Protein AF-A0A2D9JA19-F1 (afdb_monomer)

Structure (mmCIF, N/CA/C/O backbone):
data_AF-A0A2D9JA19-F1
#
_entry.id   AF-A0A2D9JA19-F1
#
loop_
_atom_site.group_PDB
_atom_site.id
_atom_site.type_symbol
_atom_site.label_atom_id
_atom_site.label_alt_id
_atom_site.label_comp_id
_atom_site.label_asym_id
_atom_site.label_entity_id
_atom_site.label_seq_id
_atom_site.pdbx_PDB_ins_code
_atom_site.Cartn_x
_atom_site.Cartn_y
_atom_site.Cartn_z
_atom_site.occupancy
_atom_site.B_iso_or_equiv
_atom_site.auth_seq_id
_atom_site.auth_comp_id
_atom_site.auth_asym_id
_atom_site.auth_atom_id
_atom_site.pdbx_PDB_model_num
ATOM 1 N N . MET A 1 1 ? -7.210 1.899 -2.375 1.00 97.69 1 MET A N 1
ATOM 2 C CA . MET A 1 1 ? -6.555 1.663 -1.065 1.00 97.69 1 MET A CA 1
ATOM 3 C C . MET A 1 1 ? -6.360 2.986 -0.347 1.00 97.69 1 MET A C 1
ATOM 5 O O . MET A 1 1 ? -6.152 3.988 -1.014 1.00 97.69 1 MET A O 1
ATOM 9 N N . LEU A 1 2 ? -6.381 2.996 0.980 1.00 98.69 2 LEU A N 1
ATOM 10 C CA . LEU A 1 2 ? -6.144 4.168 1.824 1.00 98.69 2 LEU A CA 1
ATOM 11 C C . LEU A 1 2 ? -5.089 3.816 2.878 1.00 98.69 2 LEU A C 1
ATOM 13 O O . LEU A 1 2 ? -5.111 2.708 3.410 1.00 98.69 2 LEU A O 1
ATOM 17 N N . VAL A 1 3 ? -4.161 4.727 3.174 1.00 98.75 3 VAL A N 1
ATOM 18 C CA . VAL A 1 3 ? -3.104 4.503 4.178 1.00 98.75 3 VAL A CA 1
ATOM 19 C C . VAL A 1 3 ? -3.310 5.374 5.414 1.00 98.75 3 VAL A C 1
ATOM 21 O O . VAL A 1 3 ? -3.637 6.554 5.290 1.00 98.75 3 VAL A O 1
ATOM 24 N N . LEU A 1 4 ? -3.116 4.790 6.597 1.00 98.81 4 LEU A N 1
ATOM 25 C CA . LEU A 1 4 ? -3.069 5.464 7.893 1.00 98.81 4 LEU A CA 1
ATOM 26 C C . LEU A 1 4 ? -1.625 5.421 8.395 1.00 98.81 4 LEU A C 1
ATOM 28 O O . LEU A 1 4 ? -1.148 4.359 8.785 1.00 98.81 4 LEU A O 1
ATOM 32 N N . THR A 1 5 ? -0.935 6.553 8.374 1.00 98.62 5 THR A N 1
ATOM 33 C CA . THR A 1 5 ? 0.507 6.640 8.650 1.00 98.62 5 THR A CA 1
ATOM 34 C C . THR A 1 5 ? 0.788 7.615 9.779 1.00 98.62 5 THR A C 1
ATOM 36 O O . THR A 1 5 ? 0.185 8.688 9.836 1.00 98.62 5 THR A O 1
ATOM 39 N N . ASP A 1 6 ? 1.710 7.270 10.672 1.00 97.62 6 ASP A N 1
ATOM 40 C CA . ASP A 1 6 ? 2.256 8.179 11.679 1.00 97.62 6 ASP A CA 1
ATOM 41 C C . ASP A 1 6 ? 3.633 8.723 11.283 1.00 97.62 6 ASP A C 1
ATOM 43 O O . ASP A 1 6 ? 4.479 8.998 12.141 1.00 97.62 6 ASP A O 1
ATOM 47 N N . VAL A 1 7 ? 3.807 8.959 9.972 1.00 97.88 7 VAL A N 1
ATOM 48 C CA . VAL A 1 7 ? 5.005 9.550 9.370 1.00 97.88 7 VAL A CA 1
ATOM 49 C C . VAL A 1 7 ? 5.557 10.687 10.214 1.00 97.88 7 VAL A C 1
ATOM 51 O O . VAL A 1 7 ? 4.847 11.592 10.662 1.00 97.88 7 VAL A O 1
ATOM 54 N N . SER A 1 8 ? 6.868 10.651 10.423 1.00 96.38 8 SER A N 1
ATOM 55 C CA . SER A 1 8 ? 7.544 11.578 11.313 1.00 96.38 8 SER A CA 1
ATOM 56 C C . SER A 1 8 ? 8.925 11.966 10.793 1.00 96.38 8 SER A C 1
ATOM 58 O O . SER A 1 8 ? 9.385 11.542 9.736 1.00 96.38 8 SER A O 1
ATOM 60 N N . THR A 1 9 ? 9.608 12.827 11.547 1.00 93.88 9 THR A N 1
ATOM 61 C CA . THR A 1 9 ? 11.007 13.202 11.270 1.00 93.88 9 THR A CA 1
ATOM 62 C C . THR A 1 9 ? 12.014 12.405 12.100 1.00 93.88 9 THR A C 1
ATOM 64 O O . THR A 1 9 ? 13.224 12.532 11.900 1.00 93.88 9 THR A O 1
ATOM 67 N N . TRP A 1 10 ? 11.551 11.600 13.061 1.00 94.06 10 TRP A N 1
ATOM 68 C CA . TRP A 1 10 ? 12.415 10.817 13.949 1.00 94.06 10 TRP A CA 1
ATOM 69 C C . TRP A 1 10 ? 12.411 9.320 13.655 1.00 94.06 10 TRP A C 1
ATOM 71 O O . TRP A 1 10 ? 13.319 8.642 14.140 1.00 94.06 10 TRP A O 1
ATOM 81 N N . GLU A 1 11 ? 11.467 8.847 12.857 1.00 93.44 11 GLU A N 1
ATOM 82 C CA . GLU A 1 11 ? 11.359 7.506 12.292 1.00 93.44 11 GLU A CA 1
ATOM 83 C C . GLU A 1 11 ? 11.037 7.679 10.805 1.00 93.44 11 GLU A C 1
ATOM 85 O O . GLU A 1 11 ? 10.276 8.574 10.443 1.00 93.44 11 GLU A O 1
ATOM 90 N N . THR A 1 12 ? 11.774 6.979 9.944 1.00 95.81 12 THR A N 1
ATOM 91 C CA . THR A 1 12 ? 11.899 7.340 8.522 1.00 95.81 12 THR A CA 1
ATOM 92 C C . THR A 1 12 ? 11.192 6.376 7.582 1.00 95.81 12 THR A C 1
ATOM 94 O O . THR A 1 12 ? 11.039 6.704 6.410 1.00 95.81 12 THR A O 1
ATOM 97 N N . ASP A 1 13 ? 10.779 5.211 8.063 1.00 96.25 13 ASP A N 1
ATOM 98 C CA . ASP A 1 13 ? 10.228 4.121 7.264 1.00 96.25 13 ASP A CA 1
ATOM 99 C C . ASP A 1 13 ? 8.863 4.433 6.647 1.00 96.25 13 ASP A C 1
ATOM 101 O O . ASP A 1 13 ? 8.658 4.054 5.493 1.00 96.25 13 ASP A O 1
ATOM 105 N N . ASP A 1 14 ? 7.988 5.207 7.297 1.00 98.50 14 ASP A N 1
ATOM 106 C CA . ASP A 1 14 ? 6.772 5.703 6.636 1.00 98.50 14 ASP A CA 1
ATOM 107 C C . ASP A 1 14 ? 7.108 6.594 5.431 1.00 98.50 14 ASP A C 1
ATOM 109 O O . ASP A 1 14 ? 6.479 6.504 4.377 1.00 98.50 14 ASP A O 1
ATOM 113 N N . HIS A 1 15 ? 8.116 7.467 5.558 1.00 98.50 15 HIS A N 1
ATOM 114 C CA . HIS A 1 15 ? 8.532 8.360 4.472 1.00 98.50 15 HIS A CA 1
ATOM 115 C C . HIS A 1 15 ? 9.143 7.553 3.316 1.00 98.50 15 HIS A C 1
ATOM 117 O O . HIS A 1 15 ? 8.821 7.787 2.151 1.00 98.50 15 HIS A O 1
ATOM 123 N N . GLU A 1 16 ? 9.971 6.557 3.633 1.00 98.81 16 GLU A N 1
ATOM 124 C CA . GLU A 1 16 ? 10.495 5.593 2.661 1.00 98.81 16 GLU A CA 1
ATOM 125 C C . GLU A 1 16 ? 9.351 4.849 1.941 1.00 98.81 16 GLU A C 1
ATOM 127 O O . GLU A 1 16 ? 9.311 4.804 0.707 1.00 98.81 16 GLU A O 1
ATOM 132 N N . SER A 1 17 ? 8.363 4.362 2.699 1.00 98.88 17 SER A N 1
ATOM 133 C CA . SER A 1 17 ? 7.200 3.627 2.187 1.00 98.88 17 SER A CA 1
ATOM 134 C C . SER A 1 17 ? 6.282 4.500 1.324 1.00 98.88 17 SER A C 1
ATOM 136 O O . SER A 1 17 ? 5.811 4.042 0.282 1.00 98.88 17 SER A O 1
ATOM 138 N N . LEU A 1 18 ? 6.074 5.777 1.677 1.00 98.88 18 LEU A N 1
ATOM 139 C CA . LEU A 1 18 ? 5.333 6.741 0.851 1.00 98.88 18 LEU A CA 1
ATOM 140 C C . LEU A 1 18 ? 6.014 6.959 -0.504 1.00 98.88 18 LEU A C 1
ATOM 142 O O . LEU A 1 18 ? 5.341 6.981 -1.536 1.00 98.88 18 LEU A O 1
ATOM 146 N N . ILE A 1 19 ? 7.342 7.094 -0.524 1.00 98.88 19 ILE A N 1
ATOM 147 C CA . ILE A 1 19 ? 8.101 7.268 -1.770 1.00 98.88 19 ILE A CA 1
ATOM 148 C C . ILE A 1 19 ? 7.949 6.040 -2.662 1.00 98.88 19 ILE A C 1
ATOM 150 O O . ILE A 1 19 ? 7.691 6.172 -3.863 1.00 98.88 19 ILE A O 1
ATOM 154 N N . ARG A 1 20 ? 8.057 4.841 -2.082 1.00 98.88 20 ARG A N 1
ATOM 155 C CA . ARG A 1 20 ? 7.850 3.605 -2.831 1.00 98.88 20 ARG A CA 1
ATOM 156 C C . ARG A 1 20 ? 6.419 3.477 -3.339 1.00 98.88 20 ARG A C 1
ATOM 158 O O . ARG A 1 20 ? 6.247 3.114 -4.502 1.00 98.88 20 ARG A O 1
ATOM 165 N N . LEU A 1 21 ? 5.415 3.819 -2.533 1.00 98.88 21 LEU A N 1
ATOM 166 C CA . LEU A 1 21 ? 4.017 3.835 -2.962 1.00 98.88 21 LEU A CA 1
ATOM 167 C C . LEU A 1 21 ? 3.821 4.766 -4.168 1.00 98.88 21 LEU A C 1
ATOM 169 O O . LEU A 1 21 ? 3.214 4.354 -5.151 1.00 98.88 21 LEU A O 1
ATOM 173 N N . MET A 1 22 ? 4.406 5.971 -4.157 1.00 98.88 22 MET A N 1
ATOM 174 C CA . MET A 1 22 ? 4.334 6.893 -5.301 1.00 98.88 22 MET A CA 1
ATOM 175 C C . MET A 1 22 ? 5.036 6.350 -6.549 1.00 98.88 22 MET A C 1
ATOM 177 O O . MET A 1 22 ? 4.533 6.501 -7.661 1.00 98.88 22 MET A O 1
ATOM 181 N N . ALA A 1 23 ? 6.171 5.667 -6.387 1.00 98.69 23 ALA A N 1
ATOM 182 C CA . ALA A 1 23 ? 6.845 4.994 -7.497 1.00 98.69 23 ALA A CA 1
ATOM 183 C C . ALA A 1 23 ? 6.014 3.838 -8.095 1.00 98.69 23 ALA A C 1
ATOM 185 O O . ALA A 1 23 ? 6.323 3.382 -9.196 1.00 98.69 23 ALA A O 1
ATOM 186 N N . HIS A 1 24 ? 4.973 3.373 -7.392 1.00 98.62 24 HIS A N 1
ATOM 187 C CA . HIS A 1 24 ? 4.024 2.333 -7.810 1.00 98.62 24 HIS A CA 1
ATOM 188 C C . HIS A 1 24 ? 2.582 2.858 -7.916 1.00 98.62 24 HIS A C 1
ATOM 190 O O . HIS A 1 24 ? 1.646 2.062 -7.893 1.00 98.62 24 HIS A O 1
ATOM 196 N N . ALA A 1 25 ? 2.384 4.177 -8.025 1.00 98.56 25 ALA A N 1
ATOM 197 C CA . ALA A 1 25 ? 1.050 4.778 -8.024 1.00 98.56 25 ALA A CA 1
ATOM 198 C C . ALA A 1 25 ? 0.171 4.306 -9.194 1.00 98.56 25 ALA A C 1
ATOM 200 O O . ALA A 1 25 ? -1.044 4.358 -9.093 1.00 98.56 25 ALA A O 1
ATOM 201 N N . ASP A 1 26 ? 0.758 3.791 -10.275 1.00 98.12 26 ASP A N 1
ATOM 202 C CA . ASP A 1 26 ? 0.022 3.160 -11.372 1.00 98.12 26 ASP A CA 1
ATOM 203 C C . ASP A 1 26 ? -0.621 1.817 -11.025 1.00 98.12 26 ASP A C 1
ATOM 205 O O . ASP A 1 26 ? -1.506 1.353 -11.738 1.00 98.12 26 ASP A O 1
ATOM 209 N N . LEU A 1 27 ? -0.169 1.152 -9.966 1.00 97.50 27 LEU A N 1
ATOM 210 C CA . LEU A 1 27 ? -0.693 -0.152 -9.559 1.00 97.50 27 LEU A CA 1
ATOM 211 C C . LEU A 1 27 ? -1.846 -0.037 -8.561 1.00 97.50 27 LEU A C 1
ATOM 213 O O . LEU A 1 27 ? -2.431 -1.054 -8.192 1.00 97.50 27 LEU A O 1
ATOM 217 N N . PHE A 1 28 ? -2.177 1.184 -8.139 1.00 97.56 28 PHE A N 1
ATOM 218 C CA . PHE A 1 28 ? -3.146 1.439 -7.091 1.00 97.56 28 PHE A CA 1
ATOM 219 C C . PHE A 1 28 ? -4.031 2.624 -7.412 1.00 97.56 28 PHE A C 1
ATOM 221 O O . PHE A 1 28 ? -3.560 3.710 -7.719 1.00 97.56 28 PHE A O 1
ATOM 228 N N . GLU A 1 29 ? -5.317 2.453 -7.152 1.00 98.00 29 GLU A N 1
ATOM 229 C CA . GLU A 1 29 ? -6.173 3.598 -6.892 1.00 98.00 29 GLU A CA 1
ATOM 230 C C . GLU A 1 29 ? -5.976 4.018 -5.436 1.00 98.00 29 GLU A C 1
ATOM 232 O O . GLU A 1 29 ? -6.396 3.322 -4.505 1.00 98.00 29 GLU A O 1
ATOM 237 N N . ILE A 1 30 ? -5.222 5.096 -5.228 1.00 98.62 30 ILE A N 1
ATOM 238 C CA . ILE A 1 30 ? -4.908 5.619 -3.896 1.00 98.62 30 ILE A CA 1
ATOM 239 C C . ILE A 1 30 ? -6.038 6.564 -3.491 1.00 98.62 30 ILE A C 1
ATOM 241 O O . ILE A 1 30 ? -6.144 7.661 -4.026 1.00 98.62 30 ILE A O 1
ATOM 245 N N . GLU A 1 31 ? -6.869 6.132 -2.549 1.00 98.38 31 GLU A N 1
ATOM 246 C CA . GLU A 1 31 ? -8.067 6.839 -2.076 1.00 98.38 31 GLU A CA 1
ATOM 247 C C . GLU A 1 31 ? -7.817 7.720 -0.857 1.00 98.38 31 GLU A C 1
ATOM 249 O O . GLU A 1 31 ? -8.641 8.559 -0.505 1.00 98.38 31 GLU A O 1
ATOM 254 N N . GLY A 1 32 ? -6.666 7.569 -0.207 1.00 98.62 32 GLY A N 1
ATOM 255 C CA . GLY A 1 32 ? -6.305 8.421 0.912 1.00 98.62 32 GLY A CA 1
ATOM 256 C C . GLY A 1 32 ? -4.884 8.201 1.393 1.00 98.62 32 GLY A C 1
ATOM 257 O O . GLY A 1 32 ? -4.408 7.068 1.467 1.00 98.62 32 GLY A O 1
ATOM 258 N N . ILE A 1 33 ? -4.232 9.301 1.757 1.00 98.88 33 ILE A N 1
ATOM 259 C CA . ILE A 1 33 ? -2.984 9.317 2.518 1.00 98.88 33 ILE A CA 1
ATOM 260 C C . ILE A 1 33 ? -3.277 10.081 3.804 1.00 98.88 33 ILE A C 1
ATOM 262 O O . ILE A 1 33 ? -3.291 11.313 3.829 1.00 98.88 33 ILE A O 1
ATOM 266 N N . VAL A 1 34 ? -3.597 9.347 4.863 1.00 98.81 34 VAL A N 1
ATOM 267 C CA . VAL A 1 34 ? -4.089 9.926 6.108 1.00 98.81 34 VAL A CA 1
ATOM 268 C C . VAL A 1 34 ? -2.991 9.920 7.155 1.00 98.81 34 VAL A C 1
ATOM 270 O O . VAL A 1 34 ? -2.545 8.868 7.610 1.00 98.81 34 VAL A O 1
ATOM 273 N N . ILE A 1 35 ? -2.596 11.116 7.575 1.00 98.50 35 ILE A N 1
ATOM 274 C CA . ILE A 1 35 ? -1.618 11.307 8.642 1.00 98.50 35 ILE A CA 1
ATOM 275 C C . ILE A 1 35 ? -2.341 11.177 9.970 1.00 98.50 35 ILE A C 1
ATOM 277 O O . ILE A 1 35 ? -3.276 11.931 10.245 1.00 98.50 35 ILE A O 1
ATOM 281 N N . SER A 1 36 ? -1.941 10.215 10.784 1.00 96.56 36 SER A N 1
ATOM 282 C CA . SER A 1 36 ? -2.601 9.878 12.037 1.00 96.56 36 SER A CA 1
ATOM 283 C C . SER A 1 36 ? -1.581 9.673 13.157 1.00 96.56 36 SER A C 1
ATOM 285 O O . SER A 1 36 ? -0.438 10.122 13.090 1.00 96.56 36 SER A O 1
ATOM 287 N N . THR A 1 37 ? -2.036 9.073 14.246 1.00 97.25 37 THR A N 1
ATOM 288 C CA . THR A 1 37 ? -1.204 8.692 15.381 1.00 97.25 37 THR A CA 1
ATOM 289 C C . THR A 1 37 ? -0.711 7.262 15.240 1.00 97.25 37 THR A C 1
ATOM 291 O O . THR A 1 37 ? -1.281 6.499 14.472 1.00 97.25 37 THR A O 1
ATOM 294 N N . GLY A 1 38 ? 0.282 6.882 16.034 1.00 96.44 38 GLY A N 1
ATOM 295 C CA . GLY A 1 38 ? 0.856 5.542 16.088 1.00 96.44 38 GLY A CA 1
ATOM 296 C C . GLY A 1 38 ? 1.997 5.482 17.100 1.00 96.44 38 GLY A C 1
ATOM 297 O O . GLY A 1 38 ? 2.002 6.215 18.104 1.00 96.44 38 GLY A O 1
ATOM 298 N N . TYR A 1 39 ? 2.958 4.588 16.897 1.00 94.69 39 TYR A N 1
ATOM 299 C CA . TYR A 1 39 ? 4.047 4.394 17.845 1.00 94.69 39 TYR A CA 1
ATOM 300 C C . TYR A 1 39 ? 4.935 5.641 17.908 1.00 94.69 39 TYR A C 1
ATOM 302 O O . TYR A 1 39 ? 5.319 6.070 19.005 1.00 94.69 39 TYR A O 1
ATOM 310 N N . SER A 1 40 ? 5.174 6.261 16.754 1.00 93.88 40 SER A N 1
ATOM 311 C CA . SER A 1 40 ? 6.034 7.422 16.563 1.00 93.88 40 SER A CA 1
ATOM 312 C C . SER A 1 40 ? 5.314 8.720 16.930 1.00 93.88 40 SER A C 1
ATOM 314 O O . SER A 1 40 ? 5.950 9.625 17.473 1.00 93.88 40 SER A O 1
ATOM 316 N N . VAL A 1 41 ? 3.998 8.815 16.701 1.00 96.12 41 VAL A N 1
ATOM 317 C CA . VAL A 1 41 ? 3.191 10.028 16.949 1.00 96.12 41 VAL A CA 1
ATOM 318 C C . VAL A 1 41 ? 2.033 9.729 17.897 1.00 96.12 41 VAL A C 1
ATOM 320 O O . VAL A 1 41 ? 1.017 9.154 17.520 1.00 96.12 41 VAL A O 1
ATOM 323 N N . LYS A 1 42 ? 2.124 10.169 19.155 1.00 95.31 42 LYS A N 1
ATOM 324 C CA . LYS A 1 42 ? 1.040 9.954 20.134 1.00 95.31 42 LYS A CA 1
ATOM 325 C C . LYS A 1 42 ? -0.091 10.983 20.018 1.00 95.31 42 LYS A C 1
ATOM 327 O O . LYS A 1 42 ? -1.232 10.667 20.372 1.00 95.31 42 LYS A O 1
ATOM 332 N N . THR A 1 43 ? 0.222 12.221 19.623 1.00 95.94 43 THR A N 1
ATOM 333 C CA . THR A 1 43 ? -0.724 13.343 19.660 1.00 95.94 43 THR A CA 1
ATOM 334 C C . THR A 1 43 ? -0.475 14.310 18.501 1.00 95.94 43 THR A C 1
ATOM 336 O O . THR A 1 43 ? 0.252 15.294 18.638 1.00 95.94 43 THR A O 1
ATOM 339 N N . LEU A 1 44 ? -1.161 14.080 17.383 1.00 94.25 44 LEU A N 1
ATOM 340 C CA . LEU A 1 44 ? -0.894 14.742 16.107 1.00 94.25 44 LEU A CA 1
ATOM 341 C C . LEU A 1 44 ? -1.101 16.266 16.125 1.00 94.25 44 LEU A C 1
ATOM 343 O O . LEU A 1 44 ? -0.493 16.973 15.336 1.00 94.25 44 LEU A O 1
ATOM 347 N N . ASN A 1 45 ? -1.899 16.815 17.046 1.00 91.12 45 ASN A N 1
ATOM 348 C CA . ASN A 1 45 ? -2.144 18.262 17.106 1.00 91.12 45 ASN A CA 1
ATOM 349 C C . ASN A 1 45 ? -0.991 19.088 17.722 1.00 91.12 45 ASN A C 1
ATOM 351 O O . ASN A 1 45 ? -1.087 20.315 17.810 1.00 91.12 45 ASN A O 1
ATOM 355 N N . LYS A 1 46 ? 0.097 18.451 18.169 1.00 90.75 46 LYS A N 1
ATOM 356 C CA . LYS A 1 46 ? 1.277 19.150 18.694 1.00 90.75 46 LYS A CA 1
ATOM 357 C C . LYS A 1 46 ? 2.167 19.638 17.563 1.00 90.75 46 LYS A C 1
ATOM 359 O O . LYS A 1 46 ? 2.309 18.981 16.548 1.00 90.75 46 LYS A O 1
ATOM 364 N N . SER A 1 47 ? 2.842 20.766 17.749 1.00 84.69 47 SER A N 1
ATOM 365 C CA . SER A 1 47 ? 3.965 21.125 16.875 1.00 84.69 47 SER A CA 1
ATOM 366 C C . SER A 1 47 ? 5.222 20.356 17.320 1.00 84.69 47 SER A C 1
ATOM 368 O O . SER A 1 47 ? 5.478 20.322 18.528 1.00 84.69 47 SER A O 1
ATOM 370 N N . PRO A 1 48 ? 6.014 19.743 16.415 1.00 88.00 48 PRO A N 1
ATOM 371 C CA . PRO A 1 48 ? 5.898 19.772 14.953 1.00 88.00 48 PRO A CA 1
ATOM 372 C C . PRO A 1 48 ? 5.017 18.664 14.342 1.00 88.00 48 PRO A C 1
ATOM 374 O O . PRO A 1 48 ? 4.854 18.674 13.129 1.00 88.00 48 PRO A O 1
ATOM 377 N N . GLU A 1 49 ? 4.454 17.743 15.136 1.00 90.44 49 GLU A N 1
ATOM 378 C CA . GLU A 1 49 ? 3.635 16.595 14.677 1.00 90.44 49 GLU A CA 1
ATOM 379 C C . GLU A 1 49 ? 2.538 17.005 13.674 1.00 90.44 49 GLU A C 1
ATOM 381 O O . GLU A 1 49 ? 2.412 16.411 12.608 1.00 90.44 49 GLU A O 1
ATOM 386 N N . ASN A 1 50 ? 1.827 18.103 13.933 1.00 85.56 50 ASN A N 1
ATOM 387 C CA . ASN A 1 50 ? 0.781 18.631 13.052 1.00 85.56 50 ASN A CA 1
ATOM 388 C C . ASN A 1 50 ? 1.308 19.054 11.666 1.00 85.56 50 ASN A C 1
ATOM 390 O O . ASN A 1 50 ? 0.549 19.133 10.705 1.00 85.56 50 ASN A O 1
ATOM 394 N N . GLY A 1 51 ? 2.604 19.358 11.562 1.00 93.50 51 GLY A N 1
ATOM 395 C CA . GLY A 1 51 ? 3.285 19.685 10.310 1.00 93.50 51 GLY A CA 1
ATOM 396 C C . GLY A 1 51 ? 3.771 18.460 9.531 1.00 93.50 51 GLY A C 1
ATOM 397 O O . GLY A 1 51 ? 4.237 18.616 8.409 1.00 93.50 51 GLY A O 1
ATOM 398 N N . PHE A 1 52 ? 3.661 17.239 10.066 1.00 96.69 52 PHE A N 1
ATOM 399 C CA . PHE A 1 52 ? 4.113 16.033 9.357 1.00 96.69 52 PHE A CA 1
ATOM 400 C C . PHE A 1 52 ? 3.287 15.705 8.113 1.00 96.69 52 PHE A C 1
ATOM 402 O O . PHE A 1 52 ? 3.785 15.035 7.213 1.00 96.69 52 PHE A O 1
ATOM 409 N N . ILE A 1 53 ? 2.096 16.289 7.974 1.00 97.69 53 ILE A N 1
ATOM 410 C CA . ILE A 1 53 ? 1.356 16.282 6.707 1.00 97.69 53 ILE A CA 1
ATOM 411 C C . ILE A 1 53 ? 2.133 16.883 5.535 1.00 97.69 53 ILE A C 1
ATOM 413 O O . ILE A 1 53 ? 1.936 16.471 4.390 1.00 97.69 53 ILE A O 1
ATOM 417 N N . ASP A 1 54 ? 3.069 17.793 5.802 1.00 98.06 54 ASP A N 1
ATOM 418 C CA . ASP A 1 54 ? 3.905 18.371 4.757 1.00 98.06 54 ASP A CA 1
ATOM 419 C C . ASP A 1 54 ? 4.962 17.382 4.235 1.00 98.06 54 ASP A C 1
ATOM 421 O O . ASP A 1 54 ? 5.454 17.569 3.124 1.00 98.06 54 ASP A O 1
ATOM 425 N N . ILE A 1 55 ? 5.257 16.291 4.958 1.00 98.19 55 ILE A N 1
ATOM 426 C CA . ILE A 1 55 ? 6.099 15.198 4.443 1.00 98.19 55 ILE A CA 1
ATOM 427 C C . ILE A 1 55 ? 5.372 14.497 3.291 1.00 98.19 55 ILE A C 1
ATOM 429 O O . ILE A 1 55 ? 5.910 14.413 2.191 1.00 98.19 55 ILE A O 1
ATOM 433 N N . ALA A 1 56 ? 4.120 14.073 3.497 1.00 98.50 56 ALA A N 1
ATOM 434 C CA . ALA A 1 56 ? 3.330 13.431 2.444 1.00 98.50 56 ALA A CA 1
ATOM 435 C C . ALA A 1 56 ? 3.103 14.359 1.241 1.00 98.50 56 ALA A C 1
ATOM 437 O O . ALA A 1 56 ? 3.238 13.935 0.093 1.00 98.50 56 ALA A O 1
ATOM 438 N N . ARG A 1 57 ? 2.831 15.649 1.486 1.00 98.75 57 ARG A N 1
ATOM 439 C CA . ARG A 1 57 ? 2.735 16.652 0.412 1.00 98.75 57 ARG A CA 1
ATOM 440 C C . ARG A 1 57 ? 4.051 16.795 -0.349 1.00 98.75 57 ARG A C 1
ATOM 442 O O . ARG A 1 57 ? 4.034 16.793 -1.573 1.00 98.75 57 ARG A O 1
ATOM 449 N N . GLY A 1 58 ? 5.178 16.850 0.360 1.00 98.75 58 GLY A N 1
ATOM 450 C CA . GLY A 1 58 ? 6.511 16.921 -0.239 1.00 98.75 58 GLY A CA 1
ATOM 451 C C . GLY A 1 58 ? 6.839 15.712 -1.118 1.00 98.75 58 GLY A C 1
ATOM 452 O O . GLY A 1 58 ? 7.403 15.883 -2.202 1.00 98.75 58 GLY A O 1
ATOM 453 N N . VAL A 1 59 ? 6.425 14.511 -0.706 1.00 98.81 59 VAL A N 1
ATOM 454 C CA . VAL A 1 59 ? 6.557 13.287 -1.510 1.00 98.81 59 VAL A CA 1
ATOM 455 C C . VAL A 1 59 ? 5.702 13.369 -2.779 1.00 98.81 59 VAL A C 1
ATOM 457 O O . VAL A 1 59 ? 6.198 13.060 -3.864 1.00 98.81 59 VAL A O 1
ATOM 460 N N . VAL A 1 60 ? 4.458 13.853 -2.688 1.00 98.94 60 VAL A N 1
ATOM 461 C CA . VAL A 1 60 ? 3.603 14.064 -3.872 1.00 98.94 60 VAL A CA 1
ATOM 462 C C . VAL A 1 60 ? 4.159 15.160 -4.792 1.00 98.94 60 VAL A C 1
ATOM 464 O O . VAL A 1 60 ? 4.102 15.025 -6.013 1.00 98.94 60 VAL A O 1
ATOM 467 N N . ASP A 1 61 ? 4.778 16.206 -4.247 1.00 98.94 61 ASP A N 1
ATOM 468 C CA . ASP A 1 61 ? 5.463 17.237 -5.036 1.00 98.94 61 ASP A CA 1
ATOM 469 C C . ASP A 1 61 ? 6.707 16.689 -5.759 1.00 98.94 61 ASP A C 1
ATOM 471 O O . ASP A 1 61 ? 7.055 17.148 -6.850 1.00 98.94 61 ASP A O 1
ATOM 475 N N . ALA A 1 62 ? 7.404 15.710 -5.173 1.00 98.94 62 ALA A N 1
ATOM 476 C CA . ALA A 1 62 ? 8.467 14.980 -5.860 1.00 98.94 62 ALA A CA 1
ATOM 477 C C . ALA A 1 62 ? 7.909 14.071 -6.960 1.00 98.94 62 ALA A C 1
ATOM 479 O O . ALA A 1 62 ? 8.416 14.105 -8.082 1.00 98.94 62 ALA A O 1
ATOM 480 N N . TYR A 1 63 ? 6.847 13.319 -6.661 1.00 98.88 63 TYR A N 1
ATOM 481 C CA . TYR A 1 63 ? 6.135 12.501 -7.640 1.00 98.88 63 TYR A CA 1
ATOM 482 C C . TYR A 1 63 ? 5.700 13.328 -8.851 1.00 98.88 63 TYR A C 1
ATOM 484 O O . TYR A 1 63 ? 5.988 12.935 -9.974 1.00 98.88 63 TYR A O 1
ATOM 492 N N . GLU A 1 64 ? 5.100 14.506 -8.653 1.00 98.88 64 GLU A N 1
ATOM 493 C CA . GLU A 1 64 ? 4.656 15.387 -9.742 1.00 98.88 64 GLU A CA 1
ATOM 494 C C . GLU A 1 64 ? 5.775 15.719 -10.739 1.00 98.88 64 GLU A C 1
ATOM 496 O O . GLU A 1 64 ? 5.546 15.781 -11.947 1.00 98.88 64 GLU A O 1
ATOM 501 N N . LYS A 1 65 ? 7.000 15.915 -10.245 1.00 98.88 65 LYS A N 1
ATOM 502 C CA . LYS A 1 65 ? 8.161 16.233 -11.086 1.00 98.88 65 LYS A CA 1
ATOM 503 C C . LYS A 1 65 ? 8.670 15.022 -11.862 1.00 98.88 65 LYS A C 1
ATOM 505 O O . LYS A 1 65 ? 9.168 15.189 -12.975 1.00 98.88 65 LYS A O 1
ATOM 510 N N . ASP A 1 66 ? 8.543 13.827 -11.292 1.00 98.81 66 ASP A N 1
ATOM 511 C CA . ASP A 1 66 ? 8.949 12.567 -11.924 1.00 98.81 66 ASP A CA 1
ATOM 512 C C . ASP A 1 66 ? 7.837 11.964 -12.803 1.00 98.81 66 ASP A C 1
ATOM 514 O O . ASP A 1 66 ? 8.106 11.163 -13.699 1.00 98.81 66 ASP A O 1
ATOM 518 N N . LEU A 1 67 ? 6.588 12.390 -12.614 1.00 98.62 67 LEU A N 1
ATOM 519 C CA . LEU A 1 67 ? 5.400 11.885 -13.297 1.00 98.62 67 LEU A CA 1
ATOM 520 C C . LEU A 1 67 ? 5.503 11.909 -14.836 1.00 98.62 67 LEU A C 1
ATOM 522 O O . LEU A 1 67 ? 5.202 10.886 -15.458 1.00 98.62 67 LEU A O 1
ATOM 526 N N . PRO A 1 68 ? 6.025 12.971 -15.491 1.00 98.38 68 PRO A N 1
ATOM 527 C CA . PRO A 1 68 ? 6.239 12.957 -16.939 1.00 98.38 68 PRO A CA 1
ATOM 528 C C . PRO A 1 68 ? 7.201 11.863 -17.416 1.00 98.38 68 PRO A C 1
ATOM 530 O O . PRO A 1 68 ? 7.137 11.449 -18.574 1.00 98.38 68 PRO A O 1
ATOM 533 N N . ASN A 1 69 ? 8.124 11.409 -16.565 1.00 98.50 69 ASN A N 1
ATOM 534 C CA . ASN A 1 69 ? 9.008 10.292 -16.874 1.00 98.50 69 ASN A CA 1
ATOM 535 C C . ASN A 1 69 ? 8.323 8.943 -16.632 1.00 98.50 69 ASN A C 1
ATOM 537 O O . ASN A 1 69 ? 8.417 8.067 -17.492 1.00 98.50 69 ASN A O 1
ATOM 541 N N . LEU A 1 70 ? 7.597 8.801 -15.520 1.00 98.31 70 LEU A N 1
ATOM 542 C CA . LEU A 1 70 ? 6.844 7.591 -15.171 1.00 98.31 70 LEU A CA 1
ATOM 543 C C . LEU A 1 70 ? 5.793 7.245 -16.242 1.00 98.31 70 LEU A C 1
ATOM 545 O O . LEU A 1 70 ? 5.762 6.124 -16.754 1.00 98.31 70 LEU A O 1
ATOM 549 N N . MET A 1 71 ? 5.021 8.237 -16.697 1.00 97.69 71 MET A N 1
ATOM 550 C CA . MET A 1 71 ? 3.966 8.066 -17.709 1.00 97.69 71 MET A CA 1
ATOM 551 C C . MET A 1 71 ? 4.474 7.581 -19.072 1.00 97.69 71 MET A C 1
ATOM 553 O O . MET A 1 71 ? 3.714 6.976 -19.831 1.00 97.69 71 MET A O 1
ATOM 557 N N . LYS A 1 72 ? 5.763 7.773 -19.398 1.00 96.06 72 LYS A N 1
ATOM 558 C CA . LYS A 1 72 ? 6.345 7.258 -20.654 1.00 96.06 72 LYS A CA 1
ATOM 559 C C . LYS A 1 72 ? 6.244 5.738 -20.753 1.00 96.06 72 LYS A C 1
ATOM 561 O O . LYS A 1 72 ? 6.316 5.206 -21.857 1.00 96.06 72 LYS A O 1
ATOM 566 N N . ARG A 1 73 ? 6.100 5.035 -19.625 1.00 89.06 73 ARG A N 1
ATOM 567 C CA . ARG A 1 73 ? 6.108 3.567 -19.579 1.00 89.06 73 ARG A CA 1
ATOM 568 C C . ARG A 1 73 ? 4.799 2.925 -19.973 1.00 89.06 73 ARG A C 1
ATOM 570 O O . ARG A 1 73 ? 4.828 1.908 -20.658 1.00 89.06 73 ARG A O 1
ATOM 577 N N . SER A 1 74 ? 3.689 3.555 -19.619 1.00 89.44 74 SER A N 1
ATOM 578 C CA . SER A 1 74 ? 2.360 3.182 -20.101 1.00 89.44 74 SER A CA 1
ATOM 579 C C . SER A 1 74 ? 1.936 3.985 -21.336 1.00 89.44 74 SER A C 1
ATOM 581 O O . SER A 1 74 ? 0.852 3.766 -21.866 1.00 89.44 74 SER A O 1
ATOM 583 N N . GLY A 1 75 ? 2.777 4.912 -21.819 1.00 93.31 75 GLY A N 1
ATOM 584 C CA . GLY A 1 75 ? 2.431 5.816 -22.920 1.00 93.31 75 GLY A CA 1
ATOM 585 C C . GLY A 1 75 ? 1.262 6.743 -22.576 1.00 93.31 75 GLY A C 1
ATOM 586 O O . GLY A 1 75 ? 0.572 7.222 -23.474 1.00 93.31 75 GLY A O 1
ATOM 587 N N . GLN A 1 76 ? 1.017 6.965 -21.283 1.00 96.81 76 GLN A N 1
ATOM 588 C CA . GLN A 1 76 ? -0.128 7.723 -20.811 1.00 96.81 76 GLN A CA 1
ATOM 589 C C . GLN A 1 76 ? 0.001 9.201 -21.182 1.00 96.81 76 GLN A C 1
ATOM 591 O O . GLN A 1 76 ? 1.072 9.803 -21.089 1.00 96.81 76 GLN A O 1
ATOM 596 N N . THR A 1 77 ? -1.127 9.808 -21.543 1.00 94.31 77 THR A N 1
ATOM 597 C CA . THR A 1 77 ? -1.251 11.249 -21.766 1.00 94.31 77 THR A CA 1
ATOM 598 C C . THR A 1 77 ? -2.394 11.805 -20.928 1.00 94.31 77 THR A C 1
ATOM 600 O O . THR A 1 77 ? -3.533 11.362 -21.073 1.00 94.31 77 THR A O 1
ATOM 603 N N . GLY A 1 78 ? -2.104 12.802 -20.093 1.00 95.38 78 GLY A N 1
ATOM 604 C CA . GLY A 1 78 ? -3.094 13.407 -19.203 1.00 95.38 78 GLY A CA 1
ATOM 605 C C . GLY A 1 78 ? -3.574 12.472 -18.088 1.00 95.38 78 GLY A C 1
ATOM 606 O O . GLY A 1 78 ? -2.965 11.434 -17.820 1.00 95.38 78 GLY A O 1
ATOM 607 N N . HIS A 1 79 ? -4.671 12.880 -17.447 1.00 97.12 79 HIS A N 1
ATOM 608 C CA . HIS A 1 79 ? -5.190 12.274 -16.218 1.00 97.12 79 HIS A CA 1
ATOM 609 C C . HIS A 1 79 ? -6.722 12.140 -16.246 1.00 97.12 79 HIS A C 1
ATOM 611 O O . HIS A 1 79 ? -7.440 12.595 -15.360 1.00 97.12 79 HIS A O 1
ATOM 617 N N . ALA A 1 80 ? -7.249 11.562 -17.328 1.00 92.19 80 ALA A N 1
ATOM 618 C CA . ALA A 1 80 ? -8.693 11.488 -17.566 1.00 92.19 80 ALA A CA 1
ATOM 619 C C . ALA A 1 80 ? -9.461 10.631 -16.539 1.00 92.19 80 ALA A C 1
ATOM 621 O O . ALA A 1 80 ? -10.681 10.750 -16.458 1.00 92.19 80 ALA A O 1
ATOM 622 N N . HIS A 1 81 ? -8.765 9.789 -15.771 1.00 92.38 81 HIS A N 1
ATOM 623 C CA . HIS A 1 81 ? -9.366 8.884 -14.792 1.00 92.38 81 HIS A CA 1
ATOM 624 C C . HIS A 1 81 ? -9.227 9.381 -13.349 1.00 92.38 81 HIS A C 1
ATOM 626 O O . HIS A 1 81 ? -9.563 8.654 -12.433 1.00 92.38 81 HIS A O 1
ATOM 632 N N . ASP A 1 82 ? -8.796 10.623 -13.116 1.00 94.56 82 ASP A N 1
ATOM 633 C CA . ASP A 1 82 ? -8.781 11.179 -11.753 1.00 94.56 82 ASP A CA 1
ATOM 634 C C . ASP A 1 82 ? -1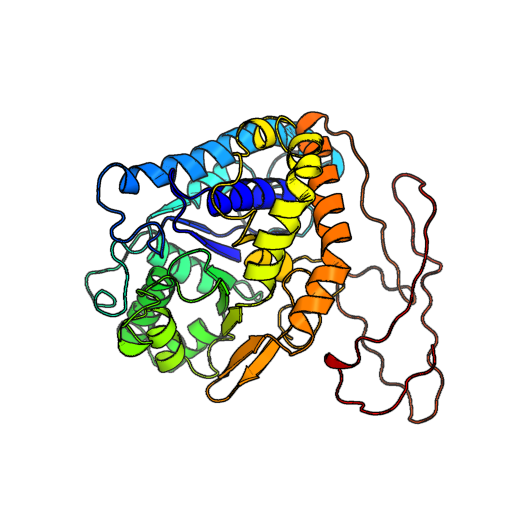0.196 11.377 -11.176 1.00 94.56 82 ASP A C 1
ATOM 636 O O . ASP A 1 82 ? -10.377 11.415 -9.963 1.00 94.56 82 ASP A O 1
ATOM 640 N N . GLY A 1 83 ? -11.207 11.523 -12.039 1.00 90.88 83 GLY A N 1
ATOM 641 C CA . GLY A 1 83 ? -12.606 11.724 -11.647 1.00 90.88 83 GLY A CA 1
ATOM 642 C C . GLY A 1 83 ? -13.442 10.446 -11.571 1.00 90.88 83 GLY A C 1
ATOM 643 O O . GLY A 1 83 ? -14.667 10.537 -11.561 1.00 90.88 83 GLY A O 1
ATOM 644 N N . GLY A 1 84 ? -12.823 9.267 -11.605 1.00 92.00 84 GLY A N 1
ATOM 645 C CA . GLY A 1 84 ? -13.538 8.001 -11.516 1.00 92.00 84 GLY A CA 1
ATOM 646 C C . GLY A 1 84 ? -12.595 6.824 -11.320 1.00 92.00 84 GLY A C 1
ATOM 647 O O . GLY A 1 84 ? -11.412 7.006 -11.069 1.00 92.00 84 GLY A O 1
ATOM 648 N N . LYS A 1 85 ? -13.133 5.619 -11.501 1.00 94.44 85 LYS A N 1
ATOM 649 C CA . LYS A 1 85 ? -12.415 4.359 -11.302 1.00 94.44 85 LYS A CA 1
ATOM 650 C C . LYS A 1 85 ? -11.101 4.284 -12.086 1.00 94.44 85 LYS A C 1
ATOM 652 O O . LYS A 1 85 ? -11.103 4.346 -13.322 1.00 94.44 85 LYS A O 1
ATOM 657 N N . GLN A 1 86 ? -10.002 4.056 -11.372 1.00 95.75 86 GLN A N 1
ATOM 658 C CA . GLN A 1 86 ? -8.662 3.887 -11.930 1.00 95.75 86 GLN A CA 1
ATOM 659 C C . GLN A 1 86 ? -8.347 2.411 -12.193 1.00 95.75 86 GLN A C 1
ATOM 661 O O . GLN A 1 86 ? -8.702 1.508 -11.431 1.00 95.75 86 GLN A O 1
ATOM 666 N N . ALA A 1 87 ? -7.671 2.154 -13.312 1.00 93.19 87 ALA A N 1
ATOM 667 C CA . ALA A 1 87 ? -7.226 0.822 -13.702 1.00 93.19 87 ALA A CA 1
ATOM 668 C C . ALA A 1 87 ? -5.726 0.649 -13.438 1.00 93.19 87 ALA A C 1
ATOM 670 O O . ALA A 1 87 ? -4.966 1.614 -13.472 1.00 93.19 87 ALA A O 1
ATOM 671 N N . ILE A 1 88 ? -5.288 -0.597 -13.252 1.00 94.19 88 ILE A N 1
ATOM 672 C CA . ILE A 1 88 ? -3.862 -0.932 -13.157 1.00 94.19 88 ILE A CA 1
ATOM 673 C C . ILE A 1 88 ? -3.130 -0.421 -14.412 1.00 94.19 88 ILE A C 1
ATOM 675 O O . ILE A 1 88 ? -3.565 -0.660 -15.539 1.00 94.19 88 ILE A O 1
ATOM 679 N N . GLY A 1 89 ? -2.012 0.272 -14.203 1.00 94.94 89 GLY A N 1
ATOM 680 C CA . GLY A 1 89 ? -1.199 0.935 -15.224 1.00 94.94 89 GLY A CA 1
ATOM 681 C C . GLY A 1 89 ? -1.496 2.431 -15.414 1.00 94.94 89 GLY A C 1
ATOM 682 O O . GLY A 1 89 ? -0.776 3.090 -16.172 1.00 94.94 89 GLY A O 1
ATOM 683 N N . TYR A 1 90 ? -2.522 2.974 -14.746 1.00 97.50 90 TYR A N 1
ATOM 684 C CA . TYR A 1 90 ? -2.877 4.394 -14.800 1.00 97.50 90 TYR A CA 1
ATOM 685 C C . TYR A 1 90 ? -2.162 5.209 -13.720 1.00 97.50 90 TYR A C 1
ATOM 687 O O . TYR A 1 90 ? -2.414 5.028 -12.539 1.00 97.50 90 TYR A O 1
ATOM 695 N N . TRP A 1 91 ? -1.337 6.173 -14.122 1.00 98.38 91 TRP A N 1
ATOM 696 C CA . TRP A 1 91 ? -0.686 7.118 -13.220 1.00 98.38 91 TRP A CA 1
ATOM 697 C C . TRP A 1 91 ? -1.636 8.270 -12.829 1.00 98.38 91 TRP A C 1
ATOM 699 O O . TRP A 1 91 ? -1.965 9.096 -13.695 1.00 98.38 91 TRP A O 1
ATOM 709 N N . PRO A 1 92 ? -2.048 8.393 -11.553 1.00 98.44 92 PRO A N 1
ATOM 710 C CA . PRO A 1 92 ? -2.902 9.493 -11.105 1.00 98.44 92 PRO A CA 1
ATOM 711 C C . PRO A 1 92 ? -2.171 10.837 -11.168 1.00 98.44 92 PRO A C 1
ATOM 713 O O . PRO A 1 92 ? -0.939 10.889 -11.063 1.00 98.44 92 PRO A O 1
ATOM 716 N N . SER A 1 93 ? -2.903 11.947 -11.316 1.00 98.69 93 SER A N 1
ATOM 717 C CA . SER A 1 93 ? -2.257 13.260 -11.196 1.00 98.69 93 SER A CA 1
ATOM 718 C C . SER A 1 93 ? -1.806 13.537 -9.762 1.00 98.69 93 SER A C 1
ATOM 720 O O . SER A 1 93 ? -2.355 13.033 -8.781 1.00 98.69 93 SER A O 1
ATOM 722 N N . ALA A 1 94 ? -0.825 14.425 -9.621 1.00 98.69 94 ALA A N 1
ATOM 723 C CA . ALA A 1 94 ? -0.439 14.923 -8.309 1.00 98.69 94 ALA A CA 1
ATOM 724 C C . ALA A 1 94 ? -1.569 15.722 -7.631 1.00 98.69 94 ALA A C 1
ATOM 726 O O . ALA A 1 94 ? -1.656 15.727 -6.407 1.00 98.69 94 ALA A O 1
ATOM 727 N N . GLN A 1 95 ? -2.454 16.378 -8.393 1.00 98.56 95 GLN A N 1
ATOM 728 C CA . GLN A 1 95 ? -3.616 17.070 -7.826 1.00 98.56 95 GLN A CA 1
ATOM 729 C C . GLN A 1 95 ? -4.581 16.077 -7.165 1.00 98.56 95 GLN A C 1
ATOM 731 O O . GLN A 1 95 ? -4.935 16.277 -6.005 1.00 98.56 95 GLN A O 1
ATOM 736 N N . TYR A 1 96 ? -4.924 14.990 -7.862 1.00 98.62 96 TYR A N 1
ATOM 737 C CA . TYR A 1 96 ? -5.759 13.907 -7.335 1.00 98.62 96 TYR A CA 1
ATOM 738 C C . TYR A 1 96 ? -5.221 13.368 -6.002 1.00 98.62 96 TYR A C 1
ATOM 740 O O . TYR A 1 96 ? -5.972 13.207 -5.040 1.00 98.62 96 TYR A O 1
ATOM 748 N N . LEU A 1 97 ? -3.905 13.139 -5.929 1.00 98.75 97 LEU A N 1
ATOM 749 C CA . LEU A 1 97 ? -3.254 12.645 -4.717 1.00 98.75 97 LEU A CA 1
ATOM 750 C C . LEU A 1 97 ? -3.274 13.687 -3.591 1.00 98.75 97 LEU A C 1
ATOM 752 O O . LEU A 1 97 ? -3.588 13.338 -2.458 1.00 98.75 97 LEU A O 1
ATOM 756 N N . ARG A 1 98 ? -2.989 14.966 -3.882 1.00 98.50 98 ARG A N 1
ATOM 757 C CA . ARG A 1 98 ? -3.005 16.052 -2.879 1.00 98.50 98 ARG A CA 1
ATOM 758 C C . ARG A 1 98 ? -4.377 16.241 -2.242 1.00 98.50 98 ARG A C 1
ATOM 760 O O . ARG A 1 98 ? -4.449 16.459 -1.036 1.00 98.50 98 ARG A O 1
ATOM 767 N N . GLU A 1 99 ? -5.444 16.147 -3.032 1.00 97.88 99 GLU A N 1
ATOM 768 C CA . GLU A 1 99 ? -6.831 16.258 -2.557 1.00 97.88 99 GLU A CA 1
ATOM 769 C C . GLU A 1 99 ? -7.226 15.114 -1.609 1.00 97.88 99 GLU A C 1
ATOM 771 O O . GLU A 1 99 ? -8.184 15.248 -0.853 1.00 97.88 99 GLU A O 1
ATOM 776 N N . ARG A 1 100 ? -6.451 14.024 -1.596 1.00 98.12 100 ARG A N 1
ATOM 777 C CA . ARG A 1 100 ? -6.639 12.843 -0.746 1.00 98.12 100 ARG A CA 1
ATOM 778 C C . ARG A 1 100 ? -5.671 12.770 0.441 1.00 98.12 100 ARG A C 1
ATOM 780 O O . ARG A 1 100 ? -5.672 11.776 1.168 1.00 98.12 100 ARG A O 1
ATOM 787 N N . ILE A 1 101 ? -4.859 13.807 0.677 1.00 98.75 101 ILE A N 1
ATOM 788 C CA . ILE A 1 101 ? -4.018 13.899 1.879 1.00 98.75 101 ILE A CA 1
ATOM 789 C C . ILE A 1 101 ? -4.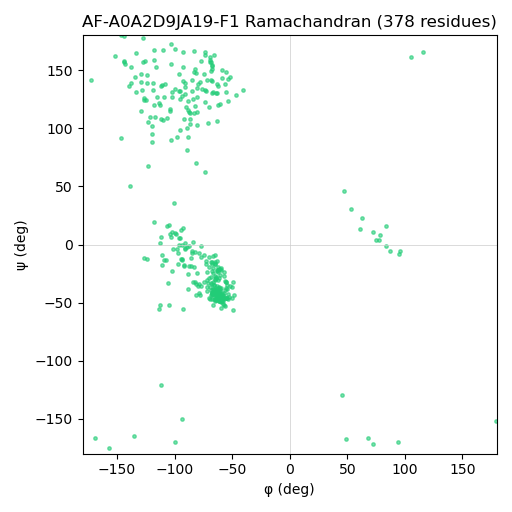818 14.553 3.008 1.00 98.75 101 ILE A C 1
ATOM 791 O O . ILE A 1 101 ? -5.118 15.747 2.952 1.00 98.75 101 ILE A O 1
ATOM 795 N N . MET A 1 102 ? -5.107 13.792 4.064 1.00 98.44 102 MET A N 1
ATOM 796 C CA . MET A 1 102 ? -5.932 14.246 5.190 1.00 98.44 102 MET A CA 1
ATOM 797 C C . MET A 1 102 ? -5.226 14.069 6.535 1.00 98.44 102 MET A C 1
ATOM 799 O O . MET A 1 102 ? -4.342 13.230 6.688 1.00 98.44 102 MET A O 1
ATOM 803 N N . LEU A 1 103 ? -5.657 14.835 7.540 1.00 98.31 103 LEU A N 1
ATOM 804 C CA . LEU A 1 103 ? -5.380 14.517 8.944 1.00 98.31 103 LEU A CA 1
ATOM 805 C C . LEU A 1 103 ? -6.440 13.533 9.452 1.00 98.31 103 LEU A C 1
ATOM 807 O O . LEU A 1 103 ? -7.635 13.754 9.252 1.00 98.31 103 LEU A O 1
ATOM 811 N N . GLY A 1 104 ? -5.997 12.470 10.113 1.00 98.12 104 GLY A N 1
ATOM 812 C CA . GLY A 1 104 ? -6.838 11.485 10.784 1.00 98.12 104 GLY A CA 1
ATOM 813 C C . GLY A 1 104 ? -7.051 11.808 12.262 1.00 98.12 104 GLY A C 1
ATOM 814 O O . GLY A 1 104 ? -7.028 12.969 12.680 1.00 98.12 104 GLY A O 1
ATOM 815 N N . SER A 1 105 ? -7.238 10.766 13.073 1.00 97.81 105 SER A N 1
ATOM 816 C CA . SER A 1 105 ? -7.388 10.896 14.524 1.00 97.81 105 SER A CA 1
ATOM 817 C C . SER A 1 105 ? -6.200 11.617 15.162 1.00 97.81 105 SER A C 1
ATOM 819 O O . SER A 1 105 ? -5.043 11.346 14.846 1.00 97.81 105 SER A O 1
ATOM 821 N N . MET A 1 106 ? -6.503 12.515 16.104 1.00 96.62 106 MET A N 1
ATOM 822 C CA . MET A 1 106 ? -5.509 13.392 16.737 1.00 96.62 106 MET A CA 1
ATOM 823 C C . MET A 1 106 ? -4.797 12.758 17.931 1.00 96.62 106 MET A C 1
ATOM 825 O O . MET A 1 106 ? -3.764 13.266 18.366 1.00 96.62 106 MET A O 1
ATOM 829 N N . ASN A 1 107 ? -5.359 11.695 18.506 1.00 96.50 107 ASN A N 1
ATOM 830 C CA . ASN A 1 107 ? -4.837 11.062 19.707 1.00 96.50 107 ASN A CA 1
ATOM 831 C C . ASN A 1 107 ? -4.891 9.542 19.606 1.00 96.50 107 ASN A C 1
ATOM 833 O O . ASN A 1 107 ? -5.891 8.965 19.185 1.00 96.50 107 ASN A O 1
ATOM 837 N N . ARG A 1 108 ? -3.819 8.920 20.091 1.00 95.56 108 ARG A N 1
ATOM 838 C CA . ARG A 1 108 ? -3.623 7.476 20.066 1.00 95.56 108 ARG A CA 1
ATOM 839 C C . ARG A 1 108 ? -4.369 6.732 21.173 1.00 95.56 108 ARG A C 1
ATOM 841 O O . ARG A 1 108 ? -4.287 7.118 22.345 1.00 95.56 108 ARG A O 1
ATOM 848 N N . GLY A 1 109 ? -4.975 5.601 20.824 1.00 95.75 109 GLY A N 1
ATOM 849 C CA . GLY A 1 109 ? -5.543 4.610 21.739 1.00 95.75 109 GLY A CA 1
ATOM 850 C C . GLY A 1 109 ? -7.073 4.612 21.820 1.00 95.75 109 GLY A C 1
ATOM 851 O O . GLY A 1 109 ? -7.741 5.594 21.494 1.00 95.75 109 GLY A O 1
ATOM 852 N N . LYS A 1 110 ? -7.626 3.498 22.315 1.00 97.06 110 LYS A N 1
ATOM 853 C CA . LYS A 1 110 ? -9.068 3.183 22.369 1.00 97.06 110 LYS A CA 1
ATOM 854 C C . LYS A 1 110 ? -9.919 4.236 23.078 1.00 97.06 110 LYS A C 1
ATOM 856 O O . LYS A 1 110 ? -11.062 4.461 22.709 1.00 97.06 110 LYS A O 1
ATOM 861 N N . LYS A 1 111 ? -9.364 4.908 24.088 1.00 96.38 111 LYS A N 1
ATOM 862 C CA . LYS A 1 111 ? -10.086 5.913 24.889 1.00 96.38 111 LYS A CA 1
ATOM 863 C C . LYS 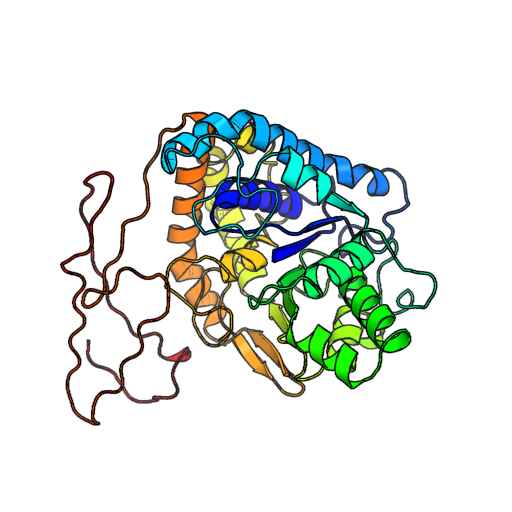A 1 111 ? -10.475 7.187 24.125 1.00 96.38 111 LYS A C 1
ATOM 865 O O . LYS A 1 111 ? -11.170 8.012 24.700 1.00 96.38 111 LYS A O 1
ATOM 870 N N . PHE A 1 112 ? -9.965 7.369 22.907 1.00 96.56 112 PHE A N 1
ATOM 871 C CA . PHE A 1 112 ? -10.278 8.500 22.029 1.00 96.56 112 PHE A CA 1
ATOM 872 C C . PHE A 1 112 ? -11.181 8.094 20.857 1.00 96.56 112 PHE A C 1
ATOM 874 O O . PHE A 1 112 ? -11.255 8.810 19.867 1.00 96.56 112 PHE A O 1
ATOM 881 N N . ILE A 1 113 ? -11.818 6.923 20.944 1.00 97.62 113 ILE A N 1
ATOM 882 C CA . ILE A 1 113 ? -12.857 6.496 20.010 1.00 97.62 113 ILE A CA 1
ATOM 883 C C . ILE A 1 113 ? -14.197 6.865 20.646 1.00 97.62 113 ILE A C 1
ATOM 885 O O . ILE A 1 113 ? -14.674 6.174 21.550 1.00 97.62 113 ILE A O 1
ATOM 889 N N . ASP A 1 114 ? -14.768 7.992 20.232 1.00 95.06 114 ASP A N 1
ATOM 890 C CA . ASP A 1 114 ? -16.016 8.522 20.785 1.00 95.06 114 ASP A CA 1
ATOM 891 C C . ASP A 1 114 ? -16.725 9.475 19.804 1.00 95.06 114 ASP A C 1
ATOM 893 O O . ASP A 1 114 ? -16.332 9.631 18.650 1.00 95.06 114 ASP A O 1
ATOM 897 N N . GLY A 1 115 ? -17.820 10.100 20.247 1.00 92.00 115 GLY A N 1
ATOM 898 C CA . GLY A 1 115 ? -18.645 10.973 19.410 1.00 92.00 115 GLY A CA 1
ATOM 899 C C . GLY A 1 115 ? -17.999 12.287 18.967 1.00 92.00 115 GLY A C 1
ATOM 900 O O . GLY A 1 115 ? -18.534 12.894 18.044 1.00 92.00 115 GLY A O 1
ATOM 901 N N . ASP A 1 116 ? -16.891 12.710 19.580 1.00 89.81 116 ASP A N 1
ATOM 902 C CA . ASP A 1 116 ? -16.294 14.037 19.374 1.00 89.81 116 ASP A CA 1
ATOM 903 C C . ASP A 1 116 ? -14.931 13.972 18.655 1.00 89.81 116 ASP A C 1
ATOM 905 O O . ASP A 1 116 ? -14.303 15.004 18.419 1.00 89.81 116 ASP A O 1
ATOM 909 N N . ASN A 1 117 ? -14.467 12.770 18.287 1.00 93.56 117 ASN A N 1
ATOM 910 C CA . ASN A 1 117 ? -13.142 12.531 17.697 1.00 93.56 117 ASN A CA 1
ATOM 911 C C . ASN A 1 117 ? -13.145 12.251 16.181 1.00 93.56 117 ASN A C 1
ATOM 913 O O . ASN A 1 117 ? -12.142 11.777 15.640 1.00 93.56 117 ASN A O 1
ATOM 917 N N . GLY A 1 118 ? -14.239 12.572 15.481 1.00 96.12 118 GLY A N 1
ATOM 918 C CA . GLY A 1 118 ? -14.271 12.579 14.013 1.00 96.12 118 GLY A CA 1
ATOM 919 C C . GLY A 1 118 ? -13.177 13.477 13.414 1.00 96.12 118 GLY A C 1
ATOM 920 O O . GLY A 1 118 ? -12.763 14.475 14.008 1.00 96.12 118 GLY A O 1
ATOM 921 N N . SER A 1 119 ? -12.677 13.114 12.234 1.00 97.94 119 SER A N 1
ATOM 922 C CA . SER A 1 119 ? -11.563 13.792 11.560 1.00 97.94 119 SER A CA 1
ATOM 923 C C . SER A 1 119 ? -11.763 13.803 10.042 1.00 97.94 119 SER A C 1
ATOM 925 O O . SER A 1 119 ? -12.447 12.922 9.528 1.00 97.94 119 SER A O 1
ATOM 927 N N . PRO A 1 120 ? -11.127 14.720 9.288 1.00 98.44 120 PRO A N 1
ATOM 928 C CA . PRO A 1 120 ? -11.177 14.682 7.825 1.00 98.44 120 PRO A CA 1
ATOM 929 C C . PRO A 1 120 ? -10.791 13.316 7.238 1.00 98.44 120 PRO A C 1
ATOM 931 O O . PRO A 1 120 ? -11.383 12.882 6.258 1.00 98.44 120 PRO A O 1
ATOM 934 N N . GLY A 1 121 ? -9.836 12.614 7.855 1.00 98.50 121 GLY A N 1
ATOM 935 C CA . GLY A 1 121 ? -9.438 11.266 7.459 1.00 98.50 121 GLY A CA 1
ATOM 936 C C . GLY A 1 121 ? -10.493 10.191 7.738 1.00 98.50 121 GLY A C 1
ATOM 937 O O . GLY A 1 121 ? -10.645 9.290 6.917 1.00 98.50 121 GLY A O 1
ATOM 938 N N . SER A 1 122 ? -11.238 10.278 8.849 1.00 98.56 122 SER A N 1
ATOM 939 C CA . SER A 1 122 ? -12.328 9.327 9.122 1.00 98.56 122 SER A CA 1
ATOM 940 C C . SER A 1 122 ? -13.526 9.574 8.206 1.00 98.56 122 SER A C 1
ATOM 942 O O . SER A 1 122 ? -14.067 8.627 7.646 1.00 98.56 122 SER A O 1
ATOM 944 N N . GLU A 1 123 ? -13.872 10.838 7.949 1.00 98.62 123 GLU A N 1
ATOM 945 C CA . GLU A 1 123 ? -14.918 11.192 6.979 1.00 98.62 123 GLU A CA 1
ATOM 946 C C . GLU A 1 123 ? -14.548 10.771 5.550 1.00 98.62 123 GLU A C 1
ATOM 948 O O . GLU A 1 123 ? -15.395 10.255 4.818 1.00 98.62 123 GLU A O 1
ATOM 953 N N . LEU A 1 124 ? -13.277 10.943 5.154 1.00 98.69 124 LEU A N 1
ATOM 954 C CA . LEU A 1 124 ? -12.780 10.463 3.865 1.00 98.69 124 LEU A CA 1
ATOM 955 C C . LEU A 1 124 ? -12.933 8.944 3.764 1.00 98.69 124 LEU A C 1
ATOM 957 O O . LEU A 1 124 ? -13.482 8.469 2.780 1.00 98.69 124 LEU A O 1
ATOM 961 N N . LEU A 1 125 ? -12.504 8.186 4.778 1.00 98.75 125 LEU A N 1
ATOM 962 C CA . LEU A 1 125 ? -12.630 6.726 4.779 1.00 98.75 125 LEU A CA 1
ATOM 963 C C . LEU A 1 125 ? -14.093 6.292 4.645 1.00 98.75 125 LEU A C 1
ATOM 965 O O . LEU A 1 125 ? -14.387 5.417 3.834 1.00 98.75 125 LEU A O 1
ATOM 969 N N . ILE A 1 126 ? -15.003 6.927 5.392 1.00 98.75 126 ILE A N 1
ATOM 970 C CA . ILE A 1 126 ? -16.438 6.636 5.306 1.00 98.75 126 ILE A CA 1
ATOM 971 C C . ILE A 1 126 ? -16.959 6.901 3.892 1.00 98.75 126 ILE A C 1
ATOM 973 O O . ILE A 1 126 ? -17.578 6.027 3.292 1.00 98.75 126 ILE A O 1
ATOM 977 N N . THR A 1 127 ? -16.648 8.079 3.347 1.00 98.19 127 THR A N 1
ATOM 978 C CA . THR A 1 127 ? -17.059 8.485 1.997 1.00 98.19 127 THR A CA 1
ATOM 979 C C . THR A 1 127 ? -16.554 7.503 0.942 1.00 98.19 127 THR A C 1
ATOM 981 O O . THR A 1 127 ? -17.322 7.075 0.091 1.00 98.19 127 THR A O 1
ATOM 984 N N . GLN A 1 128 ? -15.281 7.112 1.031 1.00 97.75 128 GLN A N 1
ATOM 985 C CA . GLN A 1 128 ? -14.625 6.206 0.088 1.00 97.75 128 GLN A CA 1
ATOM 986 C C . GLN A 1 128 ? -15.174 4.775 0.158 1.00 97.75 128 GLN A C 1
ATOM 988 O O . GLN A 1 128 ? -15.248 4.078 -0.850 1.00 97.75 128 GLN A O 1
ATOM 993 N N . ALA A 1 129 ? -15.590 4.317 1.339 1.00 98.06 129 ALA A N 1
ATOM 994 C CA . ALA A 1 129 ? -16.246 3.020 1.472 1.00 98.06 129 ALA A CA 1
ATOM 995 C C . ALA A 1 129 ? -17.675 3.024 0.900 1.00 98.06 129 ALA A C 1
ATOM 997 O O . ALA A 1 129 ? -18.133 1.994 0.413 1.00 98.06 129 ALA A O 1
ATOM 998 N N . ASP A 1 130 ? -18.368 4.163 0.945 1.00 97.62 130 ASP A N 1
ATOM 999 C CA . ASP A 1 130 ? -19.735 4.307 0.434 1.00 97.62 130 ASP A CA 1
ATOM 1000 C C . ASP A 1 130 ? -19.810 4.537 -1.085 1.00 97.62 130 ASP A C 1
ATOM 1002 O O . ASP A 1 130 ? -20.910 4.569 -1.641 1.00 97.62 130 ASP A O 1
ATOM 1006 N N . GLU A 1 131 ? -18.675 4.710 -1.768 1.00 95.50 131 GLU A N 1
ATOM 1007 C CA . GLU A 1 131 ? -18.658 4.859 -3.222 1.00 95.50 131 GLU A CA 1
ATOM 1008 C C . GLU A 1 131 ? -19.275 3.640 -3.929 1.00 95.50 131 GLU A C 1
ATOM 1010 O O . GLU A 1 131 ? -19.079 2.487 -3.528 1.00 95.50 131 GLU A O 1
ATOM 1015 N N . GLU A 1 132 ? -19.993 3.897 -5.030 1.00 94.62 132 GLU A N 1
ATOM 1016 C CA . GLU A 1 132 ? -20.566 2.871 -5.913 1.00 94.62 132 GLU A CA 1
ATOM 1017 C C . GLU A 1 132 ? -19.476 2.184 -6.763 1.00 94.62 132 GLU A C 1
ATOM 1019 O O . GLU A 1 132 ? -19.457 2.239 -7.993 1.00 94.62 132 GLU A O 1
ATOM 1024 N N . ASP A 1 133 ? -18.551 1.515 -6.085 1.00 95.50 133 ASP A N 1
ATOM 1025 C CA . ASP A 1 133 ? -17.614 0.552 -6.649 1.00 95.50 133 ASP A CA 1
ATOM 1026 C C . ASP A 1 133 ? -17.901 -0.819 -6.027 1.00 95.50 133 ASP A C 1
ATOM 1028 O O . ASP A 1 133 ? -18.361 -0.897 -4.896 1.00 95.50 133 ASP A O 1
ATOM 1032 N N . ASP A 1 134 ? -17.602 -1.921 -6.707 1.00 95.00 134 ASP A N 1
ATOM 1033 C CA . ASP A 1 134 ? -17.722 -3.267 -6.126 1.00 95.00 134 ASP A CA 1
ATOM 1034 C C . ASP A 1 134 ? -16.410 -3.739 -5.475 1.00 95.00 134 ASP A C 1
ATOM 1036 O O . ASP A 1 134 ? -16.408 -4.648 -4.647 1.00 95.00 134 ASP A O 1
ATOM 1040 N N . ARG A 1 135 ? -15.273 -3.113 -5.807 1.00 96.25 135 ARG A N 1
ATOM 1041 C CA . ARG A 1 135 ? -13.959 -3.456 -5.242 1.00 96.25 135 ARG A CA 1
ATOM 1042 C C . ARG A 1 135 ? -13.904 -3.101 -3.755 1.00 96.25 135 ARG A C 1
ATOM 1044 O O . ARG A 1 135 ? -14.402 -2.041 -3.379 1.00 96.25 135 ARG A O 1
ATOM 1051 N N . PRO A 1 136 ? -13.279 -3.925 -2.904 1.00 97.88 136 PRO A N 1
ATOM 1052 C CA . PRO A 1 136 ? -13.110 -3.589 -1.497 1.00 97.88 136 PRO A CA 1
ATOM 1053 C C . PRO A 1 136 ? -12.164 -2.396 -1.309 1.00 97.88 136 PRO A C 1
ATOM 1055 O O . PRO A 1 136 ? -11.217 -2.204 -2.079 1.00 97.88 136 PRO A O 1
ATOM 1058 N N . LEU A 1 137 ? -12.373 -1.633 -0.234 1.00 98.75 137 LEU A N 1
ATOM 1059 C CA . LEU A 1 137 ? -11.438 -0.594 0.190 1.00 98.75 137 LEU A CA 1
ATOM 1060 C C . LEU A 1 137 ? -10.438 -1.176 1.195 1.00 98.75 137 LEU A C 1
ATOM 1062 O O . LEU A 1 137 ? -10.769 -1.454 2.348 1.00 98.75 137 LEU A O 1
ATOM 1066 N N . TRP A 1 138 ? -9.195 -1.337 0.747 1.00 98.88 138 TRP A N 1
ATOM 1067 C CA . TRP A 1 138 ? -8.079 -1.753 1.594 1.00 98.88 138 TRP A CA 1
ATOM 1068 C C . TRP A 1 138 ? -7.507 -0.588 2.395 1.00 98.88 138 TRP A C 1
ATOM 1070 O O . TRP A 1 138 ? -7.119 0.424 1.809 1.00 98.88 138 TRP A O 1
ATOM 1080 N N . ILE A 1 139 ? -7.410 -0.771 3.710 1.00 98.88 139 ILE A N 1
ATOM 1081 C CA . ILE A 1 139 ? -6.834 0.165 4.673 1.00 98.88 139 ILE A CA 1
ATOM 1082 C C . ILE A 1 139 ? -5.479 -0.375 5.139 1.00 98.88 139 ILE A C 1
ATOM 1084 O O . ILE A 1 139 ? -5.414 -1.361 5.875 1.00 98.88 139 ILE A O 1
ATOM 1088 N N . GLY A 1 140 ? -4.394 0.264 4.705 1.00 98.75 140 GLY A N 1
ATOM 1089 C CA . GLY A 1 140 ? -3.051 -0.003 5.216 1.00 98.75 140 GLY A CA 1
ATOM 1090 C C . GLY A 1 140 ? -2.822 0.785 6.500 1.00 98.75 140 GLY A C 1
ATOM 1091 O O . GLY A 1 140 ? -2.787 2.011 6.460 1.00 98.75 140 GLY A O 1
ATOM 1092 N N . ILE A 1 141 ? -2.684 0.101 7.632 1.00 98.81 141 ILE A N 1
ATOM 1093 C CA . ILE A 1 141 ? -2.442 0.714 8.941 1.00 98.81 141 ILE A CA 1
ATOM 1094 C C . ILE A 1 141 ? -0.939 0.634 9.213 1.00 98.81 141 ILE A C 1
ATOM 1096 O O . ILE A 1 141 ? -0.437 -0.396 9.658 1.00 98.81 141 ILE A O 1
ATOM 1100 N N . TRP A 1 142 ? -0.233 1.701 8.839 1.00 98.56 142 TRP A N 1
ATOM 1101 C CA . TRP A 1 142 ? 1.221 1.847 8.972 1.00 98.56 142 TRP A CA 1
ATOM 1102 C C . TRP A 1 142 ? 1.591 2.341 10.366 1.00 98.56 142 TRP A C 1
ATOM 1104 O O . TRP A 1 142 ? 2.583 1.908 10.917 1.00 98.56 142 TRP A O 1
ATOM 1114 N N . GLY A 1 143 ? 0.726 3.158 10.970 1.00 97.06 143 GLY A N 1
ATOM 1115 C CA . GLY A 1 143 ? 0.813 3.547 12.372 1.00 97.06 143 GLY A CA 1
ATOM 1116 C C . GLY A 1 143 ? -0.321 2.957 13.204 1.00 97.06 143 GLY A C 1
ATOM 1117 O O . GLY A 1 143 ? -0.514 1.748 13.315 1.00 97.06 143 GLY A O 1
ATOM 1118 N N . GLY A 1 144 ? -1.096 3.838 13.825 1.00 96.94 144 GLY A N 1
ATOM 1119 C CA . GLY A 1 144 ? -2.267 3.514 14.629 1.00 96.94 144 GLY A CA 1
ATOM 1120 C C . GLY A 1 144 ? -3.546 3.299 13.816 1.00 96.94 144 GLY A C 1
ATOM 1121 O O . GLY A 1 144 ? -3.799 3.956 12.806 1.00 96.94 144 GLY A O 1
ATOM 1122 N N . GLY A 1 145 ? -4.422 2.430 14.316 1.00 97.69 145 GLY A N 1
ATOM 1123 C CA . GLY A 1 145 ? -5.725 2.107 13.729 1.00 97.69 145 GLY A CA 1
ATOM 1124 C C . GLY A 1 145 ? -6.834 3.089 14.114 1.00 97.69 145 GLY A C 1
ATOM 1125 O O . GLY A 1 145 ? -7.983 2.905 13.713 1.00 97.69 145 GLY A O 1
ATOM 1126 N N . ASN A 1 146 ? -6.519 4.138 14.884 1.00 98.25 146 ASN A N 1
ATOM 1127 C CA . ASN A 1 146 ? -7.508 5.029 15.492 1.00 98.25 146 ASN A CA 1
ATOM 1128 C C . ASN A 1 146 ? -8.465 5.658 14.473 1.00 98.25 146 ASN A C 1
ATOM 1130 O O . ASN A 1 146 ? -9.658 5.738 14.750 1.00 98.25 146 ASN A O 1
ATOM 1134 N N . THR A 1 147 ? -7.977 6.047 13.291 1.00 98.69 147 THR A N 1
ATOM 1135 C CA . THR A 1 147 ? -8.835 6.656 12.260 1.00 98.69 147 THR A CA 1
ATOM 1136 C C . THR A 1 147 ? -9.842 5.653 11.688 1.00 98.69 147 THR A C 1
ATOM 1138 O O . THR A 1 147 ? -11.015 5.993 11.516 1.00 98.69 147 THR A O 1
ATOM 1141 N N . LEU A 1 148 ? -9.431 4.401 11.449 1.00 98.81 148 LEU A N 1
ATOM 1142 C CA . LEU A 1 148 ? -10.349 3.331 11.044 1.00 98.81 148 LEU A CA 1
ATOM 1143 C C . LEU A 1 148 ? -11.349 3.025 12.164 1.00 98.81 148 LEU A C 1
ATOM 1145 O O . LEU A 1 148 ? -12.551 2.978 11.919 1.00 98.81 148 LEU A O 1
ATOM 1149 N N . ALA A 1 149 ? -10.864 2.877 13.396 1.00 98.69 149 ALA A N 1
ATOM 1150 C CA . ALA A 1 149 ? -11.704 2.605 14.555 1.00 98.69 149 ALA A CA 1
ATOM 1151 C C . ALA A 1 149 ? -12.769 3.698 14.758 1.00 98.69 149 ALA A C 1
ATOM 1153 O O . ALA A 1 149 ? -13.944 3.401 14.964 1.00 98.69 149 ALA A O 1
ATOM 1154 N N . GLN A 1 150 ? -12.376 4.966 14.619 1.00 98.75 150 GLN A N 1
ATOM 1155 C CA . GLN A 1 150 ? -13.277 6.110 14.686 1.00 98.75 150 GLN A CA 1
ATOM 1156 C C . GLN A 1 150 ? -14.323 6.083 13.565 1.00 98.75 150 GLN A C 1
ATOM 1158 O O . GLN A 1 150 ? -15.498 6.320 13.828 1.00 98.75 150 GLN A O 1
ATOM 1163 N N . SER A 1 151 ? -13.920 5.737 12.340 1.00 98.81 151 SER A N 1
ATOM 1164 C CA . SER A 1 151 ? -14.841 5.614 11.201 1.00 98.81 151 SER A CA 1
ATOM 1165 C C . SER A 1 151 ? -15.900 4.534 11.448 1.00 98.81 151 SER A C 1
ATOM 1167 O O . SER A 1 151 ? -17.093 4.767 11.262 1.00 98.81 151 SER A O 1
ATOM 1169 N N . ILE A 1 152 ? -15.471 3.366 11.942 1.00 98.81 152 ILE A N 1
ATOM 1170 C CA . ILE A 1 152 ? -16.360 2.259 12.319 1.00 98.81 152 ILE A CA 1
ATOM 1171 C C . ILE A 1 152 ? -17.322 2.699 13.428 1.00 98.81 152 ILE A C 1
ATOM 1173 O O . ILE A 1 152 ? -18.522 2.455 13.326 1.00 98.81 152 ILE A O 1
ATOM 1177 N N . TYR A 1 153 ? -16.819 3.383 14.461 1.00 98.75 153 TYR A N 1
ATOM 1178 C CA . TYR A 1 153 ? -17.644 3.898 15.555 1.00 98.75 153 TYR A CA 1
ATOM 1179 C C . TYR A 1 153 ? -18.730 4.861 15.056 1.00 98.75 153 TYR A C 1
ATOM 1181 O O . TYR A 1 153 ? -19.891 4.722 15.441 1.00 98.75 153 TYR A O 1
ATOM 1189 N N . GLN A 1 154 ? -18.373 5.816 14.190 1.00 98.62 154 GLN A N 1
ATOM 1190 C CA . GLN A 1 154 ? -19.323 6.776 13.616 1.00 98.62 154 GLN A CA 1
ATOM 1191 C C . GLN A 1 154 ? -20.419 6.052 12.829 1.00 98.62 154 GLN A C 1
ATOM 1193 O O . GLN A 1 154 ? -21.602 6.264 13.081 1.00 98.62 154 GLN A O 1
ATOM 1198 N N . VAL A 1 155 ? -20.041 5.118 11.953 1.00 98.62 155 VAL A N 1
ATOM 1199 C CA . VAL A 1 155 ? -21.000 4.333 11.165 1.00 98.62 155 VAL A CA 1
ATOM 1200 C C . VAL A 1 155 ? -21.925 3.495 12.051 1.00 98.62 155 VAL A C 1
ATOM 1202 O O . VAL A 1 155 ? -23.133 3.495 11.834 1.00 98.62 155 VAL A O 1
ATOM 1205 N N . GLN A 1 156 ? -21.398 2.817 13.073 1.00 98.19 156 GLN A N 1
ATOM 1206 C CA . GLN A 1 156 ? -22.208 2.022 14.006 1.00 98.19 156 GLN A CA 1
ATOM 1207 C C . GLN A 1 156 ? -23.168 2.872 14.847 1.00 98.19 156 GLN A C 1
ATOM 1209 O O . GLN A 1 156 ? -24.216 2.384 15.269 1.00 98.19 156 GLN A O 1
ATOM 1214 N N . LYS A 1 157 ? -22.804 4.125 15.128 1.00 97.69 157 LYS A N 1
ATOM 1215 C CA . LYS A 1 157 ? -23.634 5.065 15.883 1.00 97.69 157 LYS A CA 1
ATOM 1216 C C . LYS A 1 157 ? -24.738 5.678 15.023 1.00 97.69 157 LYS A C 1
ATOM 1218 O O . LYS A 1 157 ? -25.858 5.840 15.508 1.00 97.69 157 LYS A O 1
ATOM 1223 N N . ASP A 1 158 ? -24.409 6.037 13.786 1.00 97.81 158 ASP A N 1
ATOM 1224 C CA . ASP A 1 158 ? -25.262 6.874 12.942 1.00 97.81 158 ASP A CA 1
ATOM 1225 C C . ASP A 1 158 ? -26.124 6.062 11.961 1.00 97.81 158 ASP A C 1
ATOM 1227 O O . ASP A 1 158 ? -27.108 6.589 11.437 1.00 97.81 158 ASP A O 1
ATOM 1231 N N . ARG A 1 159 ? -25.792 4.785 11.719 1.00 98.31 159 ARG A N 1
ATOM 1232 C CA . ARG A 1 159 ? -26.501 3.897 10.781 1.00 98.31 159 ARG A CA 1
ATOM 1233 C C . ARG A 1 159 ? -27.123 2.685 11.478 1.00 98.31 159 ARG A C 1
ATOM 1235 O O . ARG A 1 159 ? -26.842 2.394 12.640 1.00 98.31 159 ARG A O 1
ATOM 1242 N N . SER A 1 160 ? -27.989 1.965 10.766 1.00 98.56 160 SER A N 1
ATOM 1243 C CA . SER A 1 160 ? -28.519 0.676 11.230 1.00 98.56 160 SER A CA 1
ATOM 1244 C C . SER A 1 160 ? -27.424 -0.395 11.329 1.00 98.56 160 SER A C 1
ATOM 1246 O O . SER A 1 160 ? -26.348 -0.276 10.739 1.00 98.56 160 SER A O 1
ATOM 1248 N N . ALA A 1 161 ? -27.707 -1.484 12.050 1.00 98.06 161 ALA A N 1
ATOM 1249 C CA . ALA A 1 161 ? -26.772 -2.601 12.183 1.00 98.06 161 ALA A CA 1
ATOM 1250 C C . ALA A 1 161 ? -26.459 -3.257 10.824 1.00 98.06 161 ALA A C 1
ATOM 1252 O O . ALA A 1 161 ? -25.322 -3.650 10.569 1.00 98.06 161 ALA A O 1
ATOM 1253 N N . GLU A 1 162 ? -27.448 -3.344 9.934 1.00 98.31 162 GLU A N 1
ATOM 1254 C CA . GLU A 1 162 ? -27.307 -3.882 8.582 1.00 98.31 162 GLU A CA 1
ATOM 1255 C C . GLU A 1 162 ? -26.429 -2.990 7.692 1.00 98.31 162 GLU A C 1
ATOM 1257 O O . GLU A 1 162 ? -25.570 -3.493 6.963 1.00 98.31 162 GLU A O 1
ATOM 1262 N N . GLU A 1 163 ? -26.596 -1.669 7.774 1.00 98.44 163 GLU A N 1
ATOM 1263 C CA . GLU A 1 163 ? -25.751 -0.705 7.059 1.00 98.44 163 GLU A CA 1
ATOM 1264 C C . GLU A 1 163 ? -24.317 -0.718 7.598 1.00 98.44 163 GLU A C 1
ATOM 1266 O O . GLU A 1 163 ? -23.370 -0.741 6.814 1.00 98.44 163 GLU A O 1
ATOM 1271 N N . ALA A 1 164 ? -24.137 -0.789 8.921 1.00 98.56 164 ALA A N 1
ATOM 1272 C CA . ALA A 1 164 ? -22.816 -0.904 9.532 1.00 98.56 164 ALA A CA 1
ATOM 1273 C C . ALA A 1 164 ? -22.110 -2.209 9.136 1.00 98.56 164 ALA A C 1
ATOM 1275 O O . ALA A 1 164 ? -20.922 -2.205 8.820 1.00 98.56 164 ALA A O 1
ATOM 1276 N N . LYS A 1 165 ? -22.840 -3.327 9.076 1.00 98.19 165 LYS A N 1
ATOM 1277 C CA . LYS A 1 165 ? -22.312 -4.602 8.580 1.00 98.19 165 LYS A CA 1
ATOM 1278 C C . LYS A 1 165 ? -21.948 -4.528 7.094 1.00 98.19 165 LYS A C 1
ATOM 1280 O O . LYS A 1 165 ? -20.934 -5.093 6.692 1.00 98.19 165 LYS A O 1
ATOM 1285 N N . THR A 1 166 ? -22.745 -3.839 6.279 1.00 98.06 166 THR A N 1
ATOM 1286 C CA . THR A 1 166 ? -22.446 -3.621 4.852 1.00 98.06 166 THR A CA 1
ATOM 1287 C C . THR A 1 166 ? -21.160 -2.814 4.687 1.00 98.06 166 THR A C 1
ATOM 1289 O O . THR A 1 166 ? -20.282 -3.207 3.923 1.00 98.06 166 THR A O 1
ATOM 1292 N N . PHE A 1 167 ? -21.009 -1.753 5.480 1.00 98.62 167 PHE A N 1
ATOM 1293 C CA . PHE A 1 167 ? -19.794 -0.950 5.549 1.00 98.62 167 PHE A CA 1
ATOM 1294 C C . PHE A 1 167 ? -18.569 -1.781 5.954 1.00 98.62 167 PHE A C 1
ATOM 1296 O O . PHE A 1 167 ? -17.556 -1.749 5.266 1.00 98.62 167 PHE A O 1
ATOM 1303 N N . LEU A 1 168 ? -18.651 -2.592 7.015 1.00 98.38 168 LEU A N 1
ATOM 1304 C CA . LEU A 1 168 ? -17.534 -3.451 7.430 1.00 98.38 168 LEU A CA 1
ATOM 1305 C C . LEU A 1 168 ? -17.135 -4.453 6.337 1.00 98.38 168 LEU A C 1
ATOM 1307 O O . LEU A 1 168 ? -15.954 -4.568 6.013 1.00 98.38 168 LEU A O 1
ATOM 1311 N N . ASN A 1 169 ? -18.115 -5.092 5.691 1.00 97.56 169 ASN A N 1
ATOM 1312 C CA . ASN A 1 169 ? -17.866 -6.066 4.625 1.00 97.56 169 ASN A CA 1
ATOM 1313 C C . ASN A 1 169 ? -17.289 -5.444 3.344 1.00 97.56 169 ASN A C 1
ATOM 1315 O O . ASN A 1 169 ? -16.757 -6.170 2.500 1.00 97.56 169 ASN A O 1
ATOM 1319 N N . LYS A 1 170 ? -17.364 -4.121 3.193 1.00 98.31 170 LYS A N 1
ATOM 1320 C CA . LYS A 1 170 ? -16.717 -3.366 2.116 1.00 98.31 170 LYS A CA 1
ATOM 1321 C C . LYS A 1 170 ? -15.230 -3.104 2.383 1.00 98.31 170 LYS A C 1
ATOM 1323 O O . LYS A 1 170 ? -14.458 -2.916 1.441 1.00 98.31 170 LYS A O 1
ATOM 1328 N N . LEU A 1 171 ? -14.828 -3.096 3.652 1.00 98.75 171 LEU A N 1
ATOM 1329 C CA . LEU A 1 171 ? -13.476 -2.772 4.090 1.00 98.75 171 LEU A CA 1
ATOM 1330 C C . LEU A 1 171 ? -12.593 -4.010 4.222 1.00 98.75 171 LEU A C 1
ATOM 1332 O O . LEU A 1 171 ? -13.046 -5.109 4.537 1.00 98.75 171 LEU A O 1
ATOM 1336 N N . ARG A 1 172 ? -11.292 -3.804 4.054 1.00 98.75 172 ARG A N 1
ATOM 1337 C CA . ARG A 1 172 ? -10.232 -4.757 4.394 1.00 98.75 172 ARG A CA 1
ATOM 1338 C C . ARG A 1 172 ? -9.148 -3.994 5.136 1.00 98.75 172 ARG A C 1
ATOM 1340 O O . ARG A 1 172 ? -8.894 -2.841 4.799 1.00 98.75 172 ARG A O 1
ATOM 1347 N N . ALA A 1 173 ? -8.505 -4.595 6.127 1.00 98.75 173 ALA A N 1
ATOM 1348 C CA . ALA A 1 173 ? -7.462 -3.926 6.900 1.00 98.75 173 ALA A CA 1
ATOM 1349 C C . ALA A 1 173 ? -6.196 -4.776 6.960 1.00 98.75 173 ALA A C 1
ATOM 1351 O O . ALA A 1 173 ? -6.259 -5.966 7.265 1.00 98.75 173 ALA A O 1
ATOM 1352 N N . TYR A 1 174 ? -5.052 -4.146 6.709 1.00 98.81 174 TYR A N 1
ATOM 1353 C CA . TYR A 1 174 ? -3.730 -4.728 6.912 1.00 98.81 174 TYR A CA 1
ATOM 1354 C C . TYR A 1 174 ? -2.968 -3.842 7.896 1.00 98.81 174 TYR A C 1
ATOM 1356 O O . TYR A 1 174 ? -2.592 -2.722 7.547 1.00 98.81 174 TYR A O 1
ATOM 1364 N N . ALA A 1 175 ? -2.748 -4.331 9.115 1.00 98.50 175 ALA A N 1
ATOM 1365 C CA . ALA A 1 175 ? -1.996 -3.631 10.150 1.00 98.50 175 ALA A CA 1
ATOM 1366 C C . ALA A 1 175 ? -0.561 -4.121 10.280 1.00 98.50 175 ALA A C 1
ATOM 1368 O O . ALA A 1 175 ? -0.301 -5.323 10.378 1.00 98.50 175 ALA A O 1
ATOM 1369 N N . ILE A 1 176 ? 0.345 -3.152 10.351 1.00 97.75 176 ILE A N 1
ATOM 1370 C CA . ILE A 1 176 ? 1.751 -3.332 10.680 1.00 97.75 176 ILE A CA 1
ATOM 1371 C C . ILE A 1 176 ? 1.883 -3.225 12.198 1.00 97.75 176 ILE A C 1
ATOM 1373 O O . ILE A 1 176 ? 1.889 -2.128 12.755 1.00 97.75 176 ILE A O 1
ATOM 1377 N N . THR A 1 177 ? 1.978 -4.381 12.865 1.00 94.94 177 THR A N 1
ATOM 1378 C CA . THR A 1 177 ? 2.038 -4.529 14.332 1.00 94.94 177 THR A CA 1
ATOM 1379 C C . THR A 1 177 ? 0.949 -3.735 15.100 1.00 94.94 177 THR A C 1
ATOM 1381 O O . THR A 1 177 ? -0.082 -3.382 14.542 1.00 94.94 177 THR A O 1
ATOM 1384 N N . ASP A 1 178 ? 1.073 -3.603 16.429 1.00 94.56 178 ASP A N 1
ATOM 1385 C CA . ASP A 1 178 ? 0.166 -2.827 17.296 1.00 94.56 178 ASP A CA 1
ATOM 1386 C C . ASP A 1 178 ? 0.777 -1.488 17.701 1.00 94.56 178 ASP A C 1
ATOM 1388 O O . ASP A 1 178 ? 1.420 -1.378 18.750 1.00 94.56 178 ASP A O 1
ATOM 1392 N N . GLN A 1 179 ? 0.550 -0.439 16.928 1.00 94.12 179 GLN A N 1
ATOM 1393 C CA . GLN A 1 179 ? 1.237 0.822 17.202 1.00 94.12 179 GLN A CA 1
ATOM 1394 C C . GLN A 1 179 ? 0.468 1.765 18.136 1.00 94.12 179 GLN A C 1
ATOM 1396 O O . GLN A 1 179 ? 0.970 2.832 18.492 1.00 94.12 179 GLN A O 1
ATOM 1401 N N . ASP A 1 180 ? -0.715 1.368 18.626 1.00 93.31 180 ASP A N 1
ATOM 1402 C CA . ASP A 1 180 ? -1.566 2.235 19.455 1.00 93.31 180 ASP A CA 1
ATOM 1403 C C . ASP A 1 180 ? -1.337 2.140 20.960 1.00 93.31 180 ASP A C 1
ATOM 1405 O O . ASP A 1 180 ? -1.908 2.912 21.741 1.00 93.31 180 ASP A O 1
ATOM 1409 N N . ARG A 1 181 ? -0.448 1.249 21.389 1.00 92.62 181 ARG A N 1
ATOM 1410 C CA . ARG A 1 181 ? -0.116 1.039 22.799 1.00 92.62 181 ARG A CA 1
ATOM 1411 C C . ARG A 1 181 ? 1.385 0.971 23.023 1.00 92.62 181 ARG A C 1
ATOM 1413 O O . ARG A 1 181 ? 2.183 0.798 22.110 1.00 92.62 181 ARG A O 1
ATOM 1420 N N . ASN A 1 182 ? 1.788 1.098 24.277 1.00 89.00 182 ASN A N 1
ATOM 1421 C CA . ASN A 1 182 ? 3.137 0.748 24.682 1.00 89.00 182 ASN A CA 1
ATOM 1422 C C . ASN A 1 182 ? 3.277 -0.777 24.698 1.00 89.00 182 ASN A C 1
ATOM 1424 O O . ASN A 1 182 ? 2.599 -1.464 25.459 1.00 89.00 182 ASN A O 1
ATOM 1428 N N . TYR A 1 183 ? 4.230 -1.316 23.937 1.00 85.69 183 TYR A N 1
ATOM 1429 C CA . TYR A 1 183 ? 4.491 -2.762 23.915 1.00 85.69 183 TYR A CA 1
ATOM 1430 C C . TYR A 1 183 ? 4.812 -3.353 25.298 1.00 85.69 183 TYR A C 1
ATOM 1432 O O . TYR A 1 183 ? 4.633 -4.550 25.522 1.00 85.69 183 TYR A O 1
ATOM 1440 N N . LYS A 1 184 ? 5.287 -2.522 26.236 1.00 87.44 184 LYS A N 1
ATOM 1441 C CA . LYS A 1 184 ? 5.559 -2.901 27.625 1.00 87.44 184 LYS A CA 1
ATOM 1442 C C . LYS A 1 184 ? 4.466 -2.372 28.548 1.00 87.44 184 LYS A C 1
ATOM 1444 O O . LYS A 1 184 ? 4.382 -1.170 28.775 1.00 87.44 184 LYS A O 1
ATOM 1449 N N . GLY A 1 185 ? 3.716 -3.289 29.153 1.00 86.81 185 GLY A N 1
ATOM 1450 C CA . GLY A 1 185 ? 2.814 -2.994 30.270 1.00 86.81 185 GLY A CA 1
ATOM 1451 C C . GLY A 1 185 ? 1.402 -2.545 29.891 1.00 86.81 185 GLY A C 1
ATOM 1452 O O . GLY A 1 185 ? 0.574 -2.436 30.787 1.00 86.81 185 GLY A O 1
ATOM 1453 N N . GLU A 1 186 ? 1.108 -2.336 28.608 1.00 92.56 186 GLU A N 1
ATOM 1454 C CA . GLU A 1 186 ? -0.251 -2.098 28.107 1.00 92.56 186 GLU A CA 1
ATOM 1455 C C . GLU A 1 186 ? -0.690 -3.289 27.251 1.00 92.56 186 GLU A C 1
ATOM 1457 O O . GLU A 1 186 ? 0.102 -3.792 26.448 1.00 92.56 186 GLU A O 1
ATOM 1462 N N . GLY A 1 187 ? -1.925 -3.762 27.423 1.00 93.88 187 GLY A N 1
ATOM 1463 C CA . GLY A 1 187 ? -2.509 -4.811 26.595 1.00 93.88 187 GLY A CA 1
ATOM 1464 C C . GLY A 1 187 ? -3.433 -4.255 25.511 1.00 93.88 187 GLY A C 1
ATOM 1465 O O . GLY A 1 187 ? -3.484 -3.052 25.248 1.00 93.88 187 GLY A O 1
ATOM 1466 N N . LEU A 1 188 ? -4.161 -5.155 24.850 1.00 93.25 188 LEU A N 1
ATOM 1467 C CA . LEU A 1 188 ? -5.075 -4.800 23.760 1.00 93.25 188 LEU A CA 1
ATOM 1468 C C . LEU A 1 188 ? -6.271 -3.963 24.236 1.00 93.25 188 LEU A C 1
ATOM 1470 O O . LEU A 1 188 ? -6.858 -3.233 23.444 1.00 93.25 188 LEU A O 1
ATOM 1474 N N . GLU A 1 189 ? -6.587 -3.989 25.530 1.00 94.75 189 GLU A N 1
ATOM 1475 C CA . GLU A 1 189 ? -7.695 -3.252 26.138 1.00 94.75 189 GLU A CA 1
ATOM 1476 C C . GLU A 1 189 ? -7.571 -1.724 26.039 1.00 94.75 189 GLU A C 1
ATOM 1478 O O . GLU A 1 189 ? -8.556 -1.021 26.265 1.00 94.75 189 GLU A O 1
ATOM 1483 N N . VAL A 1 190 ? -6.388 -1.201 25.699 1.00 96.00 190 VAL A N 1
ATOM 1484 C CA . VAL A 1 190 ? -6.168 0.231 25.435 1.00 96.00 190 VAL A CA 1
ATOM 1485 C C . VAL A 1 190 ? -5.867 0.543 23.967 1.00 96.00 190 VAL A C 1
ATOM 1487 O O . VAL A 1 190 ? -5.844 1.720 23.599 1.00 96.00 190 VAL A O 1
ATOM 1490 N N . SER A 1 191 ? -5.643 -0.473 23.130 1.00 96.56 191 SER A N 1
ATOM 1491 C CA . SER A 1 191 ? -5.289 -0.307 21.717 1.00 96.56 191 SER A CA 1
ATOM 1492 C C . SER A 1 191 ? -6.536 -0.127 20.852 1.00 96.56 191 SER A C 1
ATOM 1494 O O . SER A 1 191 ? -7.557 -0.785 21.068 1.00 96.56 191 SER A O 1
ATOM 1496 N N . SER A 1 192 ? -6.455 0.743 19.842 1.00 97.25 192 SER A N 1
ATOM 1497 C CA . SER A 1 192 ? -7.523 0.848 18.844 1.00 97.25 192 SER A CA 1
ATOM 1498 C C . SER A 1 192 ? -7.596 -0.403 17.957 1.00 97.25 192 SER A C 1
ATOM 1500 O O . SER A 1 192 ? -8.685 -0.782 17.544 1.00 97.25 192 SER A O 1
ATOM 1502 N N . HIS A 1 193 ? -6.480 -1.115 17.756 1.00 95.81 193 HIS A N 1
ATOM 1503 C CA . HIS A 1 193 ? -6.460 -2.392 17.041 1.00 95.81 193 HIS A CA 1
ATOM 1504 C C . HIS A 1 193 ? -7.233 -3.463 17.817 1.00 95.81 193 HIS A C 1
ATOM 1506 O O . HIS A 1 193 ? -8.039 -4.196 17.245 1.00 95.81 193 HIS A O 1
ATOM 1512 N N . GLY A 1 194 ? -7.038 -3.503 19.142 1.00 95.56 194 GLY A N 1
ATOM 1513 C CA . GLY A 1 194 ? -7.834 -4.337 20.041 1.00 95.56 194 GLY A CA 1
ATOM 1514 C C . GLY A 1 194 ? -9.322 -3.992 19.973 1.00 95.56 194 GLY A C 1
ATOM 1515 O O . GLY A 1 194 ? -10.153 -4.890 19.881 1.00 95.56 194 GLY A O 1
ATOM 1516 N N . TRP A 1 195 ? -9.658 -2.697 19.933 1.00 97.44 195 TRP A N 1
ATOM 1517 C CA . TRP A 1 195 ? -11.040 -2.245 19.751 1.00 97.44 195 TRP A CA 1
ATOM 1518 C C . TRP A 1 195 ? -11.636 -2.696 18.412 1.00 97.44 195 TRP A C 1
ATOM 1520 O O . TRP A 1 195 ? -12.731 -3.245 18.415 1.00 97.44 195 TRP A O 1
ATOM 1530 N N . ILE A 1 196 ? -10.928 -2.509 17.290 1.00 97.56 196 ILE A N 1
ATOM 1531 C CA . ILE A 1 196 ? -11.387 -2.934 15.956 1.00 97.56 196 ILE A CA 1
ATOM 1532 C C . ILE A 1 196 ? -11.690 -4.431 15.984 1.00 97.56 196 ILE A C 1
ATOM 1534 O O . ILE A 1 196 ? -12.812 -4.828 15.696 1.00 97.56 196 ILE A O 1
ATOM 1538 N N . TYR A 1 197 ? -10.731 -5.241 16.438 1.00 95.50 197 TYR A N 1
ATOM 1539 C CA . TYR A 1 197 ? -10.903 -6.687 16.561 1.00 95.50 197 TYR A CA 1
ATOM 1540 C C . TYR A 1 197 ? -12.140 -7.071 17.396 1.00 95.50 197 TYR A C 1
ATOM 1542 O O . TYR A 1 197 ? -12.933 -7.910 16.972 1.00 95.50 197 TYR A O 1
ATOM 1550 N N . GLU A 1 198 ? -12.345 -6.426 18.551 1.00 95.31 198 GLU A N 1
ATOM 1551 C CA . GLU A 1 198 ? -13.517 -6.652 19.409 1.00 95.31 198 GLU A CA 1
ATOM 1552 C C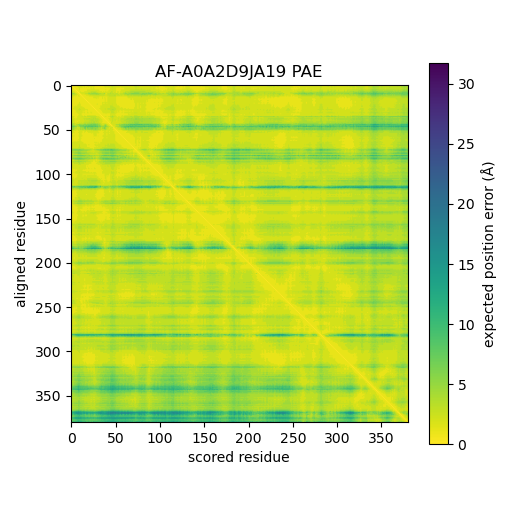 . GLU A 1 198 ? -14.847 -6.267 18.740 1.00 95.31 198 GLU A C 1
ATOM 1554 O O . GLU A 1 198 ? -15.863 -6.905 19.010 1.00 95.31 198 GLU A O 1
ATOM 1559 N N . GLN A 1 199 ? -14.866 -5.210 17.920 1.00 95.94 199 GLN A N 1
ATOM 1560 C CA . GLN A 1 199 ? -16.101 -4.670 17.342 1.00 95.94 199 GLN A CA 1
ATOM 1561 C C . GLN A 1 199 ? -16.513 -5.319 16.023 1.00 95.94 199 GLN A C 1
ATOM 1563 O O . GLN A 1 199 ? -17.692 -5.260 15.676 1.00 95.94 199 GLN A O 1
ATOM 1568 N N . THR A 1 200 ? -15.572 -5.885 15.264 1.00 95.81 200 THR A N 1
ATOM 1569 C CA . THR A 1 200 ? -15.843 -6.309 13.883 1.00 95.81 200 THR A CA 1
ATOM 1570 C C . THR A 1 200 ? -15.967 -7.815 13.716 1.00 95.81 200 THR A C 1
ATOM 1572 O O . THR A 1 200 ? -16.731 -8.261 12.865 1.00 95.81 200 THR A O 1
ATOM 1575 N N . GLY A 1 201 ? -15.227 -8.610 14.496 1.00 92.56 201 GLY A N 1
ATOM 1576 C CA . GLY A 1 201 ? -15.142 -10.058 14.289 1.00 92.56 201 GLY A CA 1
ATOM 1577 C C . GLY A 1 201 ? -14.926 -10.423 12.812 1.00 92.56 201 GLY A C 1
ATOM 1578 O O . GLY A 1 201 ? -14.068 -9.849 12.145 1.00 92.56 201 GLY A O 1
ATOM 1579 N N . ASP A 1 202 ? -15.751 -11.336 12.293 1.00 94.12 202 ASP A N 1
ATOM 1580 C CA . ASP A 1 202 ? -15.704 -11.808 10.900 1.00 94.12 202 ASP A CA 1
ATOM 1581 C C . ASP A 1 202 ? -16.247 -10.817 9.854 1.00 94.12 202 ASP A C 1
ATOM 1583 O O . ASP A 1 202 ? -16.094 -11.072 8.661 1.00 94.12 202 ASP A O 1
ATOM 1587 N N . ASP A 1 203 ? -16.875 -9.710 10.264 1.00 96.38 203 ASP A N 1
ATOM 1588 C CA . ASP A 1 203 ? -17.425 -8.723 9.325 1.00 96.38 203 ASP A CA 1
ATOM 1589 C C . ASP A 1 203 ? -16.340 -7.822 8.706 1.00 96.38 203 ASP A C 1
ATOM 1591 O O . ASP A 1 203 ? -16.617 -7.115 7.741 1.00 96.38 203 ASP A O 1
ATOM 1595 N N . LEU A 1 204 ? -15.107 -7.863 9.227 1.00 97.88 204 LEU A N 1
ATOM 1596 C CA . LEU A 1 204 ? -13.932 -7.202 8.658 1.00 97.88 204 LEU A CA 1
ATOM 1597 C C . LEU A 1 204 ? -12.817 -8.230 8.445 1.00 97.88 204 LEU A C 1
ATOM 1599 O O . LEU A 1 204 ? -12.351 -8.861 9.394 1.00 97.88 204 LEU A O 1
ATOM 1603 N N . LEU A 1 205 ? -12.307 -8.343 7.217 1.00 98.31 205 LEU A N 1
ATOM 1604 C CA . LEU A 1 205 ? -11.046 -9.047 6.989 1.00 98.31 205 LEU A CA 1
ATOM 1605 C C . LEU A 1 205 ? -9.921 -8.181 7.559 1.00 98.31 205 LEU A C 1
ATOM 1607 O O . LEU A 1 205 ? -9.552 -7.158 6.976 1.00 98.31 205 LEU A O 1
ATOM 1611 N N . PHE A 1 206 ? -9.402 -8.593 8.713 1.00 98.25 206 PHE A N 1
ATOM 1612 C CA . PHE A 1 206 ? -8.356 -7.874 9.425 1.00 98.25 206 PHE A CA 1
ATOM 1613 C C . PHE A 1 206 ? -7.085 -8.722 9.527 1.00 98.25 206 PHE A C 1
ATOM 1615 O O . PHE A 1 206 ? -7.046 -9.720 10.250 1.00 98.25 206 PHE A O 1
ATOM 1622 N N . ILE A 1 207 ? -6.053 -8.320 8.787 1.00 98.50 207 ILE A N 1
ATOM 1623 C CA . ILE A 1 207 ? -4.700 -8.871 8.848 1.00 98.50 207 ILE A CA 1
ATOM 1624 C C . ILE A 1 207 ? -3.884 -8.077 9.859 1.00 98.50 207 ILE A C 1
ATOM 1626 O O . ILE A 1 207 ? -3.818 -6.851 9.796 1.00 98.50 207 ILE A O 1
ATOM 1630 N N . TRP A 1 208 ? -3.235 -8.800 10.766 1.00 97.00 208 TRP A N 1
ATOM 1631 C CA . TRP A 1 208 ? -2.294 -8.250 11.727 1.00 97.00 208 TRP A CA 1
ATOM 1632 C C . TRP A 1 208 ? -0.931 -8.895 11.518 1.00 97.00 208 TRP A C 1
ATOM 1634 O O . TRP A 1 208 ? -0.694 -10.034 11.930 1.00 97.00 208 TRP A O 1
ATOM 1644 N N . ASP A 1 209 ? -0.045 -8.154 10.860 1.00 96.94 209 ASP A N 1
ATOM 1645 C CA . ASP A 1 209 ? 1.274 -8.618 10.464 1.00 96.94 209 ASP A CA 1
ATOM 1646 C C . ASP A 1 209 ? 2.354 -8.236 11.480 1.00 96.94 209 ASP A C 1
ATOM 1648 O O . ASP A 1 209 ? 2.483 -7.098 11.929 1.00 96.94 209 ASP A O 1
ATOM 1652 N N . GLU A 1 210 ? 3.166 -9.231 11.814 1.00 95.12 210 GLU A N 1
ATOM 1653 C CA . GLU A 1 210 ? 4.331 -9.136 12.686 1.00 95.12 210 GLU A CA 1
ATOM 1654 C C . GLU A 1 210 ? 5.598 -9.689 12.020 1.00 95.12 210 GLU A C 1
ATOM 1656 O O . GLU A 1 210 ? 6.693 -9.544 12.574 1.00 95.12 210 GLU A O 1
ATOM 1661 N N . ALA A 1 211 ? 5.462 -10.374 10.883 1.00 95.50 211 ALA A N 1
ATOM 1662 C CA . ALA A 1 211 ? 6.512 -11.162 10.255 1.00 95.50 211 ALA A CA 1
ATOM 1663 C C . ALA A 1 211 ? 7.088 -10.448 9.031 1.00 95.50 211 ALA A C 1
ATOM 1665 O O . ALA A 1 211 ? 8.306 -10.260 8.976 1.00 95.50 211 ALA A O 1
ATOM 1666 N N . ALA A 1 212 ? 6.245 -10.010 8.090 1.00 94.38 212 ALA A N 1
ATOM 1667 C CA . ALA A 1 212 ? 6.719 -9.314 6.897 1.00 94.38 212 ALA A CA 1
ATOM 1668 C C . ALA A 1 212 ? 7.278 -7.929 7.259 1.00 94.38 212 ALA A C 1
ATOM 1670 O O . ALA A 1 212 ? 8.363 -7.588 6.793 1.00 94.38 212 ALA A O 1
ATOM 1671 N N . TRP A 1 213 ? 6.655 -7.205 8.197 1.00 93.94 213 TRP A N 1
ATOM 1672 C CA . TRP A 1 213 ? 7.227 -6.000 8.828 1.00 93.94 213 TRP A CA 1
ATOM 1673 C C . TRP A 1 213 ? 8.668 -6.194 9.339 1.00 93.94 213 TRP A C 1
ATOM 1675 O O . TRP A 1 213 ? 9.591 -5.473 8.948 1.00 93.94 213 TRP A O 1
ATOM 1685 N N . LYS A 1 214 ? 8.899 -7.194 10.206 1.00 95.81 214 LYS A N 1
ATOM 1686 C CA . LYS A 1 214 ? 10.239 -7.473 10.765 1.00 95.81 214 LYS A CA 1
ATOM 1687 C C . LYS A 1 214 ? 11.228 -7.898 9.684 1.00 95.81 214 LYS A C 1
ATOM 1689 O O . LYS A 1 214 ? 12.402 -7.510 9.742 1.00 95.81 214 LYS A O 1
ATOM 1694 N N . GLY A 1 215 ? 10.752 -8.695 8.728 1.00 95.69 215 GLY A N 1
ATOM 1695 C CA . GLY A 1 215 ? 11.511 -9.149 7.571 1.00 95.69 215 GLY A CA 1
ATOM 1696 C C . GLY A 1 215 ? 11.993 -7.972 6.731 1.00 95.69 215 GLY A C 1
ATOM 1697 O O . GLY A 1 215 ? 13.199 -7.825 6.535 1.00 95.69 215 GLY A O 1
ATOM 1698 N N . HIS A 1 216 ? 11.083 -7.089 6.312 1.00 96.75 216 HIS A N 1
ATOM 1699 C CA . HIS A 1 216 ? 11.405 -5.924 5.488 1.00 96.75 216 HIS A CA 1
ATOM 1700 C C . HIS A 1 216 ? 12.437 -5.035 6.176 1.00 96.75 216 HIS A C 1
ATOM 1702 O O . HIS A 1 216 ? 13.507 -4.780 5.617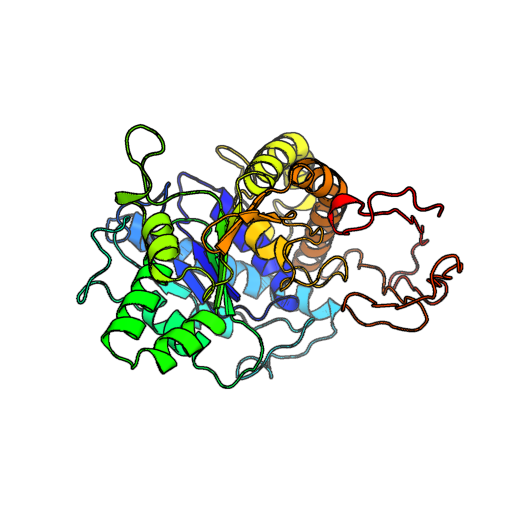 1.00 96.75 216 HIS A O 1
ATOM 1708 N N . ASN A 1 217 ? 12.174 -4.680 7.437 1.00 96.56 217 ASN A N 1
ATOM 1709 C CA . ASN A 1 217 ? 13.057 -3.833 8.226 1.00 96.56 217 ASN A CA 1
ATOM 1710 C C . ASN A 1 217 ? 14.488 -4.389 8.311 1.00 96.56 217 ASN A C 1
ATOM 1712 O O . ASN A 1 217 ? 15.464 -3.655 8.126 1.00 96.56 217 ASN A O 1
ATOM 1716 N N . SER A 1 218 ? 14.626 -5.690 8.581 1.00 97.31 218 SER A N 1
ATOM 1717 C CA . SER A 1 218 ? 15.925 -6.340 8.808 1.00 97.31 218 SER A CA 1
ATOM 1718 C C . SER A 1 218 ? 16.690 -6.615 7.512 1.00 97.31 218 SER A C 1
ATOM 1720 O O . SER A 1 218 ? 17.901 -6.367 7.437 1.00 97.31 218 SER A O 1
ATOM 1722 N N . ILE A 1 219 ? 15.996 -7.116 6.488 1.00 97.69 219 ILE A N 1
ATOM 1723 C CA . ILE A 1 219 ? 16.591 -7.426 5.186 1.00 97.69 219 ILE A CA 1
ATOM 1724 C C . ILE A 1 219 ? 16.966 -6.125 4.477 1.00 97.69 219 ILE A C 1
ATOM 1726 O O . ILE A 1 219 ? 18.107 -5.991 4.039 1.00 97.69 219 ILE A O 1
ATOM 1730 N N . GLY A 1 220 ? 16.072 -5.133 4.446 1.00 97.81 220 GLY A N 1
ATOM 1731 C CA . GLY A 1 220 ? 16.330 -3.840 3.813 1.00 97.81 220 GLY A CA 1
ATOM 1732 C C . GLY A 1 220 ? 17.506 -3.099 4.444 1.00 97.81 220 GLY A C 1
ATOM 1733 O O . GLY A 1 220 ? 18.394 -2.626 3.736 1.00 97.81 220 GLY A O 1
ATOM 1734 N N . LYS A 1 221 ? 17.606 -3.106 5.779 1.00 98.00 221 LYS A N 1
ATOM 1735 C CA . LYS A 1 221 ? 18.774 -2.577 6.500 1.00 98.00 221 LYS A CA 1
ATOM 1736 C C . LYS A 1 221 ? 20.075 -3.283 6.118 1.00 98.00 221 LYS A C 1
ATOM 1738 O O . LYS A 1 221 ? 21.106 -2.631 5.956 1.00 98.00 221 LYS A O 1
ATOM 1743 N N . SER A 1 222 ? 20.034 -4.605 5.971 1.00 98.12 222 SER A N 1
ATOM 1744 C CA . SER A 1 222 ? 21.198 -5.395 5.548 1.00 98.12 222 SER A CA 1
ATOM 1745 C C . SER A 1 222 ? 21.553 -5.151 4.075 1.00 98.12 222 SER A C 1
ATOM 1747 O O . SER A 1 222 ? 22.726 -5.201 3.713 1.00 98.12 222 SER A O 1
ATOM 1749 N N . ASN A 1 223 ? 20.559 -4.813 3.249 1.00 97.88 223 ASN A N 1
ATOM 1750 C CA . ASN A 1 223 ? 20.686 -4.490 1.829 1.00 97.88 223 ASN A CA 1
ATOM 1751 C C . ASN A 1 223 ? 20.857 -2.980 1.555 1.00 97.88 223 ASN A C 1
ATOM 1753 O O . ASN A 1 223 ? 20.724 -2.530 0.418 1.00 97.88 223 ASN A O 1
ATOM 1757 N N . TRP A 1 224 ? 21.155 -2.167 2.577 1.00 98.50 224 TRP A N 1
ATOM 1758 C CA . TRP A 1 224 ? 21.157 -0.704 2.455 1.00 98.50 224 TRP A CA 1
ATOM 1759 C C . TRP A 1 224 ? 22.060 -0.169 1.337 1.00 98.50 224 TRP A C 1
ATOM 1761 O O . TRP A 1 224 ? 21.750 0.849 0.721 1.00 98.50 224 TRP A O 1
ATOM 1771 N N . GLY A 1 225 ? 23.175 -0.852 1.057 1.00 98.62 225 GLY A N 1
ATOM 1772 C CA . GLY A 1 225 ? 24.070 -0.482 -0.039 1.00 98.62 225 GLY A CA 1
ATOM 1773 C C . GLY A 1 225 ? 23.355 -0.408 -1.390 1.00 98.62 225 GLY A C 1
ATOM 1774 O O . GLY A 1 225 ? 23.617 0.512 -2.162 1.00 98.62 225 GLY A O 1
ATOM 1775 N N . GLU A 1 226 ? 22.405 -1.310 -1.645 1.00 98.69 226 GLU A N 1
ATOM 1776 C CA . GLU A 1 226 ? 21.624 -1.303 -2.879 1.00 98.69 226 GLU A CA 1
ATOM 1777 C C . GLU A 1 226 ? 20.538 -0.217 -2.860 1.00 98.69 226 GLU A C 1
ATOM 1779 O O . GLU A 1 226 ? 20.344 0.438 -3.880 1.00 98.69 226 GLU A O 1
ATOM 1784 N N . TYR A 1 227 ? 19.904 0.082 -1.717 1.00 98.69 227 TYR A N 1
ATOM 1785 C CA . TYR A 1 227 ? 18.989 1.235 -1.602 1.00 98.69 227 TYR A CA 1
ATOM 1786 C C . TYR A 1 227 ? 19.704 2.560 -1.872 1.00 98.69 227 TYR A C 1
ATOM 1788 O O . TYR A 1 227 ? 19.245 3.376 -2.671 1.00 98.69 227 TYR A O 1
ATOM 1796 N N . ALA A 1 228 ? 20.868 2.763 -1.255 1.00 98.62 228 ALA A N 1
ATOM 1797 C CA . ALA A 1 228 ? 21.671 3.963 -1.463 1.00 98.62 228 ALA A CA 1
ATOM 1798 C C . ALA A 1 228 ? 22.121 4.124 -2.926 1.00 98.62 228 ALA A C 1
ATOM 1800 O O . ALA A 1 228 ? 22.327 5.241 -3.391 1.00 98.62 228 ALA A O 1
ATOM 1801 N N . LYS A 1 229 ? 22.289 3.008 -3.643 1.00 98.69 229 LYS A N 1
ATOM 1802 C CA . LYS A 1 229 ? 22.765 2.973 -5.027 1.00 98.69 229 LYS A CA 1
ATOM 1803 C C . LYS A 1 229 ? 21.654 3.094 -6.067 1.00 98.69 229 LYS A C 1
ATOM 1805 O O . LYS A 1 229 ? 21.901 3.693 -7.105 1.00 98.69 229 LYS A O 1
ATOM 1810 N N . HIS A 1 230 ? 20.498 2.482 -5.825 1.00 98.62 230 HIS A N 1
ATOM 1811 C CA . HIS A 1 230 ? 19.431 2.333 -6.820 1.00 98.62 230 HIS A CA 1
ATOM 1812 C C . HIS A 1 230 ? 18.182 3.163 -6.524 1.00 98.62 230 HIS A C 1
ATOM 1814 O O . HIS A 1 230 ? 17.369 3.373 -7.418 1.00 98.62 230 HIS A O 1
ATOM 1820 N N . ILE A 1 231 ? 18.017 3.626 -5.284 1.00 98.69 231 ILE A N 1
ATOM 1821 C CA . ILE A 1 231 ? 16.828 4.359 -4.841 1.00 98.69 231 ILE A CA 1
ATOM 1822 C C . ILE A 1 231 ? 17.203 5.800 -4.495 1.00 98.69 231 ILE A C 1
ATOM 1824 O O . ILE A 1 231 ? 16.649 6.743 -5.064 1.00 98.69 231 ILE A O 1
ATOM 1828 N N . GLN A 1 232 ? 18.175 5.999 -3.597 1.00 98.25 232 GLN A N 1
ATOM 1829 C CA . GLN A 1 232 ? 18.561 7.346 -3.174 1.00 98.25 232 GLN A CA 1
ATOM 1830 C C . GLN A 1 232 ? 19.150 8.155 -4.336 1.00 98.25 232 GLN A C 1
ATOM 1832 O O . GLN A 1 232 ? 20.049 7.716 -5.048 1.00 98.25 232 GLN A O 1
ATOM 1837 N N . GLY A 1 233 ? 18.644 9.373 -4.521 1.00 97.75 233 GLY A N 1
ATOM 1838 C CA . GLY A 1 233 ? 19.054 10.277 -5.597 1.00 97.75 233 GLY A CA 1
ATOM 1839 C C . GLY A 1 233 ? 18.522 9.925 -6.994 1.00 97.75 233 GLY A C 1
ATOM 1840 O O . GLY A 1 233 ? 18.874 10.611 -7.957 1.00 97.75 233 GLY A O 1
ATOM 1841 N N . HIS A 1 234 ? 17.682 8.895 -7.140 1.00 98.38 234 HIS A N 1
ATOM 1842 C CA . HIS A 1 234 ? 17.043 8.564 -8.416 1.00 98.38 234 HIS A CA 1
ATOM 1843 C C . HIS A 1 234 ? 15.740 9.358 -8.587 1.00 98.38 234 HIS A C 1
ATOM 1845 O O . HIS A 1 234 ? 14.723 9.062 -7.968 1.00 98.38 234 HIS A O 1
ATOM 1851 N N . GLY A 1 235 ? 15.780 10.398 -9.423 1.00 98.44 235 GLY A N 1
ATOM 1852 C CA . GLY A 1 235 ? 14.644 11.303 -9.606 1.00 98.44 235 GLY A CA 1
ATOM 1853 C C . GLY A 1 235 ? 14.420 12.215 -8.397 1.00 98.44 235 GLY A C 1
ATOM 1854 O O . GLY A 1 235 ? 15.232 12.283 -7.469 1.00 98.44 235 GLY A O 1
ATOM 1855 N N . ASN A 1 236 ? 13.313 12.944 -8.414 1.00 98.81 236 ASN A N 1
ATOM 1856 C CA . ASN A 1 236 ? 12.905 13.797 -7.305 1.00 98.81 236 ASN A CA 1
ATOM 1857 C C . ASN A 1 236 ? 12.418 12.957 -6.118 1.00 98.81 236 ASN A C 1
ATOM 1859 O O . ASN A 1 236 ? 12.736 13.295 -4.978 1.00 98.81 236 ASN A O 1
ATOM 1863 N N . LEU A 1 237 ? 11.733 11.841 -6.370 1.00 98.81 237 LEU A N 1
ATOM 186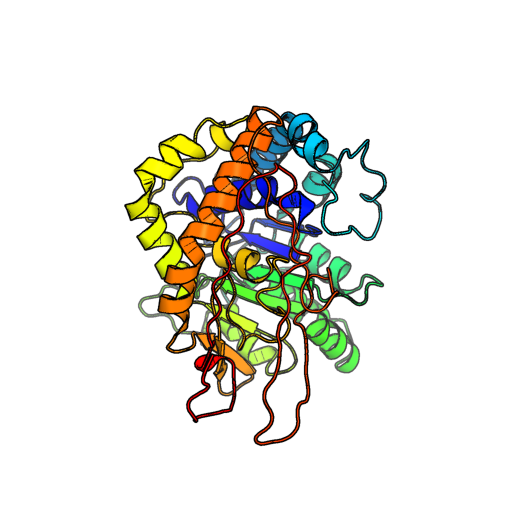4 C CA . LEU A 1 237 ? 11.338 10.870 -5.349 1.00 98.81 237 LEU A CA 1
ATOM 1865 C C . LEU A 1 237 ? 12.561 10.337 -4.591 1.00 98.81 237 LEU A C 1
ATOM 1867 O O . LEU A 1 237 ? 12.646 10.459 -3.370 1.00 98.81 237 LEU A O 1
ATOM 1871 N N . GLY A 1 238 ? 13.572 9.849 -5.313 1.00 98.69 238 GLY A N 1
ATOM 1872 C CA . GLY A 1 238 ? 14.789 9.313 -4.706 1.00 98.69 238 GLY A CA 1
ATOM 1873 C C . GLY A 1 238 ? 15.602 10.366 -3.956 1.00 98.69 238 GLY A C 1
ATOM 1874 O O . GLY A 1 238 ? 16.310 10.033 -3.008 1.00 98.69 238 GLY A O 1
ATOM 1875 N N . SER A 1 239 ? 15.502 11.646 -4.336 1.00 98.56 239 SER A N 1
ATOM 1876 C CA . SER A 1 239 ? 16.161 12.746 -3.614 1.00 98.56 239 SER A CA 1
ATOM 1877 C C . SER A 1 239 ? 15.591 12.990 -2.212 1.00 98.56 239 SER A C 1
ATOM 1879 O O . SER A 1 239 ? 16.298 13.529 -1.361 1.00 98.56 239 SER A O 1
ATOM 1881 N N . GLN A 1 240 ? 14.343 12.576 -1.969 1.00 98.12 240 GLN A N 1
ATOM 1882 C CA . GLN A 1 240 ? 13.696 12.663 -0.660 1.00 98.12 240 GLN A CA 1
ATOM 1883 C C . GLN A 1 240 ? 13.822 11.375 0.155 1.00 98.12 240 GLN A C 1
ATOM 1885 O O . GLN A 1 240 ? 13.583 11.425 1.356 1.00 98.12 240 GLN A O 1
ATOM 1890 N N . TYR A 1 241 ? 14.244 10.259 -0.456 1.00 98.50 241 TYR A N 1
ATOM 1891 C CA . TYR A 1 241 ? 14.359 8.965 0.219 1.00 98.50 241 TYR A CA 1
ATOM 1892 C C . TYR A 1 241 ? 15.401 9.038 1.349 1.00 98.50 241 TYR A C 1
ATOM 1894 O O . TYR A 1 241 ? 16.610 9.107 1.074 1.00 98.50 241 TYR A O 1
ATOM 1902 N N . PRO A 1 242 ? 14.975 9.056 2.626 1.00 97.81 242 PRO A N 1
ATOM 1903 C CA . PRO A 1 242 ? 15.881 9.275 3.741 1.00 97.81 242 PRO A CA 1
ATOM 1904 C C . PRO A 1 242 ? 16.741 8.036 4.001 1.00 97.81 242 PRO A C 1
ATOM 1906 O O . PRO A 1 242 ? 16.480 6.940 3.515 1.00 97.81 242 PRO A O 1
ATOM 1909 N N . LYS A 1 243 ? 17.805 8.209 4.790 1.00 97.38 243 LYS A N 1
ATOM 1910 C CA . LYS A 1 243 ? 18.505 7.058 5.358 1.00 97.38 243 LYS A CA 1
ATOM 1911 C C . LYS A 1 243 ? 17.693 6.496 6.518 1.00 97.38 243 LYS A C 1
ATOM 1913 O O . LYS A 1 243 ? 17.341 7.264 7.412 1.00 97.38 243 LYS A O 1
ATOM 1918 N N . TYR A 1 244 ? 17.539 5.175 6.543 1.00 96.56 244 TYR A N 1
ATOM 1919 C CA . TYR A 1 244 ? 16.850 4.488 7.626 1.00 96.56 244 TYR A CA 1
ATOM 1920 C C . TYR A 1 244 ? 17.382 4.852 9.015 1.00 96.56 244 TYR A C 1
ATOM 1922 O O . TYR A 1 244 ? 18.594 5.002 9.235 1.00 96.56 244 TYR A O 1
ATOM 1930 N N . LYS A 1 245 ? 16.465 4.916 9.983 1.00 95.62 245 LYS A N 1
ATOM 1931 C CA . LYS A 1 245 ? 16.790 5.099 11.402 1.00 95.62 245 LYS A CA 1
ATOM 1932 C C . LYS A 1 245 ? 16.919 3.767 12.143 1.00 95.62 245 LYS A C 1
ATOM 1934 O O . LYS A 1 245 ? 17.965 3.497 12.739 1.00 95.62 245 LYS A O 1
ATOM 1939 N N . PHE A 1 246 ? 15.881 2.931 12.095 1.00 94.19 246 PHE A N 1
ATOM 1940 C CA . PHE A 1 246 ? 15.820 1.665 12.835 1.00 94.19 246 PHE A CA 1
ATOM 1941 C C . PHE A 1 246 ? 15.851 0.454 11.900 1.00 94.19 246 PHE A C 1
ATOM 1943 O O . PHE A 1 246 ? 16.749 -0.391 12.043 1.00 94.19 246 PHE A O 1
ATOM 1950 N N . GLY A 1 247 ? 14.967 0.445 10.906 1.00 96.06 247 GLY A N 1
ATOM 1951 C CA . GLY A 1 247 ? 14.956 -0.447 9.751 1.00 96.06 247 GLY A CA 1
ATOM 1952 C C . GLY A 1 247 ? 14.401 0.282 8.524 1.00 96.06 247 GLY A C 1
ATOM 1953 O O . GLY A 1 247 ? 14.144 1.481 8.599 1.00 96.06 247 GLY A O 1
ATOM 1954 N N . VAL A 1 248 ? 14.338 -0.425 7.399 1.00 97.94 248 VAL A N 1
ATOM 1955 C CA . VAL A 1 248 ? 13.935 0.119 6.095 1.00 97.94 248 VAL A CA 1
ATOM 1956 C C . VAL A 1 248 ? 12.498 -0.280 5.783 1.00 97.94 248 VAL A C 1
ATOM 1958 O O . VAL A 1 248 ? 12.195 -1.473 5.844 1.00 97.94 248 VAL A O 1
ATOM 1961 N N . GLU A 1 249 ? 11.676 0.691 5.376 1.00 97.56 249 GLU A N 1
ATOM 1962 C CA . GLU A 1 249 ? 10.336 0.463 4.805 1.00 97.56 249 GLU A CA 1
ATOM 1963 C C . GLU A 1 249 ? 9.464 -0.538 5.601 1.00 97.56 249 GLU A C 1
ATOM 1965 O O . GLU A 1 249 ? 8.846 -1.441 5.030 1.00 97.56 249 GLU A O 1
ATOM 1970 N N . GLY A 1 250 ? 9.418 -0.403 6.930 1.00 95.81 250 GLY A N 1
ATOM 1971 C CA . GLY A 1 250 ? 8.650 -1.277 7.816 1.00 95.81 250 GLY A CA 1
ATOM 1972 C C . GLY A 1 250 ? 7.194 -1.472 7.387 1.00 95.81 250 GLY A C 1
ATOM 1973 O O . GLY A 1 250 ? 6.687 -2.590 7.482 1.00 95.81 250 GLY A O 1
ATOM 1974 N N . ASP A 1 251 ? 6.564 -0.430 6.847 1.00 98.06 251 ASP A N 1
ATOM 1975 C CA . ASP A 1 251 ? 5.128 -0.426 6.542 1.00 98.06 251 ASP A CA 1
ATOM 1976 C C . ASP A 1 251 ? 4.783 -0.839 5.115 1.00 98.06 251 ASP A C 1
ATOM 1978 O O . ASP A 1 251 ? 3.641 -1.172 4.787 1.00 98.06 251 ASP A O 1
ATOM 1982 N N . THR A 1 252 ? 5.796 -0.877 4.254 1.00 98.62 252 THR A N 1
ATOM 1983 C CA . THR A 1 252 ? 5.656 -1.253 2.851 1.00 98.62 252 THR A CA 1
ATOM 1984 C C . THR A 1 252 ? 4.980 -2.615 2.621 1.00 98.62 252 THR A C 1
ATOM 1986 O O . THR A 1 252 ? 4.205 -2.716 1.663 1.00 98.62 252 THR A O 1
ATOM 1989 N N . PRO A 1 253 ? 5.159 -3.661 3.463 1.00 98.50 253 PRO A N 1
ATOM 1990 C CA . PRO A 1 253 ? 4.400 -4.905 3.339 1.00 98.50 253 PRO A CA 1
ATOM 1991 C C . PRO A 1 253 ? 2.880 -4.717 3.213 1.00 98.50 253 PRO A C 1
ATOM 1993 O O . PRO A 1 253 ? 2.256 -5.466 2.462 1.00 98.50 253 PRO A O 1
ATOM 1996 N N . ALA A 1 254 ? 2.295 -3.686 3.838 1.00 98.31 254 ALA A N 1
ATOM 1997 C CA . ALA A 1 254 ? 0.851 -3.446 3.810 1.00 98.31 254 ALA A CA 1
ATOM 1998 C C . ALA A 1 254 ? 0.294 -3.176 2.404 1.00 98.31 254 ALA A C 1
ATOM 2000 O O . ALA A 1 254 ? -0.849 -3.532 2.122 1.00 98.31 254 ALA A O 1
ATOM 2001 N N . PHE A 1 255 ? 1.086 -2.580 1.505 1.00 98.50 255 PHE A N 1
ATOM 2002 C CA . PHE A 1 255 ? 0.692 -2.427 0.100 1.00 98.50 255 PHE A CA 1
ATOM 2003 C C . PHE A 1 255 ? 1.376 -3.439 -0.823 1.00 98.50 255 PHE A C 1
ATOM 2005 O O . PHE A 1 255 ? 0.823 -3.764 -1.870 1.00 98.50 255 PHE A O 1
ATOM 2012 N N . LEU A 1 256 ? 2.524 -4.018 -0.446 1.00 98.44 256 LEU A N 1
ATOM 2013 C CA . LEU A 1 256 ? 3.089 -5.142 -1.203 1.00 98.44 256 LEU A CA 1
ATOM 2014 C C . LEU A 1 256 ? 2.192 -6.386 -1.171 1.00 98.44 256 LEU A C 1
ATOM 2016 O O . LEU A 1 256 ? 2.185 -7.147 -2.136 1.00 98.44 256 LEU A O 1
ATOM 2020 N N . TYR A 1 257 ? 1.396 -6.559 -0.115 1.00 98.25 257 TYR A N 1
ATOM 2021 C CA . TYR A 1 257 ? 0.334 -7.566 -0.041 1.00 98.25 257 TYR A CA 1
ATOM 2022 C C . TYR A 1 257 ? -0.685 -7.454 -1.193 1.00 98.25 257 TYR A C 1
ATOM 2024 O O . TYR A 1 257 ? -1.230 -8.454 -1.659 1.00 98.25 257 TYR A O 1
ATOM 2032 N N . LEU A 1 258 ? -0.904 -6.228 -1.678 1.00 98.00 258 LEU A N 1
ATOM 2033 C CA . LEU A 1 258 ? -1.873 -5.878 -2.717 1.00 98.00 258 LEU A CA 1
ATOM 2034 C C . LEU A 1 258 ? -1.260 -5.809 -4.119 1.00 98.00 258 LEU A C 1
ATOM 2036 O O . LEU A 1 258 ? -1.930 -5.375 -5.056 1.00 98.00 258 LEU A O 1
ATOM 2040 N N . MET A 1 259 ? 0.014 -6.178 -4.277 1.00 97.25 259 MET A N 1
ATOM 2041 C CA . MET A 1 259 ? 0.696 -6.070 -5.562 1.00 97.25 259 MET A CA 1
ATOM 2042 C C . MET A 1 259 ? 0.031 -6.939 -6.629 1.00 97.25 259 MET A C 1
ATOM 2044 O O . MET A 1 259 ? 0.025 -8.162 -6.489 1.00 97.25 259 MET A O 1
ATOM 2048 N N . PRO A 1 260 ? -0.466 -6.349 -7.735 1.00 95.06 260 PRO A N 1
ATOM 2049 C CA . PRO A 1 260 ? -1.154 -7.098 -8.775 1.00 95.06 260 PRO A CA 1
ATOM 2050 C C . PRO A 1 260 ? -0.130 -7.767 -9.701 1.00 95.06 260 PRO A C 1
ATOM 2052 O O . PRO A 1 260 ? 0.074 -7.365 -10.843 1.00 95.06 260 PRO A O 1
ATOM 2055 N N . ASN A 1 261 ? 0.569 -8.774 -9.186 1.00 93.12 261 ASN A N 1
ATOM 2056 C CA . ASN A 1 261 ? 1.616 -9.519 -9.891 1.00 93.12 261 ASN A CA 1
ATOM 2057 C C . ASN A 1 261 ? 1.215 -10.976 -10.195 1.00 93.12 261 ASN A C 1
ATOM 2059 O O . ASN A 1 261 ? 2.044 -11.747 -10.674 1.00 93.12 261 ASN A O 1
ATOM 2063 N N . GLY A 1 262 ? -0.039 -11.348 -9.914 1.00 92.06 262 GLY A N 1
ATOM 2064 C CA . GLY A 1 262 ? -0.578 -12.692 -10.134 1.00 92.06 262 GLY A CA 1
ATOM 2065 C C . GLY A 1 262 ? -0.175 -13.735 -9.089 1.00 92.06 262 GLY A C 1
ATOM 2066 O O . GLY A 1 262 ? -0.520 -14.903 -9.254 1.00 92.06 262 GLY A O 1
ATOM 2067 N N . LEU A 1 263 ? 0.550 -13.345 -8.033 1.00 92.56 263 LEU A N 1
ATOM 2068 C CA . LEU A 1 263 ? 1.022 -14.270 -7.001 1.00 92.56 263 LEU A CA 1
ATOM 2069 C C . LEU A 1 263 ? -0.073 -14.641 -5.987 1.00 92.56 263 LEU A C 1
ATOM 2071 O O . LEU A 1 263 ? -0.096 -15.781 -5.528 1.00 92.56 263 LEU A O 1
ATOM 2075 N N . ASN A 1 264 ? -0.976 -13.707 -5.671 1.00 94.81 264 ASN A N 1
ATOM 2076 C CA . ASN A 1 264 ? -2.084 -13.913 -4.741 1.00 94.81 264 ASN A CA 1
ATOM 2077 C C . ASN A 1 264 ? -3.361 -13.172 -5.154 1.00 94.81 264 ASN A C 1
ATOM 2079 O O . ASN A 1 264 ? -3.329 -12.152 -5.840 1.00 94.81 264 ASN A O 1
ATOM 2083 N N . ASP A 1 265 ? -4.482 -13.678 -4.654 1.00 95.69 265 ASP A N 1
ATOM 2084 C CA . ASP A 1 265 ? -5.732 -12.952 -4.467 1.00 95.69 265 ASP A CA 1
ATOM 2085 C C . ASP A 1 265 ? -5.707 -12.293 -3.072 1.00 95.69 265 ASP A C 1
ATOM 2087 O O . ASP A 1 265 ? -5.650 -13.013 -2.073 1.00 95.69 265 ASP A O 1
ATOM 2091 N N . PRO A 1 266 ? -5.724 -10.951 -2.954 1.00 96.19 266 PRO A N 1
ATOM 2092 C CA . PRO A 1 266 ? -5.753 -10.276 -1.655 1.00 96.19 266 PRO A CA 1
ATOM 2093 C C . PRO A 1 266 ? -6.971 -10.622 -0.786 1.00 96.19 266 PRO A C 1
ATOM 2095 O O . PRO A 1 266 ? -6.933 -10.430 0.425 1.00 96.19 266 PRO A O 1
ATOM 2098 N N . GLU A 1 267 ? -8.058 -11.136 -1.366 1.00 96.38 267 GLU A N 1
ATOM 2099 C CA . GLU A 1 267 ? -9.218 -11.598 -0.593 1.00 96.38 267 GLU A CA 1
ATOM 2100 C C . GLU A 1 267 ? -9.003 -12.992 0.030 1.00 96.38 267 GLU A C 1
ATOM 2102 O O . GLU A 1 267 ? -9.820 -13.441 0.836 1.00 96.38 267 GLU A O 1
ATOM 2107 N N . ASP A 1 268 ? -7.901 -13.674 -0.304 1.00 95.62 268 ASP A N 1
ATOM 2108 C CA . ASP A 1 268 ? -7.493 -14.958 0.268 1.00 95.62 268 ASP A CA 1
ATOM 2109 C C . ASP A 1 268 ? -6.118 -14.843 0.956 1.00 95.62 268 ASP A C 1
ATOM 2111 O O . ASP A 1 268 ? -5.076 -15.120 0.351 1.00 95.62 268 ASP A O 1
ATOM 2115 N N . PRO A 1 269 ? -6.080 -14.478 2.254 1.00 96.06 269 PRO A N 1
ATOM 2116 C CA . PRO A 1 269 ? -4.826 -14.270 2.974 1.00 96.06 269 PRO A CA 1
ATOM 2117 C C . PRO A 1 269 ? -3.959 -15.519 3.144 1.00 96.06 269 PRO A C 1
ATOM 2119 O O . PRO A 1 269 ? -2.817 -15.390 3.582 1.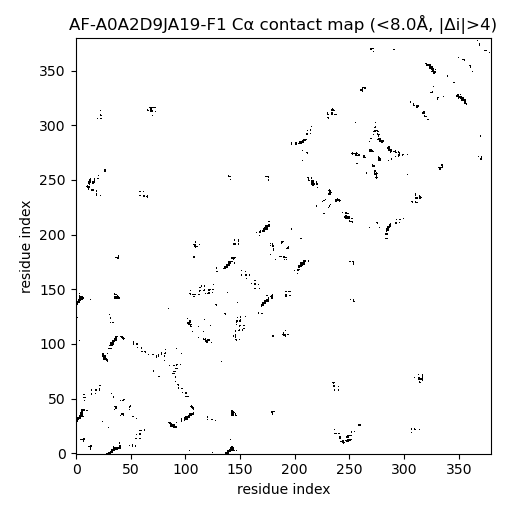00 96.06 269 PRO A O 1
ATOM 2122 N N . THR A 1 270 ? -4.461 -16.713 2.810 1.00 94.88 270 THR A N 1
ATOM 2123 C CA . THR A 1 270 ? -3.671 -17.952 2.882 1.00 94.88 270 THR A CA 1
ATOM 2124 C C . THR A 1 270 ? -2.603 -18.035 1.794 1.00 94.88 270 THR A C 1
ATOM 2126 O O . THR A 1 270 ? -1.585 -18.708 1.976 1.00 94.88 270 THR A O 1
ATOM 2129 N N . GLN A 1 271 ? -2.800 -17.318 0.687 1.00 94.06 271 GLN A N 1
ATOM 2130 C CA . GLN A 1 271 ? -1.895 -17.307 -0.453 1.00 94.06 271 GLN A CA 1
ATOM 2131 C C . GLN A 1 271 ? -0.673 -16.428 -0.176 1.00 94.06 271 GLN A C 1
ATOM 2133 O O . GLN A 1 271 ? -0.776 -15.347 0.406 1.00 94.06 271 GLN A O 1
ATOM 2138 N N . SER A 1 272 ? 0.506 -16.888 -0.600 1.00 93.31 272 SER A N 1
ATOM 2139 C CA . SER A 1 272 ? 1.738 -16.113 -0.458 1.00 93.31 272 SER A CA 1
ATOM 2140 C C . SER A 1 272 ? 1.716 -14.867 -1.330 1.00 93.31 272 SER A C 1
ATOM 2142 O O . SER A 1 272 ? 1.449 -14.948 -2.520 1.00 93.31 272 SER A O 1
ATOM 2144 N N . SER A 1 273 ? 2.059 -13.725 -0.742 1.00 95.06 273 SER A N 1
ATOM 2145 C CA . SER A 1 273 ? 2.225 -12.447 -1.432 1.00 95.06 273 SER A CA 1
ATOM 2146 C C . SER A 1 273 ? 3.591 -11.830 -1.114 1.00 95.06 273 SER A C 1
ATOM 2148 O O . SER A 1 273 ? 4.343 -12.335 -0.275 1.00 95.06 273 SER A O 1
ATOM 2150 N N . TRP A 1 274 ? 3.899 -10.676 -1.711 1.00 96.94 274 TRP A N 1
ATOM 2151 C CA . TRP A 1 274 ? 5.054 -9.866 -1.294 1.00 96.94 274 TRP A CA 1
ATOM 2152 C C . TRP A 1 274 ? 4.864 -9.199 0.082 1.00 96.94 274 TRP A C 1
ATOM 2154 O O . TRP A 1 274 ? 5.822 -8.668 0.638 1.00 96.94 274 TRP A O 1
ATOM 2164 N N . GLY A 1 275 ? 3.650 -9.231 0.639 1.00 96.06 275 GLY A N 1
ATOM 2165 C CA . GLY A 1 275 ? 3.338 -8.846 2.017 1.00 96.06 275 GLY A CA 1
ATOM 2166 C C . GLY A 1 275 ? 3.202 -10.041 2.968 1.00 96.06 275 GLY A C 1
ATOM 2167 O O . GLY A 1 275 ? 2.764 -9.868 4.092 1.00 96.06 275 GLY A O 1
ATOM 2168 N N . GLY A 1 276 ? 3.559 -11.260 2.552 1.00 94.44 276 GLY A N 1
ATOM 2169 C CA . GLY A 1 276 ? 3.437 -12.461 3.386 1.00 94.44 276 GLY A CA 1
ATOM 2170 C C . GLY A 1 276 ? 2.136 -13.242 3.180 1.00 94.44 276 GLY A C 1
ATOM 2171 O O . GLY A 1 276 ? 1.402 -13.014 2.216 1.00 94.44 276 GLY A O 1
ATOM 2172 N N . ASN A 1 277 ? 1.899 -14.212 4.064 1.00 95.94 277 ASN A N 1
ATOM 2173 C CA . ASN A 1 277 ? 0.692 -15.038 4.113 1.00 95.94 277 ASN A CA 1
ATOM 2174 C C . ASN A 1 277 ? 0.270 -15.346 5.545 1.00 95.94 277 ASN A C 1
ATOM 2176 O O . ASN A 1 277 ? 1.074 -15.365 6.483 1.00 95.94 277 ASN A O 1
ATOM 2180 N N . PHE A 1 278 ? -1.019 -15.619 5.694 1.00 96.62 278 PHE A N 1
ATOM 2181 C CA . PHE A 1 278 ? -1.711 -15.573 6.965 1.00 96.62 278 PHE A CA 1
ATOM 2182 C C . PHE A 1 278 ? -2.661 -16.753 7.126 1.00 96.62 278 PHE A C 1
ATOM 2184 O O . PHE A 1 278 ? -3.207 -17.308 6.177 1.00 96.62 278 PHE A O 1
ATOM 2191 N N . VAL A 1 279 ? -2.896 -17.112 8.379 1.00 95.69 279 VAL A N 1
ATOM 2192 C CA . VAL A 1 279 ? -3.896 -18.089 8.785 1.00 95.69 279 VAL A CA 1
ATOM 2193 C C . VAL A 1 279 ? -4.914 -17.410 9.685 1.00 95.69 279 VAL A C 1
ATOM 2195 O O . VAL A 1 279 ? -4.568 -16.611 10.564 1.00 95.69 279 VAL A O 1
ATOM 2198 N N . LYS A 1 280 ? -6.183 -17.745 9.476 1.00 95.31 280 LYS A N 1
ATOM 2199 C CA . LYS A 1 280 ? -7.274 -17.236 10.300 1.00 95.31 280 LYS A CA 1
ATOM 2200 C C . LYS A 1 280 ? -7.165 -17.815 11.711 1.00 95.31 280 LYS A C 1
ATOM 2202 O O . LYS A 1 280 ? -6.985 -19.023 11.882 1.00 95.31 280 LYS A O 1
ATOM 2207 N N . LYS A 1 281 ? -7.231 -16.955 12.722 1.00 93.19 281 LYS A N 1
ATOM 2208 C CA . LYS A 1 281 ? -7.293 -17.313 14.144 1.00 93.19 281 LYS A CA 1
ATOM 2209 C C . LYS A 1 281 ? -8.723 -17.153 14.660 1.00 93.19 281 LYS A C 1
ATOM 2211 O O . LYS A 1 281 ? -9.600 -16.644 13.958 1.00 93.19 281 LYS A O 1
ATOM 2216 N N . ASP A 1 282 ? -8.949 -17.597 15.892 1.00 85.56 282 ASP A N 1
ATOM 2217 C CA . ASP A 1 282 ? -10.227 -17.401 16.577 1.00 85.56 282 ASP A CA 1
ATOM 2218 C C . ASP A 1 282 ? -10.615 -15.914 16.582 1.00 85.56 282 ASP A C 1
ATOM 2220 O O . ASP A 1 282 ? -9.757 -15.040 16.706 1.00 85.56 282 ASP A O 1
ATOM 2224 N N . GLY A 1 283 ? -11.911 -15.633 16.418 1.00 82.81 283 GLY A N 1
ATOM 2225 C CA . GLY A 1 283 ? -12.448 -14.267 16.391 1.00 82.81 283 GLY A CA 1
ATOM 2226 C C . GLY A 1 283 ? -12.260 -13.508 15.073 1.00 82.81 283 GLY A C 1
ATOM 2227 O O . GLY A 1 283 ? -12.555 -12.321 15.025 1.00 82.81 283 GLY A O 1
ATOM 2228 N N . GLY A 1 284 ? -11.794 -14.166 14.008 1.00 89.44 284 GLY A N 1
ATOM 2229 C CA . GLY A 1 284 ? -11.776 -13.587 12.659 1.00 89.44 284 GLY A CA 1
ATOM 2230 C C . GLY A 1 284 ? -10.461 -12.922 12.251 1.00 89.44 284 GLY A C 1
ATOM 2231 O O . GLY A 1 284 ? -10.279 -12.601 11.079 1.00 89.44 284 GLY A O 1
ATOM 2232 N N . LEU A 1 285 ? -9.520 -12.777 13.188 1.00 95.50 285 LEU A N 1
ATOM 2233 C CA . LEU A 1 285 ? -8.229 -12.132 12.961 1.00 95.50 285 LEU A CA 1
ATOM 2234 C C . LEU A 1 285 ? -7.287 -13.011 12.133 1.00 95.50 285 LEU A C 1
ATOM 2236 O O . LEU A 1 285 ? -7.070 -14.182 12.453 1.00 95.50 285 LEU A O 1
ATOM 2240 N N . TRP A 1 286 ? -6.652 -12.432 11.121 1.00 97.56 286 TRP A N 1
ATOM 2241 C CA . TRP A 1 286 ? -5.623 -13.098 10.330 1.00 97.56 286 TRP A CA 1
ATOM 2242 C C . TRP A 1 286 ? -4.241 -12.785 10.890 1.00 97.56 286 TRP A C 1
ATOM 2244 O O . TRP A 1 286 ? -3.884 -11.628 11.104 1.00 97.56 286 TRP A O 1
ATOM 2254 N N . ARG A 1 287 ? -3.467 -13.840 11.150 1.00 96.81 287 ARG A N 1
ATOM 2255 C CA . ARG A 1 287 ? -2.116 -13.767 11.719 1.00 96.81 287 ARG A CA 1
ATOM 2256 C C . ARG A 1 287 ? -1.138 -14.541 10.869 1.00 96.81 287 ARG A C 1
ATOM 2258 O O . ARG A 1 287 ? -1.533 -15.453 10.151 1.00 96.81 287 ARG A O 1
ATOM 2265 N N . GLU A 1 288 ? 0.128 -14.184 10.975 1.00 95.56 288 GLU A N 1
ATOM 2266 C CA . GLU A 1 288 ? 1.227 -14.760 10.220 1.00 95.56 288 GLU A CA 1
ATOM 2267 C C . GLU A 1 288 ? 1.183 -16.300 10.202 1.00 95.56 288 GLU A C 1
ATOM 2269 O O . GLU A 1 288 ? 1.051 -16.968 11.237 1.00 95.56 288 GLU A O 1
ATOM 2274 N N . ALA A 1 289 ? 1.272 -16.878 9.003 1.00 95.00 289 ALA A N 1
ATOM 2275 C CA . ALA A 1 289 ? 1.512 -18.305 8.838 1.00 95.00 289 ALA A CA 1
ATOM 2276 C C . ALA A 1 289 ? 2.949 -18.648 9.270 1.00 95.00 289 ALA A C 1
ATOM 2278 O O . ALA A 1 289 ? 3.842 -17.799 9.248 1.00 95.00 289 ALA A O 1
ATOM 2279 N N . SER A 1 290 ? 3.217 -19.915 9.604 1.00 93.12 290 SER A N 1
ATOM 2280 C CA . SER A 1 290 ? 4.573 -20.366 9.972 1.00 93.12 290 SER A CA 1
ATOM 2281 C C . SER A 1 290 ? 5.611 -20.172 8.859 1.00 93.12 290 SER A C 1
ATOM 2283 O O . SER A 1 290 ? 6.806 -20.130 9.126 1.00 93.12 290 SER A O 1
ATOM 2285 N N . THR A 1 291 ? 5.151 -20.057 7.618 1.00 92.88 291 THR A N 1
ATOM 2286 C CA . THR A 1 291 ? 5.928 -19.865 6.388 1.00 92.88 291 THR A CA 1
ATOM 2287 C C . THR A 1 291 ? 6.008 -18.406 5.938 1.00 92.88 291 THR A C 1
ATOM 2289 O O . THR A 1 291 ? 6.726 -18.108 4.986 1.00 92.88 291 THR A O 1
ATOM 2292 N N . CYS A 1 292 ? 5.332 -17.477 6.625 1.00 94.62 292 CYS A N 1
ATOM 2293 C CA . CYS A 1 292 ? 5.276 -16.069 6.231 1.00 94.62 292 CYS A CA 1
ATOM 2294 C C . CYS A 1 292 ? 6.671 -15.453 6.069 1.00 94.62 292 CYS A C 1
ATOM 2296 O O . CYS A 1 292 ? 6.948 -14.804 5.064 1.00 94.62 292 CYS A O 1
ATOM 2298 N N . ALA A 1 293 ? 7.572 -15.697 7.026 1.00 93.12 293 ALA A N 1
ATOM 2299 C CA . ALA A 1 293 ? 8.934 -15.168 6.980 1.00 93.12 293 ALA A CA 1
ATOM 2300 C C . ALA A 1 293 ? 9.734 -15.718 5.785 1.00 93.12 293 ALA A C 1
ATOM 2302 O O . ALA A 1 293 ? 10.325 -14.943 5.038 1.00 93.12 293 ALA A O 1
ATOM 2303 N N . SER A 1 294 ? 9.707 -17.036 5.553 1.00 92.69 294 SER A N 1
ATOM 2304 C CA . SER A 1 294 ? 10.436 -17.658 4.439 1.00 92.69 294 SER A CA 1
ATOM 2305 C C . SER A 1 294 ? 9.882 -17.247 3.074 1.00 92.69 294 SER A C 1
ATOM 2307 O O . SER A 1 294 ? 10.646 -17.008 2.142 1.00 92.69 294 SER A O 1
ATOM 2309 N N . ASN A 1 295 ? 8.559 -17.124 2.958 1.00 92.00 295 ASN A N 1
ATOM 2310 C CA . ASN A 1 295 ? 7.900 -16.674 1.736 1.00 92.00 295 ASN A CA 1
ATOM 2311 C C . ASN A 1 295 ? 8.233 -15.207 1.424 1.00 92.00 295 ASN A C 1
ATOM 2313 O O . ASN A 1 295 ? 8.537 -14.853 0.280 1.00 92.00 295 ASN A O 1
ATOM 2317 N N . PHE A 1 296 ? 8.231 -14.356 2.453 1.00 92.69 296 PHE A N 1
ATOM 2318 C CA . PHE A 1 296 ? 8.652 -12.966 2.330 1.00 92.69 296 PHE A CA 1
ATOM 2319 C C . PHE A 1 296 ? 10.122 -12.867 1.891 1.00 92.69 296 PHE A C 1
ATOM 2321 O O . PHE A 1 296 ? 10.432 -12.192 0.913 1.00 92.69 296 PHE A O 1
ATOM 2328 N N . GLU A 1 297 ? 11.028 -13.602 2.543 1.00 93.81 297 GLU A N 1
ATOM 2329 C CA . GLU A 1 297 ? 12.450 -13.660 2.173 1.00 93.81 297 GLU A CA 1
ATOM 2330 C C . GLU A 1 297 ? 12.664 -14.115 0.723 1.00 93.81 297 GLU A C 1
ATOM 2332 O O . GLU A 1 297 ? 13.477 -13.532 0.003 1.00 93.81 297 GLU A O 1
ATOM 2337 N N . GLN A 1 298 ? 11.912 -15.122 0.266 1.00 92.81 298 GLN A N 1
ATOM 2338 C CA . GLN A 1 298 ? 11.989 -15.623 -1.107 1.00 92.81 298 GLN A CA 1
ATOM 2339 C C . GLN A 1 298 ? 11.570 -14.567 -2.142 1.00 92.81 298 GLN A C 1
ATOM 2341 O O . GLN A 1 298 ? 12.142 -14.519 -3.234 1.00 92.81 298 GLN A O 1
ATOM 2346 N N . THR A 1 299 ? 10.567 -13.744 -1.831 1.00 94.00 299 THR A N 1
ATOM 2347 C CA . THR A 1 299 ? 10.000 -12.761 -2.771 1.00 94.00 299 THR A CA 1
ATOM 2348 C C . THR A 1 299 ? 10.653 -11.382 -2.685 1.00 94.00 299 THR A C 1
ATOM 2350 O O . THR A 1 299 ? 10.600 -10.620 -3.655 1.00 94.00 299 THR A O 1
ATOM 2353 N N . TYR A 1 300 ? 11.346 -11.081 -1.584 1.00 96.88 300 TYR A N 1
ATOM 2354 C CA . TYR A 1 300 ? 12.002 -9.798 -1.345 1.00 96.88 300 TYR A CA 1
ATOM 2355 C C . TYR A 1 300 ? 12.899 -9.319 -2.507 1.00 96.88 300 TYR A C 1
ATOM 2357 O O . TYR A 1 300 ? 12.748 -8.164 -2.917 1.00 96.88 300 TYR A O 1
ATOM 2365 N N . PRO A 1 301 ? 13.779 -10.150 -3.116 1.00 97.50 301 PRO A N 1
ATOM 2366 C CA . PRO A 1 301 ? 14.610 -9.697 -4.234 1.00 97.50 301 PRO A CA 1
ATOM 2367 C C . PRO A 1 301 ? 13.796 -9.214 -5.441 1.00 97.50 301 PRO A C 1
ATOM 2369 O O . PRO A 1 301 ? 14.173 -8.233 -6.080 1.00 97.50 301 PRO A O 1
ATOM 2372 N N . ALA A 1 302 ? 12.667 -9.865 -5.746 1.00 97.25 302 ALA A N 1
ATOM 2373 C CA . ALA A 1 302 ? 11.790 -9.449 -6.839 1.00 97.25 302 ALA A CA 1
ATOM 2374 C C . ALA A 1 302 ? 11.121 -8.104 -6.526 1.00 97.25 302 ALA A C 1
ATOM 2376 O O . ALA A 1 302 ? 11.115 -7.209 -7.372 1.00 97.25 302 ALA A O 1
ATOM 2377 N N . ALA A 1 303 ? 10.637 -7.934 -5.292 1.00 97.94 303 ALA A N 1
ATOM 2378 C CA . ALA A 1 303 ? 10.039 -6.686 -4.840 1.00 97.94 303 ALA A CA 1
ATOM 2379 C C . ALA A 1 303 ? 11.047 -5.520 -4.882 1.00 97.94 303 ALA A C 1
ATOM 2381 O O . ALA A 1 303 ? 10.716 -4.438 -5.369 1.00 97.94 303 ALA A O 1
ATOM 2382 N N . PHE A 1 304 ? 12.282 -5.732 -4.410 1.00 98.62 304 PHE A N 1
ATOM 2383 C CA . PHE A 1 304 ? 13.346 -4.723 -4.457 1.00 98.62 304 PHE A CA 1
ATOM 2384 C C . PHE A 1 304 ? 13.735 -4.362 -5.897 1.00 98.62 304 PHE A C 1
ATOM 2386 O O . PHE A 1 304 ? 13.786 -3.182 -6.238 1.00 98.62 304 PHE A O 1
ATOM 2393 N N . ASN A 1 305 ? 13.954 -5.356 -6.763 1.00 98.56 305 ASN A N 1
ATOM 2394 C CA . ASN A 1 305 ? 14.303 -5.113 -8.165 1.00 98.56 305 ASN A CA 1
ATOM 2395 C C . ASN A 1 305 ? 13.198 -4.349 -8.905 1.00 98.56 305 ASN A C 1
ATOM 2397 O O . ASN A 1 305 ? 13.498 -3.475 -9.719 1.00 98.56 305 ASN A O 1
ATOM 2401 N N . ASN A 1 306 ? 11.927 -4.635 -8.597 1.00 98.19 306 ASN A N 1
ATOM 2402 C CA . ASN A 1 306 ? 10.805 -3.881 -9.145 1.00 98.19 306 ASN A CA 1
ATOM 2403 C C . ASN A 1 306 ? 10.856 -2.405 -8.725 1.00 98.19 306 ASN A C 1
ATOM 2405 O O . ASN A 1 306 ? 10.694 -1.521 -9.567 1.00 98.19 306 ASN A O 1
ATOM 2409 N N . PHE A 1 307 ? 11.161 -2.134 -7.452 1.00 98.75 307 PHE A N 1
ATOM 2410 C CA . PHE A 1 307 ? 11.308 -0.767 -6.966 1.00 98.75 307 PHE A CA 1
ATOM 2411 C C . PHE A 1 307 ? 12.502 -0.049 -7.607 1.00 98.75 307 PHE A C 1
ATOM 2413 O O . PHE A 1 307 ? 12.337 1.052 -8.126 1.00 98.75 307 PHE A O 1
ATOM 2420 N N . ALA A 1 308 ? 13.674 -0.686 -7.665 1.00 98.69 308 ALA A N 1
ATOM 2421 C CA . ALA A 1 308 ? 14.860 -0.132 -8.317 1.00 98.69 308 ALA A CA 1
ATOM 2422 C C . ALA A 1 308 ? 14.592 0.247 -9.784 1.00 98.69 308 ALA A C 1
ATOM 2424 O O . ALA A 1 308 ? 14.906 1.361 -10.205 1.00 98.69 308 ALA A O 1
ATOM 2425 N N . ALA A 1 309 ? 13.932 -0.633 -10.545 1.00 98.31 309 ALA A N 1
ATOM 2426 C CA . ALA A 1 309 ? 13.553 -0.341 -11.923 1.00 98.31 309 ALA A CA 1
ATOM 2427 C C . ALA A 1 309 ? 12.603 0.864 -12.011 1.00 98.31 309 ALA A C 1
ATOM 2429 O O . ALA A 1 309 ? 12.813 1.753 -12.835 1.00 98.31 309 ALA A O 1
ATOM 2430 N N . ARG A 1 310 ? 11.598 0.949 -11.132 1.00 98.44 310 ARG A N 1
ATOM 2431 C CA . ARG A 1 310 ? 10.670 2.092 -11.075 1.00 98.44 310 ARG A CA 1
ATOM 24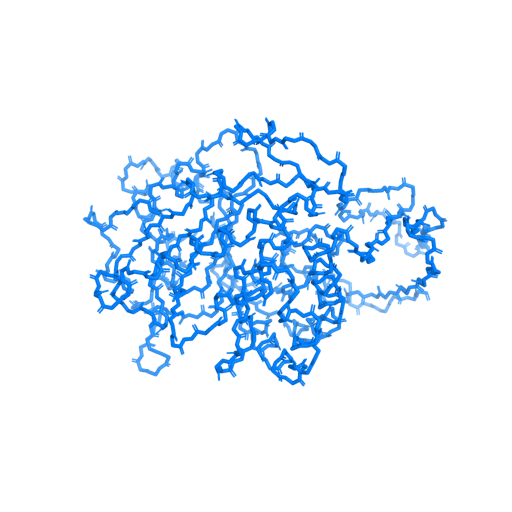32 C C . ARG A 1 310 ? 11.355 3.403 -10.688 1.00 98.44 310 ARG A C 1
ATOM 2434 O O . ARG A 1 310 ? 10.966 4.458 -11.185 1.00 98.44 310 ARG A O 1
ATOM 2441 N N . MET A 1 311 ? 12.416 3.361 -9.887 1.00 98.81 311 MET A N 1
ATOM 2442 C CA . MET A 1 311 ? 13.223 4.547 -9.588 1.00 98.81 311 MET A CA 1
ATOM 2443 C C . MET A 1 311 ? 14.057 5.013 -10.788 1.00 98.81 311 MET A C 1
ATOM 2445 O O . MET A 1 311 ? 14.193 6.218 -11.012 1.00 98.81 311 MET A O 1
ATOM 2449 N N . ASP A 1 312 ? 14.526 4.096 -11.637 1.00 98.50 312 ASP A N 1
ATOM 2450 C CA . ASP A 1 312 ? 15.099 4.466 -12.939 1.00 98.50 312 ASP A CA 1
ATOM 2451 C C . ASP A 1 312 ? 14.039 5.085 -13.865 1.00 98.50 312 ASP A C 1
ATOM 2453 O O . ASP A 1 312 ? 14.328 6.040 -14.602 1.00 98.50 312 ASP A O 1
ATOM 2457 N N . TRP A 1 313 ? 12.790 4.606 -13.787 1.00 98.12 313 TRP A N 1
ATOM 2458 C CA . TRP A 1 313 ? 11.679 5.199 -14.533 1.00 98.12 313 TRP A CA 1
ATOM 2459 C C . TRP A 1 313 ? 11.417 6.623 -14.061 1.00 98.12 313 TRP A C 1
ATOM 2461 O O . TRP A 1 313 ? 11.315 7.507 -14.902 1.00 98.12 313 TRP A O 1
ATOM 2471 N N . ALA A 1 314 ? 11.371 6.868 -12.752 1.00 98.50 314 ALA A N 1
ATOM 2472 C CA . ALA A 1 314 ? 11.202 8.206 -12.190 1.00 98.50 314 ALA A CA 1
ATOM 2473 C C . ALA A 1 314 ? 12.313 9.160 -12.665 1.00 98.50 314 ALA A C 1
ATOM 2475 O O . ALA A 1 314 ? 12.052 10.250 -13.182 1.00 98.50 314 ALA A O 1
ATOM 2476 N N . LYS A 1 315 ? 13.569 8.712 -12.574 1.00 98.31 315 LYS A N 1
ATOM 2477 C CA . LYS A 1 315 ? 14.750 9.515 -12.905 1.00 98.31 315 LYS A CA 1
ATOM 2478 C C . LYS A 1 315 ? 14.866 9.848 -14.393 1.00 98.31 315 LYS A C 1
ATOM 2480 O O . LYS A 1 315 ? 15.168 10.986 -14.748 1.00 98.31 315 LYS A O 1
ATOM 2485 N N . GLU A 1 316 ? 14.681 8.861 -15.266 1.00 97.44 316 GLU A N 1
ATOM 2486 C CA . GLU A 1 316 ? 15.086 8.969 -16.676 1.00 97.44 316 GLU A CA 1
ATOM 2487 C C . GLU A 1 316 ? 13.933 8.729 -17.661 1.00 97.44 316 GLU A C 1
ATOM 2489 O O . GLU A 1 316 ? 14.078 8.948 -18.868 1.00 97.44 316 GLU A O 1
ATOM 2494 N N . GLY A 1 317 ? 12.800 8.207 -17.181 1.00 96.75 317 GLY A N 1
ATOM 2495 C CA . GLY A 1 317 ? 11.821 7.505 -18.018 1.00 96.75 317 GLY A CA 1
ATOM 2496 C C . GLY A 1 317 ? 12.418 6.256 -18.686 1.00 96.75 317 GLY A C 1
ATOM 2497 O O . GLY A 1 317 ? 11.853 5.785 -19.672 1.00 96.75 317 GLY A O 1
ATOM 2498 N N . LYS A 1 318 ? 13.612 5.841 -18.208 1.00 94.56 318 LYS A N 1
ATOM 2499 C CA . LYS A 1 318 ? 14.534 4.719 -18.534 1.00 94.56 318 LYS A CA 1
ATOM 2500 C C . LYS A 1 318 ? 14.371 3.551 -17.547 1.00 94.56 318 LYS A C 1
ATOM 2502 O O . LYS A 1 318 ? 13.655 3.735 -16.580 1.00 94.56 318 LYS A O 1
ATOM 2507 N N . GLY A 1 319 ? 14.931 2.353 -17.776 1.00 93.19 319 GLY A N 1
ATOM 2508 C CA . GLY A 1 319 ? 14.829 1.187 -16.860 1.00 93.19 319 GLY A CA 1
ATOM 2509 C C . GLY A 1 319 ? 14.087 -0.053 -17.398 1.00 93.19 319 GLY A C 1
ATOM 2510 O O . GLY A 1 319 ? 13.397 0.025 -18.415 1.00 93.19 319 GLY A O 1
ATOM 2511 N N . ASN A 1 320 ? 14.246 -1.192 -16.721 1.00 95.81 320 ASN A N 1
ATOM 2512 C CA . ASN A 1 320 ? 13.654 -2.475 -17.129 1.00 95.81 320 ASN A CA 1
ATOM 2513 C C . ASN A 1 320 ? 12.153 -2.560 -16.787 1.00 95.81 320 ASN A C 1
ATOM 2515 O O . ASN A 1 320 ? 11.700 -1.835 -15.897 1.00 95.81 320 ASN A O 1
ATOM 2519 N N . ARG A 1 321 ? 11.383 -3.426 -17.454 1.00 94.19 321 ARG A N 1
ATOM 2520 C CA . ARG A 1 321 ? 9.979 -3.731 -17.123 1.00 94.19 321 ARG A CA 1
ATOM 2521 C C . ARG A 1 321 ? 9.806 -5.199 -16.747 1.00 94.19 321 ARG A C 1
ATOM 2523 O O . ARG A 1 321 ? 10.622 -6.048 -17.074 1.00 94.19 321 ARG A O 1
ATOM 2530 N N . ASN A 1 322 ? 8.726 -5.488 -16.023 1.00 94.38 322 ASN A N 1
ATOM 2531 C CA . ASN A 1 322 ? 8.372 -6.867 -15.703 1.00 94.38 322 ASN A CA 1
ATOM 2532 C C . ASN A 1 322 ? 7.935 -7.619 -16.978 1.00 94.38 322 ASN A C 1
ATOM 2534 O O . ASN A 1 322 ? 7.308 -7.008 -17.850 1.00 94.38 322 ASN A O 1
ATOM 2538 N N . PRO A 1 323 ? 8.167 -8.942 -17.054 1.00 95.31 323 PRO A N 1
ATOM 2539 C CA . PRO A 1 323 ? 7.588 -9.786 -18.092 1.00 95.31 323 PRO A CA 1
ATOM 2540 C C . PRO A 1 323 ? 6.054 -9.761 -18.098 1.00 95.31 323 PRO A C 1
ATOM 2542 O O . PRO A 1 323 ? 5.417 -9.670 -17.048 1.00 95.31 323 PRO A O 1
ATOM 2545 N N . ASN A 1 324 ? 5.461 -9.948 -19.278 1.00 94.62 324 ASN A N 1
ATOM 2546 C CA . ASN A 1 324 ? 4.028 -10.192 -19.442 1.00 94.62 324 ASN A CA 1
ATOM 2547 C C . ASN A 1 324 ? 3.771 -11.703 -19.356 1.00 94.62 324 ASN A C 1
ATOM 2549 O O . ASN A 1 324 ? 3.904 -12.413 -20.359 1.00 94.62 324 ASN A O 1
ATOM 2553 N N . LEU A 1 325 ? 3.461 -12.193 -18.152 1.00 94.94 325 LEU A N 1
ATOM 2554 C CA . LEU A 1 325 ? 3.149 -13.602 -17.896 1.00 94.94 325 LEU A CA 1
ATOM 2555 C C . LEU A 1 325 ? 1.877 -14.018 -18.645 1.00 94.94 325 LEU A C 1
ATOM 2557 O O . LEU A 1 325 ? 0.851 -13.351 -18.552 1.00 94.94 325 LEU A O 1
ATOM 2561 N N . VAL A 1 326 ? 1.948 -15.139 -19.365 1.00 96.44 326 VAL A N 1
ATOM 2562 C CA . VAL A 1 326 ? 0.774 -15.781 -19.968 1.00 96.44 326 VAL A CA 1
ATOM 2563 C C . VAL A 1 326 ? 0.777 -17.246 -19.573 1.00 96.44 326 VAL A C 1
ATOM 2565 O O . VAL A 1 326 ? 1.672 -17.978 -19.992 1.00 96.44 326 VAL A O 1
ATOM 2568 N N . LEU A 1 327 ? -0.221 -17.668 -18.800 1.00 96.12 327 LEU A N 1
ATOM 2569 C CA . LEU A 1 327 ? -0.362 -19.029 -18.294 1.00 96.12 327 LEU A CA 1
ATOM 2570 C C . LEU A 1 327 ? -1.580 -19.709 -18.921 1.00 96.12 327 LEU A C 1
ATOM 2572 O O . LEU A 1 327 ? -2.699 -19.233 -18.790 1.00 96.12 327 LEU A O 1
ATOM 2576 N N . ASP A 1 328 ? -1.371 -20.814 -19.634 1.00 95.19 328 ASP A N 1
ATOM 2577 C CA . ASP A 1 328 ? -2.415 -21.554 -20.358 1.00 95.19 328 ASP A CA 1
ATOM 2578 C C . ASP A 1 328 ? -3.243 -20.684 -21.321 1.00 95.19 328 ASP A C 1
ATOM 2580 O O . ASP A 1 328 ? -4.414 -20.941 -21.601 1.00 95.19 328 ASP A O 1
ATOM 2584 N N . GLY A 1 329 ? -2.609 -19.640 -21.862 1.00 95.06 329 GLY A N 1
ATOM 2585 C CA . GLY A 1 329 ? -3.248 -18.653 -22.729 1.00 95.06 329 GLY A CA 1
ATOM 2586 C C . GLY A 1 329 ? -3.987 -17.528 -21.998 1.00 95.06 329 GLY A C 1
ATOM 2587 O O . GLY A 1 329 ? -4.488 -16.639 -22.684 1.00 95.06 329 GLY A O 1
ATOM 2588 N N . ASP A 1 330 ? -4.025 -17.535 -20.665 1.00 95.38 330 ASP A N 1
ATOM 2589 C CA . ASP A 1 330 ? -4.538 -16.446 -19.834 1.00 95.38 330 ASP A CA 1
ATOM 2590 C C . ASP A 1 330 ? -3.420 -15.440 -19.521 1.00 95.38 330 ASP A C 1
ATOM 2592 O O . ASP A 1 330 ? -2.363 -15.814 -19.017 1.00 95.38 330 ASP A O 1
ATOM 2596 N N . ALA A 1 331 ? -3.642 -14.171 -19.863 1.00 94.00 331 ALA A N 1
ATOM 2597 C CA . ALA A 1 331 ? -2.721 -13.057 -19.612 1.00 94.00 331 ALA A CA 1
ATOM 2598 C C . ALA A 1 331 ? -3.181 -12.160 -18.444 1.00 94.00 331 ALA A C 1
ATOM 2600 O O . ALA A 1 331 ? -2.664 -11.058 -18.260 1.00 94.00 331 ALA A O 1
ATOM 2601 N N . GLY A 1 332 ? -4.214 -12.581 -17.710 1.00 92.75 332 GLY A N 1
ATOM 2602 C CA . GLY A 1 332 ? -4.744 -11.878 -16.554 1.00 92.75 332 GLY A CA 1
ATOM 2603 C C . GLY A 1 332 ? -3.839 -11.980 -15.327 1.00 92.75 332 GLY A C 1
ATOM 2604 O O . GLY A 1 332 ? -2.972 -12.841 -15.222 1.00 92.75 332 GLY A O 1
ATOM 2605 N N . LEU A 1 333 ? -4.087 -11.089 -14.366 1.00 91.94 333 LEU A N 1
ATOM 2606 C CA . LEU A 1 333 ? -3.377 -11.032 -13.081 1.00 91.94 333 LEU A CA 1
ATOM 2607 C C . LEU A 1 333 ? -4.120 -11.777 -11.962 1.00 91.94 333 LEU A C 1
ATOM 2609 O O . LEU A 1 333 ? -3.719 -11.712 -10.806 1.00 91.94 333 LEU A O 1
ATOM 2613 N N . ASN A 1 334 ? -5.216 -12.462 -12.293 1.00 92.06 334 ASN A N 1
ATOM 2614 C CA . ASN A 1 334 ? -5.962 -13.272 -11.338 1.00 92.06 334 ASN A CA 1
ATOM 2615 C C . ASN A 1 334 ? -5.300 -14.642 -11.175 1.00 92.06 334 ASN A C 1
ATOM 2617 O O . ASN A 1 334 ? -4.734 -15.190 -12.120 1.00 92.06 334 ASN A O 1
ATOM 2621 N N . VAL A 1 335 ? -5.458 -15.241 -9.995 1.00 91.69 335 VAL A N 1
ATOM 2622 C CA . VAL A 1 335 ? -5.021 -16.618 -9.746 1.00 91.69 335 VAL A CA 1
ATOM 2623 C C . VAL A 1 335 ? -5.746 -17.578 -10.692 1.00 91.69 335 VAL A C 1
ATOM 2625 O O . VAL A 1 335 ? -6.977 -17.687 -10.668 1.00 91.69 335 VAL A O 1
ATOM 2628 N N . LEU A 1 336 ? -4.983 -18.316 -11.502 1.00 92.88 336 LEU A N 1
ATOM 2629 C CA . LEU A 1 336 ? -5.531 -19.329 -12.399 1.00 92.88 336 LEU A CA 1
ATOM 2630 C C . LEU A 1 336 ? -6.046 -20.530 -11.593 1.00 92.88 336 LEU A C 1
ATOM 2632 O O . LEU A 1 336 ? -5.280 -21.233 -10.933 1.00 92.88 336 LEU A O 1
ATOM 2636 N N . ARG A 1 337 ? -7.351 -20.808 -11.681 1.00 91.81 337 ARG A N 1
ATOM 2637 C CA . ARG A 1 337 ? -7.989 -21.937 -10.985 1.00 91.81 337 ARG A CA 1
ATOM 2638 C C . ARG A 1 337 ? -8.242 -23.102 -11.942 1.00 91.81 337 ARG A C 1
ATOM 2640 O O . ARG A 1 337 ? -8.915 -22.946 -12.958 1.00 91.81 337 ARG A O 1
ATOM 2647 N N . LYS A 1 338 ? -7.765 -24.296 -11.577 1.00 92.25 338 LYS A N 1
ATOM 2648 C CA . LYS A 1 338 ? -8.050 -25.563 -12.272 1.00 92.25 338 LYS A CA 1
ATOM 2649 C C . LYS A 1 338 ? -8.656 -26.586 -11.311 1.00 92.25 338 LYS A C 1
ATOM 2651 O O . LYS A 1 338 ? -8.268 -26.654 -10.150 1.00 92.25 338 LYS A O 1
ATOM 2656 N N . THR A 1 339 ? -9.567 -27.419 -11.810 1.00 93.94 339 THR A N 1
ATOM 2657 C CA . THR A 1 339 ? -10.235 -28.500 -11.056 1.00 93.94 339 THR A CA 1
ATOM 2658 C C . THR A 1 339 ? -10.028 -29.861 -11.736 1.00 93.94 339 THR A C 1
ATOM 2660 O O . THR A 1 339 ? -10.965 -30.442 -12.286 1.00 93.94 339 THR A O 1
ATOM 2663 N N . PRO A 1 340 ? -8.785 -30.376 -11.755 1.00 92.81 340 PRO A N 1
ATOM 2664 C CA . PRO A 1 340 ? -8.471 -31.661 -12.371 1.00 92.81 340 PRO A CA 1
ATOM 2665 C C . PRO A 1 340 ? -9.071 -32.842 -11.591 1.00 92.81 340 PRO A C 1
ATOM 2667 O O . PRO A 1 340 ? -9.407 -32.741 -10.409 1.00 92.81 340 PRO A O 1
ATOM 2670 N N . GLY A 1 341 ? -9.170 -33.996 -12.252 1.00 93.56 341 GLY A N 1
ATOM 2671 C CA . GLY A 1 341 ? -9.532 -35.247 -11.588 1.00 93.56 341 GLY A CA 1
ATOM 2672 C C . GLY A 1 341 ? -8.440 -35.716 -10.619 1.00 93.56 341 GLY A C 1
ATOM 2673 O O . GLY A 1 341 ? -7.257 -35.427 -10.785 1.00 93.56 341 GLY A O 1
ATOM 2674 N N . ARG A 1 342 ? -8.813 -36.490 -9.594 1.00 90.81 342 ARG A N 1
ATOM 2675 C CA . ARG A 1 342 ? -7.819 -37.109 -8.699 1.00 90.81 342 ARG A CA 1
ATOM 2676 C C . ARG A 1 342 ? -6.928 -38.072 -9.486 1.00 90.81 342 ARG A C 1
ATOM 2678 O O . ARG A 1 342 ? -7.434 -38.865 -10.275 1.00 90.81 342 ARG A O 1
ATOM 2685 N N . GLY A 1 343 ? -5.620 -38.021 -9.237 1.00 90.12 343 GLY A N 1
ATOM 2686 C CA . GLY A 1 343 ? -4.641 -38.883 -9.905 1.00 90.12 343 GLY A CA 1
ATOM 2687 C C . GLY A 1 343 ? -4.376 -38.532 -11.374 1.00 90.12 343 GLY A C 1
ATOM 2688 O O . GLY A 1 343 ? -3.744 -39.322 -12.068 1.00 90.12 343 GLY A O 1
ATOM 2689 N N . THR A 1 344 ? -4.857 -37.382 -11.862 1.00 93.62 344 THR A N 1
ATOM 2690 C CA . THR A 1 344 ? -4.533 -36.894 -13.211 1.00 93.62 344 THR A CA 1
ATOM 2691 C C . THR A 1 344 ? -3.381 -35.900 -13.175 1.00 93.62 344 THR A C 1
ATOM 2693 O O . THR A 1 344 ? -3.290 -35.101 -12.245 1.00 93.62 344 THR A O 1
ATOM 2696 N N . SER A 1 345 ? -2.556 -35.895 -14.219 1.00 94.56 345 SER A N 1
ATOM 2697 C CA . SER A 1 345 ? -1.544 -34.858 -14.432 1.00 94.56 345 SER A CA 1
ATOM 2698 C C . SER A 1 345 ? -2.180 -33.548 -14.905 1.00 94.56 345 SER A C 1
ATOM 2700 O O . SER A 1 345 ? -3.156 -33.556 -15.657 1.00 94.56 345 SER A O 1
ATOM 2702 N N . VAL A 1 346 ? -1.593 -32.424 -14.497 1.00 94.19 346 VAL A N 1
ATOM 2703 C CA . VAL A 1 346 ? -1.974 -31.077 -14.937 1.00 94.19 346 VAL A CA 1
ATOM 2704 C C . VAL A 1 346 ? -0.810 -30.474 -15.707 1.00 94.19 346 VAL A C 1
ATOM 2706 O O . VAL A 1 346 ? 0.302 -30.419 -15.197 1.00 94.19 346 VAL A O 1
ATOM 2709 N N . THR A 1 347 ? -1.059 -29.999 -16.925 1.00 94.69 347 THR A N 1
ATOM 2710 C CA . THR A 1 347 ? -0.084 -29.194 -17.671 1.00 94.69 347 THR A CA 1
ATOM 2711 C C . THR A 1 347 ? -0.315 -27.717 -17.372 1.00 94.69 347 THR A C 1
ATOM 2713 O O . THR A 1 347 ? -1.465 -27.272 -17.365 1.00 94.69 347 THR A O 1
ATOM 2716 N N . LEU A 1 348 ? 0.768 -26.985 -17.123 1.00 95.06 348 LEU A N 1
ATOM 2717 C CA . LEU A 1 348 ? 0.811 -25.528 -17.027 1.00 95.06 348 LEU A CA 1
ATOM 2718 C C . LEU A 1 348 ? 1.728 -25.018 -18.142 1.00 95.06 348 LEU A C 1
ATOM 2720 O O . LEU A 1 348 ? 2.895 -25.406 -18.206 1.00 95.06 348 LEU A O 1
ATOM 2724 N N . ASP A 1 349 ? 1.197 -24.198 -19.044 1.00 96.12 349 ASP A N 1
ATOM 2725 C CA . ASP A 1 349 ? 1.921 -23.700 -20.213 1.00 96.12 349 ASP A CA 1
ATOM 2726 C C . ASP A 1 349 ? 2.194 -22.196 -20.105 1.00 96.12 349 ASP A C 1
ATOM 2728 O O . ASP A 1 349 ? 1.289 -21.379 -20.262 1.00 96.12 349 ASP A O 1
ATOM 2732 N N . ALA A 1 350 ? 3.459 -21.830 -19.880 1.00 97.12 350 ALA A N 1
ATOM 2733 C CA . ALA A 1 350 ? 3.909 -20.438 -19.864 1.00 97.12 350 ALA A CA 1
ATOM 2734 C C . ALA A 1 350 ? 4.568 -19.980 -21.184 1.00 97.12 350 ALA A C 1
ATOM 2736 O O . ALA A 1 350 ? 5.146 -18.894 -21.240 1.00 97.12 350 ALA A O 1
ATOM 2737 N N . SER A 1 351 ? 4.501 -20.784 -22.254 1.00 96.81 351 SER A N 1
ATOM 2738 C CA . SER A 1 351 ? 5.240 -20.571 -23.513 1.00 96.81 351 SER A CA 1
ATOM 2739 C C . SER A 1 351 ? 4.889 -19.282 -24.260 1.00 96.81 351 SER A C 1
ATOM 2741 O O . SER A 1 351 ? 5.674 -18.820 -25.087 1.00 96.81 351 SER A O 1
ATOM 2743 N N . LYS A 1 352 ? 3.727 -18.686 -23.972 1.00 97.44 352 LYS A N 1
ATOM 2744 C CA . LYS A 1 352 ? 3.287 -17.403 -24.542 1.00 97.44 352 LYS A CA 1
ATOM 2745 C C . LYS A 1 352 ? 3.757 -16.181 -23.748 1.00 97.44 352 LYS A C 1
ATOM 2747 O O . LYS A 1 352 ? 3.450 -15.063 -24.150 1.00 97.44 352 LYS A O 1
ATOM 2752 N N . THR A 1 353 ? 4.469 -16.383 -22.641 1.00 97.69 353 THR A N 1
ATOM 2753 C CA . THR A 1 353 ? 5.055 -15.296 -21.850 1.00 97.69 353 THR A CA 1
ATOM 2754 C C . THR A 1 353 ? 6.086 -14.545 -22.680 1.00 97.69 353 THR A C 1
ATOM 2756 O O . THR A 1 353 ? 6.894 -15.149 -23.387 1.00 97.69 353 THR A O 1
ATOM 2759 N N . THR A 1 354 ? 6.073 -13.220 -22.576 1.00 97.62 354 THR A N 1
ATOM 2760 C CA . THR A 1 354 ? 6.995 -12.346 -23.312 1.00 97.62 354 THR A CA 1
ATOM 2761 C C . THR A 1 354 ? 7.666 -11.363 -22.375 1.00 97.62 354 THR A C 1
ATOM 2763 O O . THR A 1 354 ? 7.023 -10.871 -21.449 1.00 97.62 354 THR A O 1
ATOM 2766 N N . ASP A 1 355 ? 8.911 -11.011 -22.670 1.00 97.56 355 ASP A N 1
ATOM 2767 C CA . ASP A 1 355 ? 9.567 -9.864 -22.059 1.00 97.56 355 ASP A CA 1
ATOM 2768 C C . ASP A 1 355 ? 9.424 -8.630 -22.970 1.00 97.56 355 ASP A C 1
ATOM 2770 O O . ASP A 1 355 ? 9.764 -8.710 -24.156 1.00 97.56 355 ASP A O 1
ATOM 2774 N N . PRO A 1 356 ? 8.892 -7.498 -22.477 1.00 94.81 356 PRO A N 1
ATOM 2775 C CA . PRO A 1 356 ? 8.667 -6.320 -23.309 1.00 94.81 356 PRO A CA 1
ATOM 2776 C C . PRO A 1 356 ? 9.957 -5.573 -23.685 1.00 94.81 356 PRO A C 1
ATOM 2778 O O . PRO A 1 356 ? 9.906 -4.713 -24.571 1.00 94.81 356 PRO A O 1
ATOM 2781 N N . ASP A 1 357 ? 11.078 -5.859 -23.022 1.00 95.69 357 ASP A N 1
ATOM 2782 C CA . ASP A 1 357 ? 12.403 -5.289 -23.279 1.00 95.69 357 ASP A CA 1
ATOM 2783 C C . ASP A 1 357 ? 13.310 -6.255 -24.074 1.00 95.69 357 ASP A C 1
ATOM 2785 O O . ASP A 1 357 ? 14.380 -5.865 -24.545 1.00 95.69 357 ASP A O 1
ATOM 2789 N N . GLY A 1 358 ? 12.828 -7.473 -24.346 1.00 96.56 358 GLY A N 1
ATOM 2790 C CA . GLY A 1 358 ? 13.525 -8.496 -25.125 1.00 96.56 358 GLY A CA 1
ATOM 2791 C C . GLY A 1 358 ? 14.527 -9.313 -24.309 1.00 96.56 358 GLY A C 1
ATOM 2792 O O . GLY A 1 358 ? 15.374 -9.988 -24.900 1.00 96.56 358 GLY A O 1
ATOM 2793 N N . ASP A 1 359 ? 14.437 -9.256 -22.979 1.00 97.25 359 ASP A N 1
ATOM 2794 C CA . ASP A 1 359 ? 15.288 -10.030 -22.083 1.00 97.25 359 ASP A CA 1
ATOM 2795 C C . ASP A 1 359 ? 14.965 -11.534 -22.141 1.00 97.25 359 ASP A C 1
ATOM 2797 O O . ASP A 1 359 ? 13.874 -11.980 -22.511 1.00 97.25 359 ASP A O 1
ATOM 2801 N N . ASN A 1 360 ? 15.946 -12.355 -21.756 1.00 97.31 360 ASN A N 1
ATOM 2802 C CA . ASN A 1 360 ? 15.754 -13.800 -21.659 1.00 97.31 360 ASN A CA 1
ATOM 2803 C C . ASN A 1 360 ? 14.878 -14.151 -20.451 1.00 97.31 360 ASN A C 1
ATOM 2805 O O . ASN A 1 360 ? 15.169 -13.752 -19.324 1.00 97.31 360 ASN A O 1
ATOM 2809 N N . LEU A 1 361 ? 13.875 -14.999 -20.673 1.00 97.38 361 LEU A N 1
ATOM 2810 C CA . LEU A 1 361 ? 12.987 -15.491 -19.624 1.00 97.38 361 LEU A CA 1
ATOM 2811 C C . LEU A 1 361 ? 13.502 -16.795 -19.010 1.00 97.38 361 LEU A C 1
ATOM 2813 O O . LEU A 1 361 ? 13.938 -17.707 -19.715 1.00 97.38 361 LEU A O 1
ATOM 2817 N N . GLN A 1 362 ? 13.398 -16.901 -17.687 1.00 96.38 362 GLN A N 1
ATOM 2818 C CA . GLN A 1 362 ? 13.608 -18.141 -16.944 1.00 96.38 362 GLN A CA 1
ATOM 2819 C C . GLN A 1 362 ? 12.320 -18.517 -16.219 1.00 96.38 362 GLN A C 1
ATOM 2821 O O . GLN A 1 362 ? 11.712 -17.683 -15.553 1.00 96.38 362 GLN A O 1
ATOM 2826 N N . PHE A 1 363 ? 11.926 -19.784 -16.327 1.00 95.75 363 PHE A N 1
ATOM 2827 C CA . PHE A 1 363 ? 10.725 -20.311 -15.687 1.00 95.75 363 PHE A CA 1
ATOM 2828 C C . PHE A 1 363 ? 11.125 -21.239 -14.546 1.00 95.75 363 PHE A C 1
ATOM 2830 O O . PHE A 1 363 ? 11.897 -22.179 -14.739 1.00 95.75 363 PHE A O 1
ATOM 2837 N N . LYS A 1 364 ? 10.586 -20.974 -13.358 1.00 94.00 364 LYS A N 1
ATOM 2838 C CA . LYS A 1 364 ? 10.737 -21.816 -12.174 1.00 94.00 364 LYS A CA 1
ATOM 2839 C C . LYS A 1 364 ? 9.347 -22.135 -11.647 1.00 94.00 364 LYS A C 1
ATOM 2841 O O . LYS A 1 364 ? 8.579 -21.221 -11.378 1.00 94.00 364 LYS A O 1
ATOM 2846 N N . TRP A 1 365 ? 9.062 -23.418 -11.476 1.00 93.56 365 TRP A N 1
ATOM 2847 C CA . TRP A 1 365 ? 7.811 -23.914 -10.911 1.00 93.56 365 TRP A CA 1
ATOM 2848 C C . TRP A 1 365 ? 8.074 -24.463 -9.513 1.00 93.56 365 TRP A C 1
ATOM 2850 O O . TRP A 1 365 ? 9.100 -25.105 -9.282 1.00 93.56 365 TRP A O 1
ATOM 2860 N N . TRP A 1 366 ? 7.182 -24.174 -8.572 1.00 91.19 366 TRP A N 1
ATOM 2861 C CA . TRP A 1 366 ? 7.245 -24.695 -7.210 1.00 91.19 366 TRP A CA 1
ATOM 2862 C C . TRP A 1 366 ? 5.841 -24.786 -6.615 1.00 91.19 366 TRP A C 1
ATOM 2864 O O . TRP A 1 366 ? 4.905 -24.154 -7.102 1.00 91.19 366 TRP A O 1
ATOM 2874 N N . VAL A 1 367 ? 5.708 -25.571 -5.549 1.00 89.12 367 VAL A N 1
ATOM 2875 C CA . VAL A 1 367 ? 4.466 -25.708 -4.784 1.00 89.12 367 VAL A CA 1
ATOM 2876 C C . VAL A 1 367 ? 4.514 -24.764 -3.586 1.00 89.12 367 VAL A C 1
ATOM 2878 O O . VAL A 1 367 ? 5.493 -24.773 -2.842 1.00 89.12 367 VAL A O 1
ATOM 2881 N N . GLN A 1 368 ? 3.449 -23.994 -3.363 1.00 85.69 368 GLN A N 1
ATOM 2882 C CA . GLN A 1 368 ? 3.192 -23.327 -2.081 1.00 85.69 368 GLN A CA 1
ATOM 2883 C C . GLN A 1 368 ? 2.379 -24.276 -1.193 1.00 85.69 368 GLN A C 1
ATOM 2885 O O . GLN A 1 368 ? 1.150 -24.227 -1.164 1.00 85.69 368 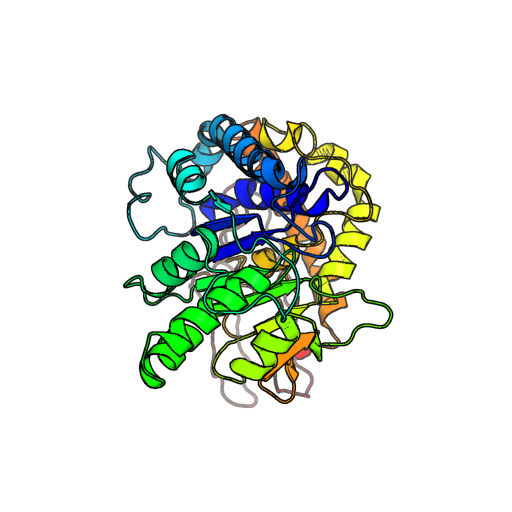GLN A O 1
ATOM 2890 N N . SER A 1 369 ? 3.057 -25.226 -0.544 1.00 78.06 369 SER A N 1
ATOM 2891 C CA . SER A 1 369 ? 2.399 -26.304 0.217 1.00 78.06 369 SER A CA 1
ATOM 2892 C C . SER A 1 369 ? 1.570 -25.798 1.402 1.00 78.06 369 SER A C 1
ATOM 2894 O O . SER A 1 369 ? 0.672 -26.484 1.869 1.00 78.06 369 SER A O 1
ATOM 2896 N N . ASP A 1 370 ? 1.878 -24.602 1.888 1.00 75.69 370 ASP A N 1
ATOM 2897 C CA . ASP A 1 370 ? 1.240 -23.898 2.998 1.00 75.69 370 ASP A CA 1
ATOM 2898 C C . ASP A 1 370 ? -0.032 -23.125 2.615 1.00 75.69 370 ASP A C 1
ATOM 2900 O O . ASP A 1 370 ? -0.840 -22.828 3.492 1.00 75.69 370 ASP A O 1
ATOM 2904 N N . ALA A 1 371 ? -0.225 -22.819 1.329 1.00 80.06 371 ALA A N 1
ATOM 2905 C CA . ALA A 1 371 ? -1.431 -22.160 0.821 1.00 80.06 371 ALA A CA 1
ATOM 2906 C C . ALA A 1 371 ? -2.566 -23.156 0.498 1.00 80.06 371 ALA A C 1
ATOM 2908 O O . ALA A 1 371 ? -3.700 -22.763 0.235 1.00 80.06 371 ALA A O 1
ATOM 2909 N N . GLY A 1 372 ? -2.269 -24.460 0.480 1.00 81.19 372 GLY A N 1
ATOM 2910 C CA . GLY A 1 372 ? -3.212 -25.520 0.125 1.00 81.19 372 GLY A CA 1
ATOM 2911 C C . GLY A 1 372 ? -3.637 -26.391 1.308 1.00 81.19 372 GLY A C 1
ATOM 2912 O O . GLY A 1 372 ? -3.027 -26.393 2.369 1.00 81.19 372 GLY A O 1
ATOM 2913 N N . THR A 1 373 ? -4.681 -27.196 1.101 1.00 85.56 373 THR A N 1
ATOM 2914 C CA . THR A 1 373 ? -5.146 -28.206 2.075 1.00 85.56 373 THR A CA 1
ATOM 2915 C C . THR A 1 373 ? -4.607 -29.611 1.796 1.00 85.56 373 THR A C 1
ATOM 2917 O O . THR A 1 373 ? -4.943 -30.560 2.502 1.00 85.56 373 THR A O 1
ATOM 2920 N N . TYR A 1 374 ? -3.813 -29.776 0.736 1.00 88.75 374 TYR A N 1
ATOM 2921 C CA . TYR A 1 374 ? -3.261 -31.067 0.349 1.00 88.75 374 TYR A CA 1
ATOM 2922 C C . TYR A 1 374 ? -1.955 -31.330 1.101 1.00 88.75 374 TYR A C 1
ATOM 2924 O O . TYR A 1 374 ? -0.958 -30.656 0.875 1.00 88.75 374 TYR A O 1
ATOM 2932 N N . GLU A 1 375 ? -1.968 -32.330 1.980 1.00 86.88 375 GLU A N 1
ATOM 2933 C CA . GLU A 1 375 ? -0.820 -32.701 2.823 1.00 86.88 375 GLU A CA 1
ATOM 2934 C C . GLU A 1 375 ? 0.174 -33.647 2.125 1.00 86.88 375 GLU A C 1
ATOM 2936 O O . GLU A 1 375 ? 1.222 -33.975 2.679 1.00 86.88 375 GLU A O 1
ATOM 2941 N N . GLY A 1 376 ? -0.170 -34.138 0.932 1.00 87.00 376 GLY A N 1
ATOM 2942 C CA . GLY A 1 376 ? 0.680 -35.045 0.168 1.00 87.00 376 GLY A CA 1
ATOM 2943 C C . GLY A 1 376 ? 1.749 -34.317 -0.641 1.00 87.00 376 GLY A C 1
ATOM 2944 O O . GLY A 1 376 ? 1.676 -33.114 -0.885 1.00 87.00 376 GLY A O 1
ATOM 2945 N N . GLU A 1 377 ? 2.723 -35.078 -1.130 1.00 86.31 377 GLU A N 1
ATOM 2946 C CA . GLU A 1 377 ? 3.709 -34.559 -2.075 1.00 86.31 377 GLU A CA 1
ATOM 2947 C C . GLU A 1 377 ? 3.076 -34.338 -3.457 1.00 86.31 377 GLU A C 1
ATOM 2949 O O . GLU A 1 377 ? 2.236 -35.121 -3.917 1.00 86.31 377 GLU A O 1
ATOM 2954 N N . ILE A 1 378 ? 3.485 -33.253 -4.113 1.00 89.12 378 ILE A N 1
ATOM 2955 C CA . ILE A 1 378 ? 3.154 -32.945 -5.505 1.00 89.12 378 ILE A CA 1
ATOM 2956 C C . ILE A 1 378 ? 4.457 -33.015 -6.298 1.00 89.12 378 ILE A C 1
ATOM 2958 O O . ILE A 1 378 ? 5.411 -32.300 -5.994 1.00 89.12 378 ILE A O 1
ATOM 2962 N N . GLU A 1 379 ? 4.485 -33.876 -7.310 1.00 89.88 379 GLU A N 1
ATOM 2963 C CA . GLU A 1 379 ? 5.583 -33.968 -8.272 1.00 89.88 379 GLU A CA 1
ATOM 2964 C C . GLU A 1 379 ? 5.370 -32.915 -9.373 1.00 89.88 379 GLU A C 1
ATOM 2966 O O . GLU A 1 379 ? 4.286 -32.856 -9.964 1.00 89.88 379 GLU A O 1
ATOM 2971 N N . ILE A 1 380 ? 6.378 -32.061 -9.599 1.00 91.00 380 ILE A N 1
ATOM 2972 C CA . ILE A 1 380 ? 6.401 -31.008 -10.633 1.00 91.00 380 ILE A CA 1
ATOM 2973 C C . ILE A 1 380 ? 7.374 -31.393 -11.739 1.00 91.00 380 ILE A C 1
ATOM 2975 O O . ILE A 1 380 ? 8.525 -31.753 -11.395 1.00 91.00 380 ILE A O 1
#

Mean predicted aligned error: 3.42 Å

Nearest PDB structures (foldseek):
  2yhg-assembly1_A  TM=8.729E-01  e=1.315E-26  Saccharophagus degradans 2-40
  4b2t-assembly1_h  TM=1.504E-01  e=8.544E+00  Bos taurus

pLDDT: mean 95.85, std 3.53, range [75.69, 98.94]

Secondary structure (DSSP, 8-state):
-EEEE---SS--HHHHHHHHHHHTGGG----EEEE--SSS-SBTTSTTGGGTHHHHHHHHHHHHHHHHHHTTTTT--S-TTTTSPPPTT----HHHHHHTEEE--SB-SGGG-STT---HHHHHHHHHHSSS-SS-EEEEESS-SHHHHHHHHHHHHHS-HHHHHHHHHHEEEEEES-TTS-TTT--GGG-HHHHHHHHHGGGSEEEEESSHHHHHHHHHHHTHHHHHHHTTTSHHHHHH-PPPSSSS-TTTHHHHTT--SSS--TT-TTS-BTTB-EEEPGGGEEEE-TTHHHHHHHHHHHHHHHHHHHHHHHHHS-S----B--BTTB--SSPPP--PPTT-------TT-B-TT-PPP-------TTSSS--S----

Sequence (380 aa):
MLVLTDVSTWETDDHESLIRLMAHADLFEIEGIVISTGYSVKTLNKSPENGFIDIARGVVDAYEKDLPNLMKRSGQTGHAHDGGKQAIGYWPSAQYLRERIMLGSMNRGKKFIDGDNGSPGSELLITQADEEDDRPLWIGIWGGGNTLAQSIYQVQKDRSAEEAKTFLNKLRAYAITDQDRNYKGEGLEVSSHGWIYEQTGDDLLFIWDEAAWKGHNSIGKSNWGEYAKHIQGHGNLGSQYPKYKFGVEGDTPAFLYLMPNGLNDPEDPTQSSWGGNFVKKDGGLWREASTCASNFEQTYPAAFNNFAARMDWAKEGKGNRNPNLVLDGDAGLNVLRKTPGRGTSVTLDASKTTDPDGDNLQFKWWVQSDAGTYEGEIEI

Foldseek 3Di:
DEEEDQQDPQFAQVLLLLLLCLLQVLQDDYLADEHEAFQNRFFCPDPPSVVSLVSSLLSLVQSQQLVVLLCVVLVDDDAPPLPHDHDRRHNHHSVSHNVRYFYAFRGFWDVLQDDPGGTPLLVSLLVVLPDPDPAAAEYQYNGACNRVLNNLSCCPVPHDPVRSLSSQLSYEYAYLAQGRDDPPPDDLNTGSLSVCLVPQQQSYHAEHEDALLVLQFVVCQVVVVVCCVQQQPLGSSNVSNDDGDRGHNSRNLSCQCVRLQLQDDNVQQQTQTCSFHWDADPRNYTYHDPCRNVSNVVCVVVSSQQSSQSSNSSRPSDGADDKQWAKPNRSGSHHDDDDDDPPDDDDIDRPPIGGPVRDDDDDDDDDPCRSDPDPDDDDD

Solvent-accessible surface area (backbone atoms only — not comparable to full-atom values): 20262 Å² total; per-residue (Å²): 61,31,38,29,30,23,50,52,93,85,49,40,20,52,56,38,24,51,42,52,47,58,62,43,33,24,68,47,53,73,68,29,47,18,41,27,12,10,71,83,25,55,47,27,82,37,87,67,54,55,56,35,58,53,54,61,50,50,48,42,57,20,39,51,71,16,39,77,24,44,32,58,76,69,66,60,76,83,52,88,45,65,88,51,88,63,54,80,63,47,60,68,42,49,65,57,50,57,78,28,54,32,51,22,23,49,48,51,19,35,92,57,56,59,96,85,46,78,29,65,26,18,53,47,52,50,54,64,61,68,44,99,61,90,71,66,41,38,35,26,22,50,15,17,39,38,29,60,39,35,30,53,50,50,39,56,71,77,42,53,73,68,56,31,45,52,53,34,60,35,37,34,36,32,28,42,53,76,23,27,45,52,90,76,93,50,62,51,93,45,13,14,58,38,46,41,52,74,74,41,33,75,43,28,55,36,37,49,36,67,41,33,31,54,45,37,13,54,51,40,52,73,44,38,73,54,45,58,68,41,34,37,63,26,31,50,44,15,62,64,46,67,78,63,68,88,32,29,32,36,40,37,29,48,55,35,41,62,50,84,75,35,66,40,51,74,93,42,50,42,34,56,27,63,29,20,23,29,40,78,44,87,67,41,40,26,32,65,34,98,55,15,52,60,48,23,62,70,38,42,64,60,57,51,52,52,49,36,26,35,24,33,16,28,47,69,46,42,69,72,78,76,63,50,63,18,52,74,82,43,68,66,53,64,66,87,84,82,87,78,62,89,96,57,89,82,89,82,44,54,85,74,40,44,45,88,85,70,60,88,87,82,89,83,88,84,80,68,64,81,54,51,89,62,89,69,91,80,92,129

Radius of gyration: 20.6 Å; Cα contacts (8 Å, |Δi|>4): 747; chains: 1; bounding box: 53×60×55 Å